Protein AF-A0A7S0JDY9-F1 (afdb_monomer_lite)

Radius of gyration: 29.51 Å; chains: 1; bounding box: 67×67×78 Å

InterPro domains:
  IPR002048 EF-hand domain [PF13499] (77-144)
  IPR002048 EF-hand domain [PS50222] (72-107)
  IPR004839 Aminotransferase, class I/classII, large domain [PF00155] (208-435)
  IPR011992 EF-hand domain pair [SSF47473] (62-147)
  IPR015421 Pyridoxal phosphate-dependent transferase, major domain [G3DSA:3.40.640.10] (225-453)
  IPR015424 Pyridoxal phosphate-dependent transferase [SSF53383] (208-462)
  IPR018247 EF-Hand 1, calcium-binding site [PS00018] (85-97)
  IPR050087 8-amino-7-oxononanoate synthase class-II [PTHR13693] (171-461)

Structure (mmCIF, N/CA/C/O backbone):
data_AF-A0A7S0JDY9-F1
#
_entry.id   AF-A0A7S0JDY9-F1
#
loop_
_atom_site.group_PDB
_atom_site.id
_atom_site.type_symbol
_atom_site.label_atom_id
_atom_site.label_alt_id
_atom_site.label_comp_id
_atom_site.label_asym_id
_atom_site.label_entity_id
_atom_site.label_seq_id
_atom_site.pdbx_PDB_ins_code
_atom_site.Cartn_x
_atom_site.Cartn_y
_atom_site.Cartn_z
_atom_site.occupancy
_atom_site.B_iso_or_equiv
_atom_site.auth_seq_id
_atom_site.auth_comp_id
_atom_site.auth_asym_id
_atom_site.auth_atom_id
_atom_site.pdbx_PDB_model_num
ATOM 1 N N . ARG A 1 1 ? -0.758 27.753 -33.762 1.00 33.12 1 ARG A N 1
ATOM 2 C CA . ARG A 1 1 ? -0.869 27.986 -32.296 1.00 33.12 1 ARG A CA 1
ATOM 3 C C . ARG A 1 1 ? 0.314 28.780 -31.706 1.00 33.12 1 ARG A C 1
ATOM 5 O O . ARG A 1 1 ? 0.059 29.629 -30.866 1.00 33.12 1 ARG A O 1
ATOM 12 N N . ASN A 1 2 ? 1.556 28.643 -32.199 1.00 32.09 2 ASN A N 1
ATOM 13 C CA . ASN A 1 2 ? 2.726 29.377 -31.664 1.00 32.09 2 ASN A CA 1
ATOM 14 C C . ASN A 1 2 ? 2.777 30.898 -31.941 1.00 32.09 2 ASN A C 1
ATOM 16 O O . ASN A 1 2 ? 3.383 31.626 -31.165 1.00 32.09 2 ASN A O 1
ATOM 20 N N . GL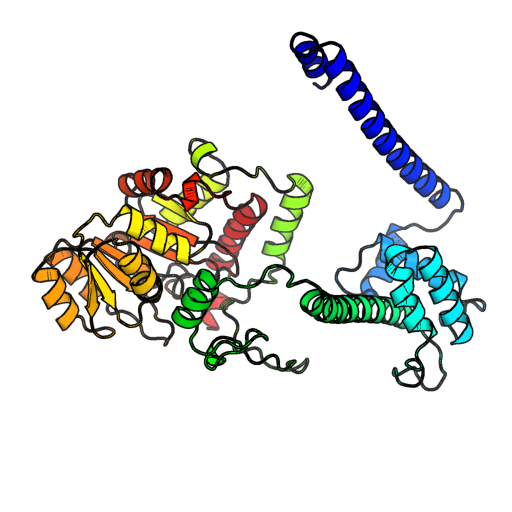N A 1 3 ? 2.115 31.421 -32.981 1.00 31.06 3 GLN A N 1
ATOM 21 C CA . GLN A 1 3 ? 2.106 32.874 -33.246 1.00 31.06 3 GLN A CA 1
ATOM 22 C C . GLN A 1 3 ? 1.196 33.673 -32.290 1.00 31.06 3 GLN A C 1
ATOM 24 O O . GLN A 1 3 ? 1.487 34.828 -31.989 1.00 31.06 3 GLN A O 1
ATOM 29 N N . PHE A 1 4 ? 0.146 33.049 -31.742 1.00 33.09 4 PHE A N 1
ATOM 30 C CA . PHE A 1 4 ? -0.801 33.710 -30.833 1.00 33.09 4 PHE A CA 1
ATOM 31 C C . PHE A 1 4 ? -0.225 33.937 -29.421 1.00 33.09 4 PHE A C 1
ATOM 33 O O . PHE A 1 4 ? -0.532 34.946 -28.790 1.00 33.09 4 PHE A O 1
ATOM 40 N N . HIS A 1 5 ? 0.665 33.059 -28.939 1.00 36.56 5 HIS A N 1
ATOM 41 C CA . HIS A 1 5 ? 1.339 33.246 -27.645 1.00 36.56 5 HIS A CA 1
ATOM 42 C C . HIS A 1 5 ? 2.424 34.332 -27.679 1.00 36.56 5 HIS A C 1
ATOM 44 O O . HIS A 1 5 ? 2.600 35.050 -26.695 1.00 36.56 5 HIS A O 1
ATOM 50 N N . VAL A 1 6 ? 3.093 34.522 -28.820 1.00 39.78 6 VAL A N 1
ATOM 51 C CA . VAL A 1 6 ? 4.126 35.560 -28.987 1.00 39.78 6 VAL A CA 1
ATOM 52 C C . VAL A 1 6 ? 3.521 36.971 -28.990 1.00 39.78 6 VAL A C 1
ATOM 54 O O . VAL A 1 6 ? 4.135 37.895 -28.460 1.00 39.78 6 VAL A O 1
ATOM 57 N N . MET A 1 7 ? 2.301 37.154 -29.514 1.00 37.88 7 MET A N 1
ATOM 58 C CA . MET A 1 7 ? 1.628 38.463 -29.494 1.00 37.88 7 MET A CA 1
ATOM 59 C C . MET A 1 7 ? 1.143 38.874 -28.097 1.00 37.88 7 MET A C 1
ATOM 61 O O . MET A 1 7 ? 1.215 40.054 -27.768 1.00 37.88 7 MET A O 1
ATOM 65 N N . ARG A 1 8 ? 0.710 37.928 -27.251 1.00 38.72 8 ARG A N 1
ATOM 66 C CA . ARG A 1 8 ? 0.177 38.236 -25.907 1.00 38.72 8 ARG A CA 1
ATOM 67 C C . ARG A 1 8 ? 1.265 38.540 -24.865 1.00 38.72 8 ARG A C 1
ATOM 69 O O . ARG A 1 8 ? 0.991 39.216 -23.883 1.00 38.72 8 ARG A O 1
ATOM 76 N N . LEU A 1 9 ? 2.502 38.087 -25.092 1.00 37.78 9 LEU A N 1
ATOM 77 C CA . LEU A 1 9 ? 3.659 38.371 -24.224 1.00 37.78 9 LEU A CA 1
ATOM 78 C C . LEU A 1 9 ? 4.310 39.741 -24.493 1.00 37.78 9 LEU A C 1
ATOM 80 O O . LEU A 1 9 ? 4.981 40.280 -23.614 1.00 37.78 9 LEU A O 1
ATOM 84 N N . ARG A 1 10 ? 4.088 40.340 -25.673 1.00 41.34 10 ARG A N 1
ATOM 85 C CA . ARG A 1 10 ? 4.636 41.663 -26.038 1.00 41.34 10 ARG A CA 1
ATOM 86 C C . ARG A 1 10 ? 4.045 42.828 -25.237 1.00 41.34 10 ARG A C 1
ATOM 88 O O . ARG A 1 10 ? 4.663 43.885 -25.198 1.00 41.34 10 ARG A O 1
ATOM 95 N N . SER A 1 11 ? 2.884 42.655 -24.603 1.00 41.12 11 SER A N 1
ATOM 96 C CA . SER A 1 11 ? 2.210 43.718 -23.844 1.00 41.12 11 SER A CA 1
ATOM 97 C C . SER A 1 11 ? 2.501 43.708 -22.338 1.00 41.12 11 SER A C 1
ATOM 99 O O . SER A 1 11 ? 1.987 44.569 -21.635 1.00 41.12 11 SER A O 1
ATOM 101 N N . LEU A 1 12 ? 3.270 42.735 -21.825 1.00 40.72 12 LEU A N 1
ATOM 102 C CA . LEU A 1 12 ? 3.425 42.497 -20.376 1.00 40.72 12 LEU A CA 1
ATOM 103 C C . LEU A 1 12 ? 4.878 42.514 -19.870 1.00 40.72 12 LEU A C 1
ATOM 105 O O . LEU A 1 12 ? 5.100 42.414 -18.668 1.00 40.72 12 LEU A O 1
ATOM 109 N N . LEU A 1 13 ? 5.867 42.633 -20.757 1.00 43.16 13 LEU A N 1
ATOM 110 C CA . LEU A 1 13 ? 7.293 42.577 -20.413 1.00 43.16 13 LEU A CA 1
ATOM 111 C C . LEU A 1 13 ? 7.992 43.877 -20.811 1.00 43.16 13 LEU A C 1
ATOM 113 O O . LEU A 1 13 ? 7.727 44.400 -21.894 1.00 43.16 13 LEU A O 1
ATOM 117 N N . SER A 1 14 ? 8.908 44.369 -19.973 1.00 59.06 14 SER A N 1
ATOM 118 C CA . SER A 1 14 ? 9.727 45.543 -20.303 1.00 59.06 14 SER A CA 1
ATOM 119 C C . SER A 1 14 ? 10.659 45.250 -21.489 1.00 59.06 14 SER A C 1
ATOM 121 O O . SER A 1 14 ? 11.031 44.099 -21.729 1.00 59.06 14 SER A O 1
ATOM 123 N N . GLU A 1 15 ? 11.064 46.273 -22.252 1.00 50.06 15 GLU A N 1
ATOM 124 C CA . GLU A 1 15 ? 11.901 46.091 -23.455 1.00 50.06 15 GLU A CA 1
ATOM 125 C C . GLU A 1 15 ? 13.203 45.312 -23.186 1.00 50.06 15 GLU A C 1
ATOM 127 O O . GLU A 1 15 ? 13.670 44.554 -24.044 1.00 50.06 15 GLU A O 1
ATOM 132 N N . SER A 1 16 ? 13.775 45.437 -21.982 1.00 45.88 16 SER A N 1
ATOM 133 C CA . SER A 1 16 ? 14.972 44.687 -21.586 1.00 45.88 16 SER A CA 1
ATOM 134 C C . SER A 1 16 ? 14.687 43.190 -21.410 1.00 45.88 16 SER A C 1
ATOM 136 O O . SER A 1 16 ? 15.459 42.357 -21.891 1.00 45.88 16 SER A O 1
ATOM 138 N N . GLN A 1 17 ? 13.543 42.839 -20.817 1.00 43.06 17 GLN A N 1
ATOM 139 C CA . GLN A 1 17 ? 13.089 41.457 -20.652 1.00 43.06 17 GLN A CA 1
ATOM 140 C C . GLN A 1 17 ? 12.710 40.834 -22.000 1.00 43.06 17 GLN A C 1
ATOM 142 O O . GLN A 1 17 ? 13.057 39.683 -22.269 1.00 43.06 17 GLN A O 1
ATOM 147 N N . GLN A 1 18 ? 12.092 41.608 -22.899 1.00 43.62 18 GLN A N 1
ATOM 148 C CA . GLN A 1 18 ? 11.792 41.159 -24.261 1.00 43.62 18 GLN A CA 1
ATOM 149 C C . GLN A 1 18 ? 13.068 40.845 -25.054 1.00 43.62 18 GLN A C 1
ATOM 151 O O . GLN A 1 18 ? 13.133 39.816 -25.729 1.00 43.62 18 GLN A O 1
ATOM 156 N N . ARG A 1 19 ? 14.115 41.675 -24.932 1.00 46.75 19 ARG A N 1
ATOM 157 C CA . ARG A 1 19 ? 15.425 41.412 -25.554 1.00 46.75 19 ARG A CA 1
ATOM 158 C C . ARG A 1 19 ? 16.104 40.164 -24.993 1.00 46.75 19 ARG A C 1
ATOM 160 O O . ARG A 1 19 ? 16.616 39.366 -25.775 1.00 46.75 19 ARG A O 1
ATOM 167 N N . GLN A 1 20 ? 16.094 39.966 -23.674 1.00 45.75 20 GLN A N 1
ATOM 168 C CA . GLN A 1 20 ? 16.686 38.775 -23.050 1.00 45.75 20 GLN A CA 1
ATOM 169 C C . GLN A 1 20 ? 15.978 37.487 -23.478 1.00 45.75 20 GLN A C 1
ATOM 171 O O . GLN A 1 20 ? 16.634 36.489 -23.785 1.00 45.75 20 GLN A O 1
ATOM 176 N N . HIS A 1 21 ? 14.650 37.525 -23.576 1.00 43.28 21 HIS A N 1
ATOM 177 C CA . HIS A 1 21 ? 13.872 36.360 -23.969 1.00 43.28 21 HIS A CA 1
ATOM 178 C C . HIS A 1 21 ? 14.008 36.054 -25.469 1.00 43.28 21 HIS A C 1
ATOM 180 O O . HIS A 1 21 ? 14.196 34.900 -25.846 1.00 43.28 21 HIS A O 1
ATOM 186 N N . LEU A 1 22 ? 14.052 37.077 -26.332 1.00 42.28 22 LEU A N 1
ATOM 187 C CA . LEU A 1 22 ? 14.382 36.915 -27.755 1.00 42.28 22 LEU A CA 1
ATOM 188 C C . LEU A 1 22 ? 15.800 36.367 -27.974 1.00 42.28 22 LEU A C 1
ATOM 190 O O . LEU A 1 22 ? 16.011 35.586 -28.900 1.00 42.28 22 LEU A O 1
ATOM 194 N N . LEU A 1 23 ? 16.766 36.729 -27.123 1.00 44.22 23 LEU A N 1
ATOM 195 C CA . LEU A 1 23 ? 18.127 36.182 -27.156 1.00 44.22 23 LEU A CA 1
ATOM 196 C C . LEU A 1 23 ? 18.180 34.719 -26.695 1.00 44.22 23 LEU A C 1
ATOM 198 O O . LEU A 1 23 ? 18.893 33.925 -27.308 1.00 44.22 23 LEU A O 1
ATOM 202 N N . GLN A 1 24 ? 17.412 34.336 -25.670 1.00 39.41 24 GLN A N 1
ATOM 203 C CA . GLN A 1 24 ? 17.276 32.937 -25.242 1.00 39.41 24 GLN A CA 1
ATOM 204 C C . GLN A 1 24 ? 16.568 32.082 -26.292 1.00 39.41 24 GLN A C 1
ATOM 206 O O . GLN A 1 24 ? 17.037 30.989 -26.593 1.00 39.41 24 GLN A O 1
ATOM 211 N N . VAL A 1 25 ? 15.499 32.593 -26.904 1.00 38.94 25 VAL A N 1
ATOM 212 C CA . VAL A 1 25 ? 14.782 31.900 -27.981 1.00 38.94 25 VAL A CA 1
ATOM 213 C C . VAL A 1 25 ? 15.651 31.796 -29.234 1.00 38.94 25 VAL A C 1
ATOM 215 O O . VAL A 1 25 ? 15.681 30.737 -29.847 1.00 38.94 25 VAL A O 1
ATOM 218 N N . ARG A 1 26 ? 16.444 32.821 -29.584 1.00 38.56 26 ARG A N 1
ATOM 219 C CA . ARG A 1 26 ? 17.457 32.711 -30.652 1.00 38.56 26 ARG A CA 1
ATOM 220 C C . ARG A 1 26 ? 18.571 31.728 -30.304 1.00 38.56 26 ARG A C 1
ATOM 222 O O . ARG A 1 26 ? 18.997 30.999 -31.187 1.00 38.56 26 ARG A O 1
ATOM 229 N N . ARG A 1 27 ? 19.030 31.659 -29.049 1.00 37.44 27 ARG A N 1
ATOM 230 C CA . ARG A 1 27 ? 20.018 30.655 -28.609 1.00 37.44 27 ARG A CA 1
ATOM 231 C C . ARG A 1 27 ? 19.461 29.238 -28.680 1.00 37.44 27 ARG A C 1
ATOM 233 O O . ARG A 1 27 ? 20.139 28.373 -29.213 1.00 37.44 27 ARG A O 1
ATOM 240 N N . LEU A 1 28 ? 18.241 29.010 -28.198 1.00 34.88 28 LEU A N 1
ATOM 241 C CA . LEU A 1 28 ? 17.572 27.708 -28.253 1.00 34.88 28 LEU A CA 1
ATOM 242 C C . LEU A 1 28 ? 17.221 27.319 -29.689 1.00 34.88 28 LEU A C 1
ATOM 244 O O . LEU A 1 28 ? 17.447 26.182 -30.072 1.00 34.88 28 LEU A O 1
ATOM 248 N N . SER A 1 29 ? 16.768 28.265 -30.513 1.00 34.12 29 SER A N 1
ATOM 249 C CA . SER A 1 29 ? 16.522 28.044 -31.941 1.00 34.12 29 SER A CA 1
ATOM 250 C C . SER A 1 29 ? 17.813 27.784 -32.715 1.00 34.12 29 SER A C 1
ATOM 252 O O . SER A 1 29 ? 17.783 26.967 -33.622 1.00 34.12 29 SER A O 1
ATOM 254 N N . ASN A 1 30 ? 18.934 28.423 -32.356 1.00 36.97 30 ASN A N 1
ATOM 255 C CA . ASN A 1 30 ? 20.247 28.150 -32.948 1.00 36.97 30 ASN A CA 1
ATOM 256 C C . ASN A 1 30 ? 20.842 26.822 -32.458 1.00 36.97 30 ASN A C 1
ATOM 258 O O . ASN A 1 30 ? 21.540 26.154 -33.211 1.00 36.97 30 ASN A O 1
ATOM 262 N N . LEU A 1 31 ? 20.575 26.412 -31.214 1.00 35.12 31 LEU A N 1
ATOM 263 C CA . LEU A 1 31 ? 20.960 25.098 -30.680 1.00 35.12 31 LEU A CA 1
ATOM 264 C C . LEU A 1 31 ? 20.126 23.974 -31.308 1.00 35.12 31 LEU A C 1
ATOM 266 O O . LEU A 1 31 ? 20.672 22.941 -31.678 1.00 35.12 31 LEU A O 1
ATOM 270 N N . LEU A 1 32 ? 18.826 24.201 -31.502 1.00 32.81 32 LEU A N 1
ATOM 271 C CA . LEU A 1 32 ? 17.929 23.283 -32.202 1.00 32.81 32 LEU A CA 1
ATOM 272 C C . LEU A 1 32 ? 18.240 23.228 -33.703 1.00 32.81 32 LEU A C 1
ATOM 274 O O . LEU A 1 32 ? 18.268 22.135 -34.258 1.00 32.81 32 LEU A O 1
ATOM 278 N N . SER A 1 33 ? 18.565 24.355 -34.349 1.00 36.47 33 SER A N 1
ATOM 279 C CA . SER A 1 33 ? 18.961 24.371 -35.763 1.00 36.47 33 SER A CA 1
ATOM 280 C C . SER A 1 33 ? 20.346 23.769 -35.990 1.00 36.47 33 SER A C 1
ATOM 282 O O . SER A 1 33 ? 20.520 23.060 -36.970 1.00 36.47 33 SER A O 1
ATOM 284 N N . THR A 1 34 ? 21.309 23.947 -35.077 1.00 37.31 34 THR A N 1
ATOM 285 C CA . THR A 1 34 ? 22.615 23.258 -35.146 1.00 37.31 34 THR A CA 1
ATOM 286 C C . THR A 1 34 ? 22.545 21.790 -34.731 1.00 37.31 34 THR A C 1
ATOM 288 O O . THR A 1 34 ? 23.420 21.028 -35.133 1.00 37.31 34 THR A O 1
ATOM 291 N N . SER A 1 35 ? 21.534 21.372 -33.963 1.00 39.66 35 SER A N 1
ATOM 292 C CA . SER A 1 35 ? 21.224 19.960 -33.695 1.00 39.66 35 SER A CA 1
ATOM 293 C C . SER A 1 35 ? 20.550 19.304 -34.897 1.00 39.66 35 SER A C 1
ATOM 295 O O . SER A 1 35 ? 20.945 18.213 -35.282 1.00 39.66 35 SER A O 1
ATOM 297 N N . GLN A 1 36 ? 19.590 19.979 -35.534 1.00 39.25 36 GLN A N 1
ATOM 298 C CA . GLN A 1 36 ? 18.923 19.494 -36.743 1.00 39.25 36 GLN A CA 1
ATOM 299 C C . GLN A 1 36 ? 19.839 19.543 -37.967 1.00 39.25 36 GLN A C 1
ATOM 301 O O . GLN A 1 36 ? 19.823 18.602 -38.742 1.00 39.25 36 GLN A O 1
ATOM 306 N N . GLN A 1 37 ? 20.694 20.560 -38.127 1.00 41.03 37 GLN A N 1
ATOM 307 C CA . GLN A 1 37 ? 21.731 20.577 -39.167 1.00 41.03 37 GLN A CA 1
ATOM 308 C C . GLN A 1 37 ? 22.826 19.547 -38.901 1.00 41.03 37 GLN A C 1
ATOM 310 O O . GLN A 1 37 ? 23.301 18.965 -39.863 1.00 41.03 37 GLN A O 1
ATOM 315 N N . ARG A 1 38 ? 23.201 19.264 -37.641 1.00 38.62 38 ARG A N 1
ATOM 316 C CA . ARG A 1 38 ? 24.125 18.156 -37.336 1.00 38.62 38 ARG A CA 1
ATOM 317 C C . ARG A 1 38 ? 23.488 16.792 -37.536 1.00 38.62 38 ARG A C 1
ATOM 319 O O . ARG A 1 38 ? 24.159 15.927 -38.069 1.00 38.62 38 ARG A O 1
ATOM 326 N N . GLN A 1 39 ? 22.218 16.603 -37.180 1.00 37.38 39 GLN A N 1
ATOM 327 C CA . GLN A 1 39 ? 21.478 15.380 -37.499 1.00 37.38 39 GLN A CA 1
ATOM 328 C C . GLN A 1 39 ? 21.268 15.231 -39.005 1.00 37.38 39 GLN A C 1
ATOM 330 O O . GLN A 1 39 ? 21.408 14.131 -39.508 1.00 37.38 39 GLN A O 1
ATOM 335 N N . HIS A 1 40 ? 21.003 16.315 -39.736 1.00 38.66 40 HIS A N 1
ATOM 336 C CA . HIS A 1 40 ? 20.830 16.286 -41.187 1.00 38.66 40 HIS A CA 1
ATOM 337 C C . HIS A 1 40 ? 22.161 16.119 -41.927 1.00 38.66 40 HIS A C 1
ATOM 339 O O . HIS A 1 40 ? 22.198 15.386 -42.899 1.00 38.66 40 HIS A O 1
ATOM 345 N N . GLN A 1 41 ? 23.265 16.704 -41.450 1.00 35.78 41 GLN A N 1
ATOM 346 C CA . GLN A 1 41 ? 24.608 16.441 -41.979 1.00 35.78 41 GLN A CA 1
ATOM 347 C C . GLN A 1 41 ? 25.108 15.043 -41.608 1.00 35.78 41 GLN A C 1
ATOM 349 O O . GLN A 1 41 ? 25.740 14.425 -42.451 1.00 35.78 41 GLN A O 1
ATOM 354 N N . LEU A 1 42 ? 24.804 14.510 -40.413 1.00 34.72 42 LEU A N 1
ATOM 355 C CA . LEU A 1 42 ? 25.067 13.098 -40.096 1.00 34.72 42 LEU A CA 1
ATOM 356 C C . LEU A 1 42 ? 24.227 12.183 -40.992 1.00 34.72 42 LEU A C 1
ATOM 358 O O . LEU A 1 42 ? 24.775 11.256 -41.565 1.00 34.72 42 LEU A O 1
ATOM 362 N N . SER A 1 43 ? 22.933 12.470 -41.165 1.00 34.38 43 SER A N 1
ATOM 363 C CA . SER A 1 43 ? 22.038 11.696 -42.037 1.00 34.38 43 SER A CA 1
ATOM 364 C C . SER A 1 43 ? 22.485 11.771 -43.501 1.00 34.38 43 SER A C 1
ATOM 366 O O . SER A 1 43 ? 22.518 10.754 -44.170 1.00 34.38 43 SER A O 1
ATOM 368 N N . GLN A 1 44 ? 22.929 12.936 -43.990 1.00 33.34 44 GLN A N 1
ATOM 369 C CA . GLN A 1 44 ? 23.451 13.108 -45.353 1.00 33.34 44 GLN A CA 1
ATOM 370 C C . GLN A 1 44 ? 24.857 12.527 -45.557 1.00 33.34 44 GLN A C 1
ATOM 372 O O . GLN A 1 44 ? 25.185 12.143 -46.678 1.00 33.34 44 GLN A O 1
ATOM 377 N N . LEU A 1 45 ? 25.690 12.461 -44.512 1.00 32.03 45 LEU A N 1
ATOM 378 C CA . LEU A 1 45 ? 26.971 11.744 -44.538 1.00 32.03 45 LEU A CA 1
ATOM 379 C C . LEU A 1 45 ? 26.764 10.222 -44.497 1.00 32.03 45 LEU A C 1
ATOM 381 O O . LEU A 1 45 ? 27.566 9.498 -45.071 1.00 32.03 45 LEU A O 1
ATOM 385 N N . LEU A 1 46 ? 25.682 9.749 -43.870 1.00 33.91 46 LEU A N 1
ATOM 386 C CA . LEU A 1 46 ? 25.290 8.335 -43.825 1.00 33.91 46 LEU A CA 1
ATOM 387 C C . LEU A 1 46 ? 24.506 7.888 -45.078 1.00 33.91 46 LEU A C 1
ATOM 389 O O . LEU A 1 46 ? 24.535 6.712 -45.428 1.00 33.91 46 LEU A O 1
ATOM 393 N N . GLU A 1 47 ? 23.841 8.806 -45.786 1.00 33.53 47 GLU A N 1
ATOM 394 C CA . GLU A 1 47 ? 23.054 8.510 -46.997 1.00 33.53 47 GLU A CA 1
ATOM 395 C C . GLU A 1 47 ? 23.866 8.543 -48.309 1.00 33.53 47 GLU A C 1
ATOM 397 O O . GLU A 1 47 ? 23.462 7.902 -49.274 1.00 33.53 47 GLU A O 1
ATOM 402 N N . ASN A 1 48 ? 25.008 9.243 -48.382 1.00 27.97 48 ASN A N 1
ATOM 403 C CA . ASN A 1 48 ? 25.706 9.490 -49.661 1.00 27.97 48 ASN A CA 1
ATOM 404 C C . ASN A 1 48 ? 26.897 8.564 -49.993 1.00 27.97 48 ASN A C 1
ATOM 406 O O . ASN A 1 48 ? 27.573 8.791 -50.995 1.00 27.97 48 ASN A O 1
ATOM 410 N N . GLU A 1 49 ? 27.109 7.477 -49.250 1.00 28.47 49 GLU A N 1
ATOM 411 C CA . GLU A 1 49 ? 27.971 6.358 -49.670 1.00 28.47 49 GLU A CA 1
ATOM 412 C C . GLU A 1 49 ? 27.174 5.037 -49.615 1.00 28.47 49 GLU A C 1
ATOM 414 O O . GLU A 1 49 ? 27.232 4.283 -48.650 1.00 28.47 49 GLU A O 1
ATOM 419 N N . HIS A 1 50 ? 26.330 4.757 -50.612 1.00 31.98 50 HIS A N 1
ATOM 420 C CA . HIS A 1 50 ? 25.464 3.562 -50.604 1.00 31.98 50 HIS A CA 1
ATOM 421 C C . HIS A 1 50 ? 26.225 2.268 -50.975 1.00 31.98 50 HIS A C 1
ATOM 423 O O . HIS A 1 50 ? 27.071 2.334 -51.869 1.00 31.98 50 HIS A O 1
ATOM 429 N N . PRO A 1 51 ? 25.906 1.075 -50.393 1.00 31.97 51 PRO A N 1
ATOM 430 C CA . PRO A 1 51 ? 24.535 0.559 -50.254 1.00 31.97 51 PRO A CA 1
ATOM 431 C C . PRO A 1 51 ? 24.295 -0.398 -49.050 1.00 31.97 51 PRO A C 1
ATOM 433 O O . PRO A 1 51 ? 24.403 -1.604 -49.222 1.00 31.97 51 PRO A O 1
ATOM 436 N N . TYR A 1 52 ? 23.903 0.048 -47.850 1.00 35.31 52 TYR A N 1
ATOM 437 C CA . TYR A 1 52 ? 23.463 -0.886 -46.788 1.00 35.31 52 TYR A CA 1
ATOM 438 C C . TYR A 1 52 ? 22.410 -0.250 -45.867 1.00 35.31 52 TYR A C 1
ATOM 440 O O . TYR A 1 52 ? 22.612 0.810 -45.292 1.00 35.31 52 TYR A O 1
ATOM 448 N N . ASN A 1 53 ? 21.250 -0.893 -45.749 1.00 42.72 53 ASN A N 1
ATOM 449 C CA . ASN A 1 53 ? 20.102 -0.426 -44.970 1.00 42.72 53 ASN A CA 1
ATOM 450 C C . ASN A 1 53 ? 20.389 -0.544 -43.455 1.00 42.72 53 ASN A C 1
ATOM 452 O O . ASN A 1 53 ? 20.451 -1.665 -42.946 1.00 42.72 53 ASN A O 1
ATOM 456 N N . GLU A 1 54 ? 20.529 0.575 -42.729 1.00 42.03 54 GLU A N 1
ATOM 457 C CA . GLU A 1 54 ? 20.804 0.620 -41.273 1.00 42.03 54 GLU A CA 1
ATOM 458 C C . GLU A 1 54 ? 19.867 -0.279 -40.450 1.00 42.03 54 GLU A C 1
ATOM 460 O O . GLU A 1 54 ? 20.311 -0.947 -39.517 1.00 42.03 54 GLU A O 1
ATOM 465 N N . ARG A 1 55 ? 18.582 -0.386 -40.826 1.00 44.69 55 ARG A N 1
ATOM 466 C CA . ARG A 1 55 ? 17.621 -1.284 -40.153 1.00 44.69 55 ARG A CA 1
ATOM 467 C C . ARG A 1 55 ? 17.971 -2.761 -40.318 1.00 44.69 55 ARG A C 1
ATOM 469 O O . ARG A 1 55 ? 17.801 -3.535 -39.384 1.00 44.69 55 ARG A O 1
ATOM 476 N N . SER A 1 56 ? 18.478 -3.153 -41.487 1.00 45.78 56 SER A N 1
ATOM 477 C CA . SER A 1 56 ? 18.944 -4.523 -41.740 1.00 45.78 56 SER A CA 1
ATOM 478 C C . SER A 1 56 ? 20.255 -4.830 -41.016 1.00 45.78 56 SER A C 1
ATOM 480 O O . SER A 1 56 ? 20.589 -6.002 -40.850 1.00 45.78 56 SER A O 1
ATOM 482 N N . TYR A 1 57 ? 21.008 -3.800 -40.637 1.00 50.38 57 TYR A N 1
ATOM 483 C CA . TYR A 1 57 ? 22.307 -3.916 -39.992 1.00 50.38 57 TYR A CA 1
ATOM 484 C C . TYR A 1 57 ? 22.183 -3.970 -38.472 1.00 50.38 57 TYR A C 1
ATOM 486 O O . TYR A 1 57 ? 22.667 -4.906 -37.843 1.00 50.38 57 TYR A O 1
ATOM 494 N N . LEU A 1 58 ? 21.407 -3.051 -37.893 1.00 52.16 58 LEU A N 1
ATOM 495 C CA . LEU A 1 58 ? 21.007 -3.095 -36.488 1.00 52.16 58 LEU A CA 1
ATOM 496 C C . LEU A 1 58 ? 20.308 -4.415 -36.145 1.00 52.16 58 LEU A C 1
ATOM 498 O O . LEU A 1 58 ? 20.602 -4.998 -35.110 1.00 52.16 58 LEU A O 1
ATOM 502 N N . ALA A 1 59 ? 19.473 -4.953 -37.042 1.00 56.75 59 ALA A N 1
ATOM 503 C CA . ALA A 1 59 ? 18.848 -6.266 -36.859 1.00 56.75 59 ALA A CA 1
ATOM 504 C C . ALA A 1 59 ? 19.855 -7.432 -36.760 1.00 56.75 59 ALA A C 1
ATOM 506 O O . ALA A 1 59 ? 19.544 -8.441 -36.133 1.00 56.75 59 ALA A O 1
ATOM 507 N N . LYS A 1 60 ? 21.052 -7.303 -37.353 1.00 55.78 60 LYS A N 1
ATOM 508 C CA . LYS A 1 60 ? 22.131 -8.303 -37.267 1.00 55.78 60 LYS A CA 1
ATOM 509 C C . LYS A 1 60 ? 23.014 -8.117 -36.033 1.00 55.78 60 LYS A C 1
ATOM 511 O O . LYS A 1 60 ? 23.516 -9.104 -35.517 1.00 55.78 60 LYS A O 1
ATOM 516 N N . LEU A 1 61 ? 23.187 -6.879 -35.568 1.00 52.91 61 LEU A N 1
ATOM 517 C CA . LEU A 1 61 ? 24.088 -6.533 -34.460 1.00 52.91 61 LEU A CA 1
ATOM 518 C C . LEU A 1 61 ? 23.422 -6.534 -33.090 1.00 52.91 61 LEU A C 1
ATOM 520 O O . LEU A 1 61 ? 24.067 -6.817 -32.087 1.00 52.91 61 LEU A O 1
ATOM 524 N N . ARG A 1 62 ? 22.129 -6.211 -33.024 1.00 64.25 62 ARG A N 1
ATOM 525 C CA . ARG A 1 62 ? 21.372 -6.164 -31.770 1.00 64.25 62 ARG A CA 1
ATOM 526 C C . ARG A 1 62 ? 21.398 -7.481 -30.979 1.00 64.25 62 ARG A C 1
ATOM 528 O O . ARG A 1 62 ? 21.530 -7.388 -29.763 1.00 64.25 62 ARG A O 1
ATOM 535 N N . PRO A 1 63 ? 21.326 -8.674 -31.607 1.00 62.62 63 PRO A N 1
ATOM 536 C CA . PRO A 1 63 ? 21.439 -9.950 -30.893 1.00 62.62 63 PRO A CA 1
ATOM 537 C C . PRO A 1 63 ? 22.799 -10.172 -30.218 1.00 62.62 63 PRO A C 1
ATOM 539 O O . PRO A 1 63 ? 22.915 -11.038 -29.360 1.00 62.62 63 PRO A O 1
ATOM 542 N N . LEU A 1 64 ? 23.816 -9.412 -30.626 1.00 51.03 64 LEU A N 1
ATOM 543 C CA . LEU A 1 64 ? 25.211 -9.568 -30.223 1.00 51.03 64 LEU A CA 1
ATOM 544 C C . LEU A 1 64 ? 25.632 -8.520 -29.174 1.00 51.03 64 LEU A C 1
ATOM 546 O O . LEU A 1 64 ? 26.736 -8.563 -28.636 1.00 51.03 64 LEU A O 1
ATOM 550 N N . ALA A 1 65 ? 24.753 -7.556 -28.887 1.00 54.50 65 ALA A N 1
ATOM 551 C CA . ALA A 1 65 ? 25.017 -6.432 -28.003 1.00 54.50 65 ALA A CA 1
ATOM 552 C C . ALA A 1 65 ? 24.476 -6.682 -26.584 1.00 54.50 65 ALA A C 1
ATOM 554 O O . ALA A 1 65 ? 23.399 -7.262 -26.438 1.00 54.50 65 ALA A O 1
ATOM 555 N N . PRO A 1 66 ? 25.143 -6.167 -25.534 1.00 54.75 66 PRO A N 1
ATOM 556 C CA . PRO A 1 66 ? 24.601 -6.188 -24.179 1.00 54.75 66 PRO A CA 1
ATOM 557 C C . PRO A 1 66 ? 23.221 -5.523 -24.105 1.00 54.75 66 PRO A C 1
ATOM 559 O O . PRO A 1 66 ? 22.988 -4.464 -24.707 1.00 54.75 66 PRO A O 1
ATOM 562 N N . GLU A 1 67 ? 22.311 -6.117 -23.330 1.00 49.09 67 GLU A N 1
ATOM 563 C CA . GLU A 1 67 ? 20.984 -5.545 -23.109 1.00 49.09 67 GLU A CA 1
ATOM 564 C C . GLU A 1 67 ? 21.087 -4.116 -22.547 1.00 49.09 67 GLU A C 1
ATOM 566 O O . GLU A 1 67 ? 21.856 -3.829 -21.631 1.00 49.09 67 GLU A O 1
ATOM 571 N N . GLY A 1 68 ? 20.315 -3.190 -23.125 1.00 49.88 68 GLY A N 1
ATOM 572 C CA . GLY A 1 68 ? 20.286 -1.783 -22.709 1.00 49.88 68 GLY A CA 1
ATOM 573 C C . GLY A 1 68 ? 21.323 -0.863 -23.367 1.00 49.88 68 GLY A C 1
ATOM 574 O O . GLY A 1 68 ? 21.234 0.352 -23.181 1.00 49.88 68 GLY A O 1
ATOM 575 N N . LEU A 1 69 ? 22.252 -1.374 -24.187 1.00 51.72 69 LEU A N 1
ATOM 576 C CA . LEU A 1 69 ? 23.158 -0.513 -24.958 1.00 51.72 69 LEU A CA 1
ATOM 577 C C . LEU A 1 69 ? 22.356 0.297 -26.003 1.00 51.72 69 LEU A C 1
ATOM 579 O O . LEU A 1 69 ? 21.572 -0.305 -26.737 1.00 51.72 69 LEU A O 1
ATOM 583 N N . PRO A 1 70 ? 22.498 1.632 -26.115 1.00 56.28 70 PRO A N 1
ATOM 584 C CA . PRO A 1 70 ? 21.794 2.408 -27.140 1.00 56.28 70 PRO A CA 1
ATOM 585 C C . PRO A 1 70 ? 22.248 2.045 -28.562 1.00 56.28 70 PRO A C 1
ATOM 587 O O . PRO A 1 70 ? 23.443 1.875 -28.798 1.00 56.28 70 PRO A O 1
ATOM 590 N N . ASP A 1 71 ? 21.327 2.012 -29.531 1.00 55.69 71 ASP A N 1
ATOM 591 C CA . ASP A 1 71 ? 21.633 1.655 -30.932 1.00 55.69 71 ASP A CA 1
ATOM 592 C C . ASP A 1 71 ? 22.727 2.538 -31.551 1.00 55.69 71 ASP A C 1
ATOM 594 O O . ASP A 1 71 ? 23.597 2.051 -32.268 1.00 55.69 71 ASP A O 1
ATOM 598 N N . ALA A 1 72 ? 22.755 3.827 -31.203 1.00 51.78 72 ALA A N 1
ATOM 599 C CA . ALA A 1 72 ? 23.802 4.747 -31.645 1.00 51.78 72 ALA A CA 1
ATOM 600 C C . ALA A 1 72 ? 25.198 4.365 -31.115 1.00 51.78 72 ALA A C 1
ATOM 602 O O . ALA A 1 72 ? 26.194 4.537 -31.815 1.00 51.78 72 ALA A O 1
ATOM 603 N N . ALA A 1 73 ? 25.279 3.829 -29.893 1.00 55.69 73 ALA A N 1
ATOM 604 C CA . ALA A 1 73 ? 26.535 3.353 -29.319 1.00 55.69 73 ALA A CA 1
ATOM 605 C C . ALA A 1 73 ? 26.981 2.039 -29.978 1.00 55.69 73 ALA A C 1
ATOM 607 O O . ALA A 1 73 ? 28.166 1.858 -30.246 1.00 55.69 73 ALA A O 1
ATOM 608 N N . LEU A 1 74 ? 26.030 1.161 -30.305 1.00 59.34 74 LEU A N 1
ATOM 609 C CA . LEU A 1 74 ? 26.291 -0.094 -31.005 1.00 59.34 74 LEU A CA 1
ATOM 610 C C . LEU A 1 74 ? 26.843 0.137 -32.421 1.00 59.34 74 LEU A C 1
ATOM 612 O O . LEU A 1 74 ? 27.865 -0.437 -32.785 1.00 59.34 74 LEU A O 1
ATOM 616 N N . VAL A 1 75 ? 26.217 1.031 -33.193 1.00 61.38 75 VAL A N 1
ATOM 617 C CA . VAL A 1 75 ? 26.680 1.415 -34.541 1.00 61.38 75 VAL A CA 1
ATOM 618 C C . VAL A 1 75 ? 28.059 2.070 -34.484 1.00 61.38 75 VAL A C 1
ATOM 620 O O . VAL A 1 75 ? 28.916 1.789 -35.321 1.00 61.38 75 VAL A O 1
ATOM 623 N N . PHE A 1 76 ? 28.305 2.906 -33.473 1.00 63.78 76 PHE A N 1
ATOM 624 C CA . PHE A 1 76 ? 29.607 3.530 -33.265 1.00 63.78 76 PHE A CA 1
ATOM 625 C C . PHE A 1 76 ? 30.711 2.494 -33.002 1.00 63.78 76 PHE A C 1
ATOM 627 O O . PHE A 1 76 ? 31.721 2.495 -33.707 1.00 63.78 76 PHE A O 1
ATOM 634 N N . LEU A 1 77 ? 30.511 1.588 -32.038 1.00 63.47 77 LEU A N 1
ATOM 635 C CA . LEU A 1 77 ? 31.491 0.549 -31.694 1.00 63.47 77 LEU A CA 1
ATOM 636 C C . LEU A 1 77 ? 31.742 -0.409 -32.860 1.00 63.47 77 LEU A C 1
ATOM 638 O O . LEU A 1 77 ? 32.887 -0.764 -33.127 1.00 63.47 77 LEU A O 1
ATOM 642 N N . HIS A 1 78 ? 30.690 -0.760 -33.597 1.00 69.31 78 HIS A N 1
ATOM 643 C CA . HIS A 1 78 ? 30.798 -1.554 -34.812 1.00 69.31 78 HIS A CA 1
ATOM 644 C C . HIS A 1 78 ? 31.640 -0.856 -35.888 1.00 69.31 78 HIS A C 1
ATOM 646 O O . HIS A 1 78 ? 32.511 -1.464 -36.506 1.00 69.31 78 HIS A O 1
ATOM 652 N N . GLY A 1 79 ? 31.398 0.436 -36.120 1.00 65.12 79 GLY A N 1
ATOM 653 C CA . GLY A 1 79 ? 32.175 1.217 -37.078 1.00 65.12 79 GLY A CA 1
ATOM 654 C C . GLY A 1 79 ? 33.657 1.280 -36.703 1.00 65.12 79 GLY A C 1
ATOM 655 O O . GLY A 1 79 ? 34.510 1.162 -37.579 1.00 65.12 79 GLY A O 1
ATOM 656 N N . VAL A 1 80 ? 33.967 1.425 -35.410 1.00 70.38 80 VAL A N 1
ATOM 657 C CA . VAL A 1 80 ? 35.351 1.376 -34.911 1.00 70.38 80 VAL A CA 1
ATOM 658 C C . VAL A 1 80 ? 35.966 -0.007 -35.144 1.00 70.38 80 VAL A C 1
ATOM 660 O O . VAL A 1 80 ? 37.095 -0.086 -35.622 1.00 70.38 80 VAL A O 1
ATOM 663 N N . PHE A 1 81 ? 35.227 -1.087 -34.863 1.00 72.44 81 PHE A N 1
ATOM 664 C CA . PHE A 1 81 ? 35.683 -2.455 -35.121 1.00 72.44 81 PHE A CA 1
ATOM 665 C C . PHE A 1 81 ? 36.050 -2.645 -36.596 1.00 72.44 81 PHE A C 1
ATOM 667 O O . PHE A 1 81 ? 37.169 -3.031 -36.899 1.00 72.44 81 PHE A O 1
ATOM 674 N N . GLN A 1 82 ? 35.167 -2.273 -37.527 1.00 72.56 82 GLN A N 1
ATOM 675 C CA . GLN A 1 82 ? 35.421 -2.431 -38.966 1.00 72.56 82 GLN A CA 1
ATOM 676 C C . GLN A 1 82 ? 36.595 -1.608 -39.493 1.00 72.56 82 GLN A C 1
ATOM 678 O O . GLN A 1 82 ? 37.238 -2.007 -40.459 1.00 72.56 82 GLN A O 1
ATOM 683 N N . ARG A 1 83 ? 36.846 -0.430 -38.914 1.00 78.19 83 ARG A N 1
ATOM 684 C CA . ARG A 1 83 ? 38.011 0.390 -39.278 1.00 78.19 83 ARG A CA 1
ATOM 685 C C . ARG A 1 83 ? 39.310 -0.166 -38.705 1.00 78.19 83 ARG A C 1
ATOM 687 O O . ARG A 1 83 ? 40.372 0.116 -39.251 1.00 78.19 83 ARG A O 1
ATOM 694 N N . SER A 1 84 ? 39.207 -0.922 -37.616 1.00 75.25 84 SER A N 1
ATOM 695 C CA . SER A 1 84 ? 40.341 -1.522 -36.921 1.00 75.25 84 SER A CA 1
ATOM 696 C C . SER A 1 84 ? 40.659 -2.935 -37.419 1.00 75.25 84 SER A C 1
ATOM 698 O O . SER A 1 84 ? 41.805 -3.334 -37.297 1.00 75.25 84 SER A O 1
ATOM 700 N N . ASP A 1 85 ? 39.689 -3.653 -37.997 1.00 76.69 85 ASP A N 1
ATOM 701 C CA . ASP A 1 85 ? 39.837 -4.967 -38.647 1.00 76.69 85 ASP A CA 1
ATOM 702 C C . ASP A 1 85 ? 40.467 -4.770 -40.031 1.00 76.69 85 ASP A C 1
ATOM 704 O O . ASP A 1 85 ? 39.783 -4.619 -41.052 1.00 76.69 85 ASP A O 1
ATOM 708 N N . THR A 1 86 ? 41.795 -4.639 -40.052 1.00 73.69 86 THR A N 1
ATOM 709 C CA . THR A 1 86 ? 42.512 -4.197 -41.253 1.00 73.69 86 THR A CA 1
ATOM 710 C C . THR A 1 86 ? 42.588 -5.275 -42.328 1.00 73.69 86 THR A C 1
ATOM 712 O O . THR A 1 86 ? 42.635 -4.946 -43.519 1.00 73.69 86 THR A O 1
ATOM 715 N N . ASP A 1 87 ? 42.553 -6.548 -41.935 1.00 75.25 87 ASP A N 1
ATOM 716 C CA . ASP A 1 87 ? 42.585 -7.694 -42.843 1.00 75.25 87 ASP A CA 1
ATOM 717 C C . ASP A 1 87 ? 41.185 -8.220 -43.216 1.00 75.25 87 ASP A C 1
ATOM 719 O O . ASP A 1 87 ? 41.062 -9.054 -44.120 1.00 75.25 87 ASP A O 1
ATOM 723 N N . ARG A 1 88 ? 40.127 -7.656 -42.611 1.00 72.75 88 ARG A N 1
ATOM 724 C CA . ARG A 1 88 ? 38.709 -7.968 -42.853 1.00 72.75 88 ARG A CA 1
ATOM 725 C C . ARG A 1 88 ? 38.369 -9.428 -42.577 1.00 72.75 88 ARG A C 1
ATOM 727 O O . ARG A 1 88 ? 37.485 -9.991 -43.233 1.00 72.75 88 ARG A O 1
ATOM 734 N N . ASN A 1 89 ? 39.078 -10.050 -41.642 1.00 73.88 89 ASN A N 1
ATOM 735 C CA . ASN A 1 89 ? 38.863 -11.446 -41.278 1.00 73.88 89 ASN A CA 1
ATOM 736 C C . ASN A 1 89 ? 37.703 -11.619 -40.269 1.00 73.88 89 ASN A C 1
ATOM 738 O O . ASN A 1 89 ? 37.315 -12.752 -39.979 1.00 73.88 89 ASN A O 1
ATOM 742 N N . GLY A 1 90 ? 37.123 -10.517 -39.769 1.00 69.88 90 GLY A N 1
ATOM 743 C CA . GLY A 1 90 ? 36.033 -10.524 -38.792 1.00 69.88 90 GLY A CA 1
ATOM 744 C C . GLY A 1 90 ? 36.493 -10.635 -37.335 1.00 69.88 90 GLY A C 1
ATOM 745 O O . GLY A 1 90 ? 35.663 -10.874 -36.454 1.00 69.88 90 GLY A O 1
ATOM 746 N N . THR A 1 91 ? 37.788 -10.465 -37.067 1.00 76.06 91 THR A N 1
ATOM 747 C CA . THR A 1 91 ? 38.412 -10.505 -35.742 1.00 76.06 91 THR A CA 1
ATOM 748 C C . THR A 1 91 ? 39.507 -9.446 -35.622 1.00 76.06 91 THR A C 1
ATOM 750 O O . THR A 1 91 ? 40.158 -9.112 -36.600 1.00 76.06 91 THR A O 1
ATOM 753 N N . LEU A 1 92 ? 39.735 -8.926 -34.417 1.00 71.00 92 LEU A N 1
ATOM 754 C CA . LEU A 1 92 ? 40.817 -7.986 -34.133 1.00 71.00 92 LEU A CA 1
ATOM 755 C C . LEU A 1 92 ? 41.959 -8.676 -33.404 1.00 71.00 92 LEU A C 1
ATOM 757 O O . LEU A 1 92 ? 41.743 -9.343 -32.387 1.00 71.00 92 LEU A O 1
ATOM 761 N N . GLU A 1 93 ? 43.179 -8.435 -33.866 1.00 74.25 93 GLU A N 1
ATOM 762 C CA . GLU A 1 93 ? 44.388 -8.750 -33.111 1.00 74.25 93 GLU A CA 1
ATOM 763 C C . GLU A 1 93 ? 44.663 -7.689 -32.030 1.00 74.25 93 GLU A C 1
ATOM 765 O O . GLU A 1 93 ? 44.166 -6.561 -32.065 1.00 74.25 93 GLU A O 1
ATOM 770 N N . LEU A 1 94 ? 45.501 -8.022 -31.045 1.00 68.00 94 LEU A N 1
ATOM 771 C CA . LEU A 1 94 ? 45.807 -7.149 -29.901 1.00 68.00 94 LEU A CA 1
ATOM 772 C C . LEU A 1 94 ? 46.267 -5.731 -30.310 1.00 68.00 94 LEU A C 1
ATOM 774 O O . LEU A 1 94 ? 45.941 -4.737 -29.656 1.00 68.00 94 LEU A O 1
ATOM 778 N N . SER A 1 95 ? 47.053 -5.620 -31.381 1.00 69.62 95 SER A N 1
ATOM 779 C CA . SER A 1 95 ? 47.527 -4.342 -31.929 1.00 69.62 95 SER A CA 1
ATOM 780 C C . SER A 1 95 ? 46.379 -3.489 -32.484 1.00 69.62 95 SER A C 1
ATOM 782 O O . SER A 1 95 ? 46.350 -2.274 -32.265 1.00 69.62 95 SER A O 1
ATOM 784 N N . GLU A 1 96 ? 45.411 -4.123 -33.140 1.00 76.00 96 GLU A N 1
ATOM 785 C CA . GLU A 1 96 ? 44.233 -3.497 -33.735 1.00 76.00 96 GLU A CA 1
ATOM 786 C C . GLU A 1 96 ? 43.223 -3.073 -32.667 1.00 76.00 96 GLU A C 1
ATOM 788 O O . GLU A 1 96 ? 42.676 -1.972 -32.731 1.00 76.00 96 GLU A O 1
ATOM 793 N N . VAL A 1 97 ? 43.066 -3.864 -31.603 1.00 70.38 97 VAL A N 1
ATOM 794 C CA . VAL A 1 97 ? 42.243 -3.486 -30.444 1.00 70.38 97 VAL A CA 1
ATOM 795 C C . VAL A 1 97 ? 42.777 -2.222 -29.768 1.00 70.38 97 VAL A C 1
ATOM 797 O O . VAL A 1 97 ? 42.006 -1.334 -29.400 1.00 70.38 97 VAL A O 1
ATOM 800 N N . HIS A 1 98 ? 44.098 -2.083 -29.623 1.00 69.88 98 HIS A N 1
ATOM 801 C CA . HIS A 1 98 ? 44.682 -0.857 -29.072 1.00 69.88 98 HIS A CA 1
ATOM 802 C C . HIS A 1 98 ? 44.412 0.371 -29.952 1.00 69.88 98 HIS A C 1
ATOM 804 O O . HIS A 1 98 ? 44.246 1.478 -29.425 1.00 69.88 98 HIS A O 1
ATOM 810 N N . SER A 1 99 ? 44.362 0.188 -31.275 1.00 72.50 99 SER A N 1
ATOM 811 C CA . SER A 1 99 ? 43.969 1.236 -32.220 1.00 72.50 99 SER A CA 1
ATOM 812 C C . SER A 1 99 ? 42.493 1.605 -32.045 1.00 72.50 99 SER A C 1
ATOM 814 O O . SER A 1 99 ? 42.172 2.777 -31.843 1.00 72.50 99 SER A O 1
ATOM 816 N N . ALA A 1 100 ? 41.618 0.600 -31.977 1.00 70.94 100 ALA A N 1
ATOM 817 C CA . ALA A 1 100 ? 40.185 0.758 -31.747 1.00 70.94 100 ALA A CA 1
ATOM 818 C C . ALA A 1 100 ? 39.884 1.526 -30.446 1.00 70.94 100 ALA A C 1
ATOM 820 O O . ALA A 1 100 ? 39.116 2.489 -30.428 1.00 70.94 100 ALA A O 1
ATOM 821 N N . ILE A 1 101 ? 40.546 1.161 -29.342 1.00 66.81 101 ILE A N 1
ATOM 822 C CA . ILE A 1 101 ? 40.401 1.844 -28.046 1.00 66.81 101 ILE A CA 1
ATOM 823 C C . ILE A 1 101 ? 40.865 3.303 -28.138 1.00 66.81 101 ILE A C 1
ATOM 825 O O . ILE A 1 101 ? 40.252 4.186 -27.532 1.00 66.81 101 ILE A O 1
ATOM 829 N N . ARG A 1 102 ? 41.937 3.584 -28.889 1.00 69.50 102 ARG A N 1
ATOM 830 C CA . ARG A 1 102 ? 42.427 4.954 -29.097 1.00 69.50 102 ARG A CA 1
ATOM 831 C C . ARG A 1 102 ? 41.411 5.806 -29.850 1.00 69.50 102 ARG A C 1
ATOM 833 O O . ARG A 1 102 ? 41.166 6.937 -29.447 1.00 69.50 102 ARG A O 1
ATOM 840 N N . GLU A 1 103 ? 40.776 5.251 -30.870 1.00 70.62 103 GLU A N 1
ATOM 841 C CA . GLU A 1 103 ? 39.723 5.939 -31.612 1.00 70.62 103 GLU A CA 1
ATOM 842 C C . GLU A 1 103 ? 38.498 6.229 -30.723 1.00 70.62 103 GLU A C 1
ATOM 844 O O . GLU A 1 103 ? 37.984 7.350 -30.689 1.00 70.62 103 GLU A O 1
ATOM 849 N N . ILE A 1 104 ? 38.089 5.256 -29.899 1.00 65.62 104 ILE A N 1
ATOM 850 C CA . ILE A 1 104 ? 36.991 5.422 -28.932 1.00 65.62 104 ILE A CA 1
ATOM 851 C C . ILE A 1 104 ? 37.297 6.547 -27.929 1.00 65.62 104 ILE A C 1
ATOM 853 O O . ILE A 1 104 ? 36.411 7.339 -27.597 1.00 65.62 104 ILE A O 1
ATOM 857 N N . LYS A 1 105 ? 38.552 6.677 -27.475 1.00 62.28 105 LYS A N 1
ATOM 858 C CA . LYS A 1 105 ? 38.989 7.774 -26.584 1.00 62.28 105 LYS A CA 1
ATOM 859 C C . LYS A 1 105 ? 38.810 9.149 -27.186 1.00 62.28 105 LYS A C 1
ATOM 861 O O . LYS A 1 105 ? 38.441 10.082 -26.471 1.00 62.28 105 LYS A O 1
ATOM 866 N N . GLU A 1 106 ? 39.146 9.286 -28.459 1.00 62.88 106 GLU A N 1
ATOM 867 C CA . GLU A 1 106 ? 39.099 10.563 -29.160 1.00 62.88 106 GLU A CA 1
ATOM 868 C C . GLU A 1 106 ? 37.652 10.987 -29.420 1.00 62.88 106 GLU A C 1
ATOM 870 O O . GLU A 1 106 ? 37.318 12.162 -29.260 1.00 62.88 106 GLU A O 1
ATOM 875 N N . ALA A 1 107 ? 36.771 10.023 -29.699 1.00 55.00 107 ALA A N 1
ATOM 876 C CA . ALA A 1 107 ? 35.344 10.256 -29.895 1.00 55.00 107 ALA A CA 1
ATOM 877 C C . ALA A 1 107 ? 34.559 10.497 -28.586 1.00 55.00 107 ALA A C 1
ATOM 879 O O . ALA A 1 107 ? 33.558 11.216 -28.598 1.00 55.00 107 ALA A O 1
ATOM 880 N N . CYS A 1 108 ? 35.001 9.934 -27.451 1.00 55.97 108 CYS A N 1
ATOM 881 C CA . CYS A 1 108 ? 34.308 10.009 -26.154 1.00 55.97 108 CYS A CA 1
ATOM 882 C C . CYS A 1 108 ? 35.139 10.719 -25.057 1.00 55.97 108 CYS A C 1
ATOM 884 O O . CYS A 1 108 ? 35.550 10.095 -24.070 1.00 55.97 108 CYS A O 1
ATOM 886 N N . PRO A 1 109 ? 35.347 12.049 -25.144 1.00 49.09 109 PRO A N 1
ATOM 887 C CA . PRO A 1 109 ? 36.238 12.791 -24.243 1.00 49.09 109 PRO A CA 1
ATOM 888 C C . PRO A 1 109 ? 35.812 12.779 -22.763 1.00 49.09 109 PRO A C 1
ATOM 890 O O . PRO A 1 109 ? 36.662 12.919 -21.885 1.00 49.09 109 PRO A O 1
ATOM 893 N N . LEU A 1 110 ? 34.525 12.556 -22.465 1.00 42.03 110 LEU A N 1
ATOM 894 C CA . LEU A 1 110 ? 34.006 12.404 -21.095 1.00 42.03 110 LEU A CA 1
ATOM 895 C C . LEU A 1 110 ? 34.535 11.142 -20.379 1.00 42.03 110 LEU A C 1
ATOM 897 O O . LEU A 1 110 ? 34.603 11.131 -19.151 1.00 42.03 110 LEU A O 1
ATOM 901 N N . HIS A 1 111 ? 34.972 10.119 -21.126 1.00 50.75 111 HIS A N 1
ATOM 902 C CA . HIS A 1 111 ? 35.468 8.836 -20.599 1.00 50.75 111 HIS A CA 1
ATOM 903 C C . HIS A 1 111 ? 36.976 8.614 -20.826 1.00 50.75 111 HIS A C 1
ATOM 905 O O . HIS A 1 111 ? 37.507 7.556 -20.483 1.00 50.75 111 HIS A O 1
ATOM 911 N N . ARG A 1 112 ? 37.693 9.626 -21.339 1.00 52.72 112 ARG A N 1
ATOM 912 C CA . ARG A 1 112 ? 39.108 9.563 -21.757 1.00 52.72 112 ARG A CA 1
ATOM 913 C C . ARG A 1 112 ? 40.032 8.908 -20.724 1.00 52.72 112 ARG A C 1
ATOM 915 O O . ARG A 1 112 ? 40.786 8.004 -21.052 1.00 52.72 112 ARG A O 1
ATOM 922 N N . ALA A 1 113 ? 39.892 9.282 -19.455 1.00 50.22 113 ALA A N 1
ATOM 923 C CA . ALA A 1 113 ? 40.748 8.780 -18.386 1.00 50.22 113 ALA A CA 1
ATOM 924 C C . ALA A 1 113 ? 40.427 7.337 -17.928 1.00 50.22 113 ALA A C 1
ATOM 926 O O . ALA A 1 113 ? 41.268 6.744 -17.265 1.00 50.22 113 ALA A O 1
ATOM 927 N N . ALA A 1 114 ? 39.218 6.808 -18.172 1.00 47.91 114 ALA A N 1
ATOM 928 C CA . ALA A 1 114 ? 38.877 5.398 -17.899 1.00 47.91 114 ALA A CA 1
ATOM 929 C C . ALA A 1 114 ? 39.412 4.496 -19.022 1.00 47.91 114 ALA A C 1
ATOM 931 O O . ALA A 1 114 ? 39.930 3.409 -18.794 1.00 47.91 114 ALA A O 1
ATOM 932 N N . LEU A 1 115 ? 39.376 5.018 -20.244 1.00 52.75 115 LEU A N 1
ATOM 933 C CA . LEU A 1 115 ? 39.997 4.391 -21.397 1.00 52.75 115 LEU A CA 1
ATOM 934 C C . LEU A 1 115 ? 41.544 4.429 -21.309 1.00 52.75 115 LEU A C 1
ATOM 936 O O . LEU A 1 115 ? 42.211 3.559 -21.862 1.00 52.75 115 LEU A O 1
ATOM 940 N N . ASP A 1 116 ? 42.147 5.423 -20.641 1.00 54.91 116 ASP A N 1
ATOM 941 C CA . ASP A 1 116 ? 43.599 5.471 -20.371 1.00 54.91 116 ASP A CA 1
ATOM 942 C C . ASP A 1 116 ? 44.081 4.328 -19.469 1.00 54.91 116 ASP A C 1
ATOM 944 O O . ASP A 1 116 ? 45.147 3.768 -19.720 1.00 54.91 116 ASP A O 1
ATOM 948 N N . GLU A 1 117 ? 43.268 3.915 -18.495 1.00 49.41 117 GLU A N 1
ATOM 949 C CA . GLU A 1 117 ? 43.520 2.723 -17.676 1.00 49.41 117 GLU A CA 1
ATOM 950 C C . GLU A 1 117 ? 43.382 1.430 -18.495 1.00 49.41 117 GLU A C 1
ATOM 952 O O . GLU A 1 117 ? 44.243 0.563 -18.378 1.00 49.41 117 GLU A O 1
ATOM 957 N N . LEU A 1 118 ? 42.403 1.342 -19.408 1.00 47.41 118 LEU A N 1
ATOM 958 C CA . LEU A 1 118 ? 42.274 0.232 -20.372 1.00 47.41 118 LEU A CA 1
ATOM 959 C C . LEU A 1 118 ? 43.529 0.043 -21.239 1.00 47.41 118 LEU A C 1
ATOM 961 O O . LEU A 1 118 ? 43.915 -1.083 -21.523 1.00 47.41 118 LEU A O 1
ATOM 965 N N . THR A 1 119 ? 44.200 1.131 -21.625 1.00 50.03 119 THR A N 1
ATOM 966 C CA . THR A 1 119 ? 45.484 1.065 -22.351 1.00 50.03 119 THR A CA 1
ATOM 967 C C . THR A 1 119 ? 46.710 0.876 -21.456 1.00 50.03 119 THR A C 1
ATOM 969 O O . THR A 1 119 ? 47.783 0.577 -21.969 1.00 50.03 119 THR A O 1
ATOM 972 N N . ALA A 1 120 ? 46.590 1.098 -20.143 1.00 47.03 120 ALA A N 1
ATOM 973 C CA . ALA A 1 120 ? 47.700 1.008 -19.193 1.00 47.03 120 ALA A CA 1
ATOM 974 C C . ALA A 1 120 ? 47.751 -0.334 -18.438 1.00 47.03 120 ALA A C 1
ATOM 976 O O . ALA A 1 120 ? 48.773 -0.640 -17.823 1.00 47.03 120 ALA A O 1
ATOM 977 N N . PHE A 1 121 ? 46.682 -1.140 -18.468 1.00 42.19 121 PHE A N 1
ATOM 978 C CA . PHE A 1 121 ? 46.568 -2.360 -17.667 1.00 42.19 121 PHE A CA 1
ATOM 979 C C . PHE A 1 121 ? 46.715 -3.664 -18.463 1.00 42.19 121 PHE A C 1
ATOM 981 O O . PHE A 1 121 ? 46.037 -3.906 -19.458 1.00 42.19 121 PHE A O 1
ATOM 988 N N . ARG A 1 122 ? 47.542 -4.563 -17.910 1.00 43.88 122 ARG A N 1
ATOM 989 C CA . ARG A 1 122 ? 47.756 -5.973 -18.288 1.00 43.88 122 ARG A CA 1
ATOM 990 C C . ARG A 1 122 ? 46.529 -6.871 -18.016 1.00 43.88 122 ARG A C 1
ATOM 992 O O . ARG A 1 122 ? 46.648 -7.906 -17.367 1.00 43.88 122 ARG A O 1
ATOM 999 N N . HIS A 1 123 ? 45.334 -6.474 -18.451 1.00 41.47 123 HIS A N 1
ATOM 1000 C CA . HIS A 1 123 ? 44.123 -7.303 -18.329 1.00 41.47 123 HIS A CA 1
ATOM 1001 C C . HIS A 1 123 ? 43.803 -8.113 -19.588 1.00 41.47 123 HIS A C 1
ATOM 1003 O O . HIS A 1 123 ? 43.053 -9.078 -19.501 1.00 41.47 123 HIS A O 1
ATOM 1009 N N . PHE A 1 124 ? 44.443 -7.811 -20.720 1.00 41.78 124 PHE A N 1
ATOM 1010 C CA . PHE A 1 124 ? 44.416 -8.687 -21.896 1.00 41.78 124 PHE A CA 1
ATOM 1011 C C . PHE A 1 124 ? 45.158 -10.014 -21.685 1.00 41.78 124 PHE A C 1
ATOM 1013 O O . PHE A 1 124 ? 44.832 -10.998 -22.329 1.00 41.78 124 PHE A O 1
ATOM 1020 N N . GLU A 1 125 ? 46.111 -10.071 -20.748 1.00 42.84 125 GLU A N 1
ATOM 1021 C CA . GLU A 1 125 ? 46.814 -11.315 -20.391 1.00 42.84 125 GLU A CA 1
ATOM 1022 C C . GLU A 1 125 ? 45.973 -12.255 -19.503 1.00 42.84 125 GLU A C 1
ATOM 1024 O O . GLU A 1 125 ? 46.409 -13.366 -19.214 1.00 42.84 125 GLU A O 1
ATOM 1029 N N . ARG A 1 126 ? 44.803 -11.812 -19.012 1.00 40.00 126 ARG A N 1
ATOM 1030 C CA . ARG A 1 126 ? 43.972 -12.569 -18.051 1.00 40.00 126 ARG A CA 1
ATOM 1031 C C . ARG A 1 126 ? 42.477 -12.627 -18.365 1.00 40.00 126 ARG A C 1
ATOM 1033 O O . ARG A 1 126 ? 41.771 -13.344 -17.665 1.00 40.00 126 ARG A O 1
ATOM 1040 N N . ALA A 1 127 ? 41.983 -11.882 -19.350 1.00 40.09 127 ALA A N 1
ATOM 1041 C CA . ALA A 1 127 ? 40.680 -12.179 -19.930 1.00 40.09 127 ALA A CA 1
ATOM 1042 C C . ALA A 1 127 ? 40.839 -13.443 -20.784 1.00 40.09 127 ALA A C 1
ATOM 1044 O O . ALA A 1 127 ? 41.838 -13.551 -21.487 1.00 40.09 127 ALA A O 1
ATOM 1045 N N . ASP A 1 128 ? 39.898 -14.380 -20.693 1.00 43.81 128 ASP A N 1
ATOM 1046 C CA . ASP A 1 128 ? 39.773 -15.556 -21.562 1.00 43.81 128 ASP A CA 1
ATOM 1047 C C . ASP A 1 128 ? 39.637 -15.134 -23.036 1.00 43.81 128 ASP A C 1
ATOM 1049 O O . ASP A 1 128 ? 38.559 -15.153 -23.623 1.00 43.81 128 ASP A O 1
ATOM 1053 N N . VAL A 1 129 ? 40.736 -14.696 -23.643 1.00 43.19 129 VAL A N 1
ATOM 1054 C CA . VAL A 1 129 ? 40.875 -14.638 -25.091 1.00 43.19 129 VAL A CA 1
ATOM 1055 C C . VAL A 1 129 ? 41.159 -16.073 -25.513 1.00 43.19 129 VAL A C 1
ATOM 1057 O O . VAL A 1 129 ? 42.012 -16.730 -24.910 1.00 43.19 129 VAL A O 1
ATOM 1060 N N . ASN A 1 130 ? 40.447 -16.575 -26.523 1.00 48.59 130 ASN A N 1
ATOM 1061 C CA . ASN A 1 130 ? 40.778 -17.855 -27.149 1.00 48.59 130 ASN A CA 1
ATOM 1062 C C . ASN A 1 130 ? 42.296 -17.966 -27.392 1.00 48.59 130 ASN A C 1
ATOM 1064 O O . ASN A 1 130 ? 42.971 -16.950 -27.578 1.00 48.59 130 ASN A O 1
ATOM 1068 N N . LEU A 1 131 ? 42.807 -19.205 -27.427 1.00 45.97 131 LEU A N 1
ATOM 1069 C CA . LEU A 1 131 ? 44.227 -19.596 -27.567 1.00 45.97 131 LEU A CA 1
ATOM 1070 C C . LEU A 1 131 ? 45.051 -18.808 -28.620 1.00 45.97 131 LEU A C 1
ATOM 1072 O O . LEU A 1 131 ? 46.277 -18.819 -28.540 1.00 45.97 131 LEU A O 1
ATOM 1076 N N . ASP A 1 132 ? 44.396 -18.088 -29.536 1.00 51.12 132 ASP A N 1
ATOM 1077 C CA . ASP A 1 132 ? 44.972 -17.345 -30.660 1.00 51.12 132 ASP A CA 1
ATOM 1078 C C . ASP A 1 132 ? 45.017 -15.802 -30.504 1.00 51.12 132 ASP A C 1
ATOM 1080 O O . ASP A 1 132 ? 45.435 -15.120 -31.435 1.00 51.12 132 ASP A O 1
ATOM 1084 N N . GLN A 1 133 ? 44.621 -15.217 -29.361 1.00 60.78 133 GLN A N 1
ATOM 1085 C CA . GLN A 1 133 ? 44.682 -13.756 -29.093 1.00 60.78 133 GLN A CA 1
ATOM 1086 C C . GLN A 1 133 ? 43.878 -12.851 -30.061 1.00 60.78 133 GLN A C 1
ATOM 1088 O O . GLN A 1 133 ? 44.225 -11.681 -30.255 1.00 60.78 133 GLN A O 1
ATOM 1093 N N . LYS A 1 134 ? 42.792 -13.366 -30.650 1.00 65.94 134 LYS A N 1
ATOM 1094 C CA . LYS A 1 134 ? 41.897 -12.628 -31.560 1.00 65.94 134 LYS A CA 1
ATOM 1095 C C . LYS A 1 134 ? 40.523 -12.408 -30.929 1.00 65.94 134 LYS A C 1
ATOM 1097 O O . LYS A 1 134 ? 40.020 -13.303 -30.255 1.00 65.94 134 LYS A O 1
ATOM 1102 N N . LEU A 1 135 ? 39.922 -11.238 -31.155 1.00 66.75 135 LEU A N 1
ATOM 1103 C CA . LEU A 1 135 ? 38.578 -10.888 -30.676 1.00 66.75 135 LEU A CA 1
ATOM 1104 C C . LEU A 1 135 ? 37.604 -10.741 -31.835 1.00 66.75 135 LEU A C 1
ATOM 1106 O O . LEU A 1 135 ? 37.776 -9.865 -32.679 1.00 66.75 135 LEU A O 1
ATOM 1110 N N . SER A 1 136 ? 36.546 -11.541 -31.841 1.00 72.12 136 SER A N 1
ATOM 1111 C CA . SER A 1 136 ? 35.393 -11.296 -32.705 1.00 72.12 136 SER A CA 1
ATOM 1112 C C . SER A 1 136 ? 34.686 -9.991 -32.331 1.00 72.12 136 SER A C 1
ATOM 1114 O O . SER A 1 136 ? 34.906 -9.399 -31.269 1.00 72.12 136 SER A O 1
ATOM 1116 N N . ILE A 1 137 ? 33.806 -9.530 -33.213 1.00 67.50 137 ILE A N 1
ATOM 1117 C CA . ILE A 1 137 ? 33.066 -8.285 -33.008 1.00 67.50 137 ILE A CA 1
ATOM 1118 C C . ILE A 1 137 ? 32.175 -8.299 -31.764 1.00 67.50 137 ILE A C 1
ATOM 1120 O O . ILE A 1 137 ? 32.068 -7.287 -31.067 1.00 67.50 137 ILE A O 1
ATOM 1124 N N . ASP A 1 138 ? 31.618 -9.458 -31.434 1.00 62.69 138 ASP A N 1
ATOM 1125 C CA . ASP A 1 138 ? 30.725 -9.646 -30.292 1.00 62.69 138 ASP A CA 1
ATOM 1126 C C . ASP A 1 138 ? 31.516 -9.565 -28.986 1.00 62.69 138 ASP A C 1
ATOM 1128 O O . ASP A 1 138 ? 31.146 -8.854 -28.047 1.00 62.69 138 ASP A O 1
ATOM 1132 N N . GLU A 1 139 ? 32.676 -10.223 -28.963 1.00 66.81 139 GLU A N 1
ATOM 1133 C CA . GLU A 1 139 ? 33.604 -10.189 -27.837 1.00 66.81 139 GLU A CA 1
ATOM 1134 C C . GLU A 1 139 ? 34.188 -8.784 -27.651 1.00 66.81 139 GLU A C 1
ATOM 1136 O O . GLU A 1 139 ? 34.283 -8.310 -26.521 1.00 66.81 139 GLU A O 1
ATOM 1141 N N . PHE A 1 140 ? 34.506 -8.071 -28.737 1.00 69.88 140 PHE A N 1
ATOM 1142 C CA . PHE A 1 140 ? 34.985 -6.689 -28.683 1.00 69.88 140 PHE A CA 1
ATOM 1143 C C . PHE A 1 140 ? 33.933 -5.732 -28.105 1.00 69.88 140 PHE A C 1
ATOM 1145 O O . PHE A 1 140 ? 34.229 -4.957 -27.190 1.00 69.88 140 PHE A O 1
ATOM 1152 N N . ILE A 1 141 ? 32.692 -5.790 -28.600 1.00 65.94 141 ILE A N 1
ATOM 1153 C CA . ILE A 1 141 ? 31.602 -4.926 -28.125 1.00 65.94 141 ILE A CA 1
ATOM 1154 C C . ILE A 1 141 ? 31.285 -5.231 -26.659 1.00 65.94 141 ILE A C 1
ATOM 1156 O O . ILE A 1 141 ? 31.151 -4.303 -25.851 1.00 65.94 141 ILE A O 1
ATOM 1160 N N . SER A 1 142 ? 31.220 -6.511 -26.292 1.00 62.88 142 SER A N 1
ATOM 1161 C CA . SER A 1 142 ? 31.001 -6.940 -24.911 1.00 62.88 142 SER A CA 1
ATOM 1162 C C . SER A 1 142 ? 32.138 -6.486 -23.987 1.00 62.88 142 SER A C 1
ATOM 1164 O O . SER A 1 142 ? 31.883 -5.888 -22.936 1.00 62.88 142 SER A O 1
ATOM 1166 N N . TYR A 1 143 ? 33.395 -6.663 -24.407 1.00 67.38 143 TYR A N 1
ATOM 1167 C CA . TYR A 1 143 ? 34.588 -6.265 -23.659 1.00 67.38 143 TYR A CA 1
ATOM 1168 C C . TYR A 1 143 ? 34.621 -4.759 -23.383 1.00 67.38 143 TYR A C 1
ATOM 1170 O O . TYR A 1 143 ? 34.726 -4.345 -22.226 1.00 67.38 143 TYR A O 1
ATOM 1178 N N . ILE A 1 144 ? 34.470 -3.925 -24.417 1.00 65.00 144 ILE A N 1
ATOM 1179 C CA . ILE A 1 144 ? 34.501 -2.465 -24.263 1.00 65.00 144 ILE A CA 1
ATOM 1180 C C . ILE A 1 144 ? 33.361 -1.991 -23.364 1.00 65.00 144 ILE A C 1
ATOM 1182 O O . ILE A 1 144 ? 33.586 -1.198 -22.450 1.00 65.00 144 ILE A O 1
ATOM 1186 N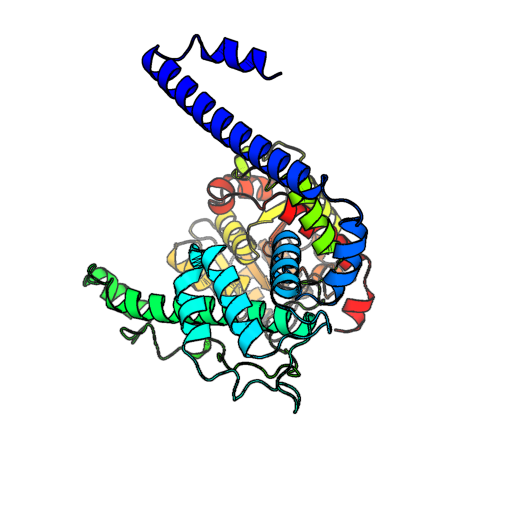 N . THR A 1 145 ? 32.148 -2.499 -23.576 1.00 61.31 145 THR A N 1
ATOM 1187 C CA . THR A 1 145 ? 30.971 -2.067 -22.813 1.00 61.31 145 THR A CA 1
ATOM 1188 C C . THR A 1 145 ? 31.108 -2.441 -21.337 1.00 61.31 145 THR A C 1
ATOM 1190 O O . THR A 1 145 ? 30.920 -1.592 -20.463 1.00 61.31 145 THR A O 1
ATOM 1193 N N . THR A 1 146 ? 31.524 -3.677 -21.052 1.00 60.69 146 THR A N 1
ATOM 1194 C CA . THR A 1 146 ? 31.677 -4.198 -19.687 1.00 60.69 146 THR A CA 1
ATOM 1195 C C . THR A 1 146 ? 32.797 -3.484 -18.939 1.00 60.69 146 THR A C 1
ATOM 1197 O O . THR A 1 146 ? 32.599 -3.041 -17.809 1.00 60.69 146 THR A O 1
ATOM 1200 N N . GLN A 1 147 ? 33.959 -3.299 -19.570 1.00 59.94 147 GLN A N 1
ATOM 1201 C CA . GLN A 1 147 ? 35.112 -2.675 -18.923 1.00 59.94 147 GLN A CA 1
ATOM 1202 C C . GLN A 1 147 ? 34.928 -1.165 -18.735 1.00 59.94 147 GLN A C 1
ATOM 1204 O O . GLN A 1 147 ? 35.258 -0.637 -17.674 1.00 59.94 147 GLN A O 1
ATOM 1209 N N . VAL A 1 148 ? 34.349 -0.454 -19.710 1.00 57.94 148 VAL A N 1
ATOM 1210 C CA . VAL A 1 148 ? 34.087 0.990 -19.583 1.00 57.94 148 VAL A CA 1
ATOM 1211 C C . VAL A 1 148 ? 33.032 1.269 -18.511 1.00 57.94 148 VAL A C 1
ATOM 1213 O O . VAL A 1 148 ? 33.205 2.213 -17.735 1.00 57.94 148 VAL A O 1
ATOM 1216 N N . LEU A 1 149 ? 31.974 0.455 -18.416 1.00 51.78 149 LEU A N 1
ATOM 1217 C CA . LEU A 1 149 ? 30.973 0.569 -17.349 1.00 51.78 149 LEU A CA 1
ATOM 1218 C C . LEU A 1 149 ? 31.568 0.217 -15.982 1.00 51.78 149 LEU A C 1
ATOM 1220 O O . LEU A 1 149 ? 31.432 1.006 -15.046 1.00 51.78 149 LEU A O 1
ATOM 1224 N N . HIS A 1 150 ? 32.287 -0.904 -15.876 1.00 51.78 150 HIS A N 1
ATOM 1225 C CA . HIS A 1 150 ? 32.912 -1.342 -14.628 1.00 51.78 150 HIS A CA 1
ATOM 1226 C C . HIS A 1 150 ? 33.917 -0.309 -14.098 1.00 51.78 150 HIS A C 1
ATOM 1228 O O . HIS A 1 150 ? 33.797 0.134 -12.956 1.00 51.78 150 HIS A O 1
ATO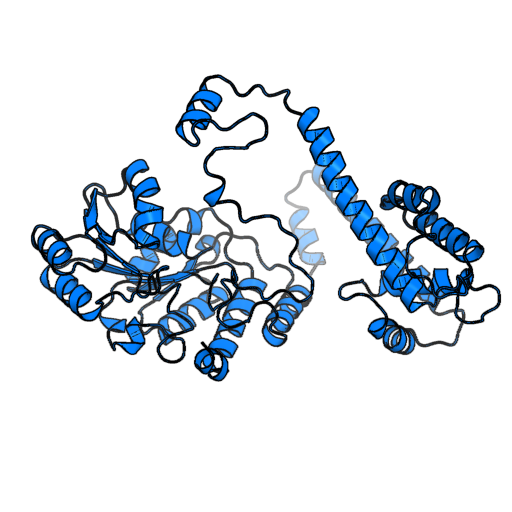M 1234 N N . LEU A 1 151 ? 34.836 0.177 -14.941 1.00 52.56 151 LEU A N 1
ATOM 1235 C CA . LEU A 1 151 ? 35.819 1.201 -14.564 1.00 52.56 151 LEU A CA 1
ATOM 1236 C C . LEU A 1 151 ? 35.169 2.552 -14.244 1.00 52.56 151 LEU A C 1
ATOM 1238 O O . LEU A 1 151 ? 35.641 3.270 -13.359 1.00 52.56 151 LEU A O 1
ATOM 1242 N N . SER A 1 152 ? 34.073 2.911 -14.922 1.00 51.09 152 SER A N 1
ATOM 1243 C CA . SER A 1 152 ? 33.311 4.125 -14.598 1.00 51.09 152 SER A CA 1
ATOM 1244 C C . SER A 1 152 ? 32.646 4.018 -13.220 1.00 51.09 152 SER A C 1
ATOM 1246 O O . SER A 1 152 ? 32.701 4.977 -12.446 1.00 51.09 152 SER A O 1
ATOM 1248 N N . CYS A 1 153 ? 32.087 2.855 -12.874 1.00 46.25 153 CYS A N 1
ATOM 1249 C CA . CYS A 1 153 ? 31.503 2.579 -11.560 1.00 46.25 153 CYS A CA 1
ATOM 1250 C C . CYS A 1 153 ? 32.559 2.508 -10.445 1.00 46.25 153 CYS A C 1
ATOM 1252 O O . CYS A 1 153 ? 32.402 3.173 -9.421 1.00 46.25 153 CYS A O 1
ATOM 1254 N N . GLU A 1 154 ? 33.661 1.782 -10.642 1.00 51.53 154 GLU A N 1
ATOM 1255 C CA . GLU A 1 154 ? 34.754 1.680 -9.662 1.00 51.53 154 GLU A CA 1
ATOM 1256 C C . GLU A 1 154 ? 35.414 3.040 -9.402 1.00 51.53 154 GLU A C 1
ATOM 1258 O O . GLU A 1 154 ? 35.694 3.406 -8.257 1.00 51.53 154 GLU A O 1
ATOM 1263 N N . ARG A 1 155 ? 35.567 3.879 -10.433 1.00 53.50 155 ARG A N 1
ATOM 1264 C CA . ARG A 1 155 ? 36.037 5.257 -10.240 1.00 53.50 155 ARG A CA 1
ATOM 1265 C C . ARG A 1 155 ? 35.038 6.148 -9.531 1.00 53.50 155 ARG A C 1
ATOM 1267 O O . ARG A 1 155 ? 35.481 7.025 -8.793 1.00 53.50 155 ARG A O 1
ATOM 1274 N N . LEU A 1 156 ? 33.734 5.980 -9.748 1.00 52.94 156 LEU A N 1
ATOM 1275 C CA . LEU A 1 156 ? 32.730 6.699 -8.962 1.00 52.94 156 LEU A CA 1
ATOM 1276 C C . LEU A 1 156 ? 32.852 6.315 -7.486 1.00 52.94 156 LEU A C 1
ATOM 1278 O O . LEU A 1 156 ? 32.970 7.219 -6.663 1.00 52.94 156 LEU A O 1
ATOM 1282 N N . LYS A 1 157 ? 32.989 5.021 -7.169 1.00 51.84 157 LYS A N 1
ATOM 1283 C CA . LYS A 1 157 ? 33.227 4.542 -5.798 1.00 51.84 157 LYS A CA 1
ATOM 1284 C C . LYS A 1 157 ? 34.506 5.133 -5.198 1.00 51.84 157 LYS A C 1
ATOM 1286 O O . LYS A 1 157 ? 34.454 5.734 -4.125 1.00 51.84 157 LYS A O 1
ATOM 1291 N N . HIS A 1 158 ? 35.639 5.060 -5.904 1.00 52.56 158 HIS A N 1
ATOM 1292 C CA . HIS A 1 158 ? 36.924 5.599 -5.438 1.00 52.56 158 HIS A CA 1
ATOM 1293 C C . HIS A 1 158 ? 36.932 7.131 -5.307 1.00 52.56 158 HIS A C 1
ATOM 1295 O O . HIS A 1 158 ? 37.469 7.670 -4.333 1.00 52.56 158 HIS A O 1
ATOM 1301 N N . LYS A 1 159 ? 36.318 7.858 -6.252 1.00 55.91 159 LYS A N 1
ATOM 1302 C CA . LYS A 1 159 ? 36.145 9.316 -6.159 1.00 55.91 159 LYS A CA 1
ATOM 1303 C C . LYS A 1 159 ? 35.214 9.690 -5.018 1.00 55.91 159 LYS A C 1
ATOM 1305 O O . LYS A 1 159 ? 35.480 10.689 -4.363 1.00 55.91 159 LYS A O 1
ATOM 1310 N N . GLU A 1 160 ? 34.174 8.912 -4.748 1.00 51.47 160 GLU A N 1
ATOM 1311 C CA . GLU A 1 160 ? 33.266 9.131 -3.625 1.00 51.47 160 GLU A CA 1
ATOM 1312 C C . GLU A 1 160 ? 33.974 8.902 -2.284 1.00 51.47 160 GLU A C 1
ATOM 1314 O O . GLU A 1 160 ? 33.852 9.730 -1.380 1.00 51.47 160 GLU A O 1
ATOM 1319 N N . THR A 1 161 ? 34.822 7.871 -2.175 1.00 53.00 161 THR A N 1
ATOM 1320 C CA . THR A 1 161 ? 35.625 7.626 -0.961 1.00 53.00 161 THR A CA 1
ATOM 1321 C C . THR A 1 161 ? 36.660 8.734 -0.734 1.00 53.00 161 THR A C 1
ATOM 1323 O O . THR A 1 161 ? 36.839 9.212 0.389 1.00 53.00 161 THR A O 1
ATOM 1326 N N . ALA A 1 162 ? 37.328 9.186 -1.801 1.00 51.81 162 ALA A N 1
ATOM 1327 C CA . ALA A 1 162 ? 38.307 10.271 -1.744 1.00 51.81 162 ALA A CA 1
ATOM 1328 C C . ALA A 1 162 ? 37.658 11.654 -1.528 1.00 51.81 162 ALA A C 1
ATOM 1330 O O . ALA A 1 162 ? 38.236 12.508 -0.854 1.00 51.81 162 ALA A O 1
ATOM 1331 N N . ALA A 1 163 ? 36.455 11.880 -2.065 1.00 52.47 163 ALA A N 1
ATOM 1332 C CA . ALA A 1 163 ? 35.690 13.111 -1.888 1.00 52.47 163 ALA A CA 1
ATOM 1333 C C . ALA A 1 163 ? 35.050 13.196 -0.497 1.00 52.47 163 ALA A C 1
ATOM 1335 O O . ALA A 1 163 ? 35.102 14.272 0.093 1.00 52.47 163 ALA A O 1
ATOM 1336 N N . ARG A 1 164 ? 34.530 12.090 0.066 1.00 53.38 164 ARG A N 1
ATOM 1337 C CA . ARG A 1 164 ? 34.055 12.027 1.464 1.00 53.38 164 ARG A CA 1
ATOM 1338 C C . ARG A 1 164 ? 35.159 12.428 2.444 1.00 53.38 164 ARG A C 1
ATOM 1340 O O . ARG A 1 164 ? 34.920 13.270 3.300 1.00 53.38 164 ARG A O 1
ATOM 1347 N N . ARG A 1 165 ? 36.393 11.945 2.238 1.00 53.31 165 ARG A N 1
ATOM 1348 C CA . ARG A 1 165 ? 37.576 12.337 3.035 1.00 53.31 165 ARG A CA 1
ATOM 1349 C C . ARG A 1 165 ? 37.979 13.811 2.893 1.00 53.31 165 ARG A C 1
ATOM 1351 O O . ARG A 1 165 ? 38.667 14.329 3.762 1.00 53.31 165 ARG A O 1
ATOM 1358 N N . ARG A 1 166 ? 37.592 14.490 1.806 1.00 53.22 166 ARG A N 1
ATOM 1359 C CA . ARG A 1 166 ? 37.950 15.896 1.528 1.00 53.22 166 ARG A CA 1
ATOM 1360 C C . ARG A 1 166 ? 36.828 16.905 1.823 1.00 53.22 166 ARG A C 1
ATOM 1362 O O . ARG A 1 166 ? 37.089 18.099 1.728 1.00 53.22 166 ARG A O 1
ATOM 1369 N N . ARG A 1 167 ? 35.596 16.472 2.140 1.00 49.22 167 ARG A N 1
ATOM 1370 C CA . ARG A 1 167 ? 34.399 17.346 2.193 1.00 49.22 167 ARG A CA 1
ATOM 1371 C C . ARG A 1 167 ? 33.743 17.567 3.561 1.00 49.22 167 ARG A C 1
ATOM 1373 O O . ARG A 1 167 ? 32.707 18.223 3.593 1.00 49.22 167 ARG A O 1
ATOM 1380 N N . SER A 1 168 ? 34.312 17.144 4.686 1.00 53.12 168 SER A N 1
ATOM 1381 C CA . SER A 1 168 ? 33.765 17.535 5.999 1.00 53.12 168 SER A CA 1
ATOM 1382 C C . SER A 1 168 ? 34.417 18.821 6.528 1.00 53.12 168 SER A C 1
ATOM 1384 O O . SER A 1 168 ? 35.120 18.812 7.533 1.00 53.12 168 SER A O 1
ATOM 1386 N N . SER A 1 169 ? 34.205 19.953 5.850 1.00 48.06 169 SER A N 1
ATOM 1387 C CA . SER A 1 169 ? 34.470 21.272 6.455 1.00 48.06 169 SER A CA 1
ATOM 1388 C C . SER A 1 169 ? 33.308 21.754 7.335 1.00 48.06 169 SER A C 1
ATOM 1390 O O . SER A 1 169 ? 33.435 22.759 8.026 1.00 48.06 169 SER A O 1
ATOM 1392 N N . LEU A 1 170 ? 32.167 21.058 7.298 1.00 56.00 170 LEU A N 1
ATOM 1393 C CA . LEU A 1 170 ? 31.077 21.220 8.253 1.00 56.00 170 LEU A CA 1
ATOM 1394 C C . LEU A 1 170 ? 31.353 20.257 9.406 1.00 56.00 170 LEU A C 1
ATOM 1396 O O . LEU A 1 170 ? 31.138 19.055 9.260 1.00 56.00 170 LEU A O 1
ATOM 1400 N N . SER A 1 171 ? 31.881 20.763 10.522 1.00 60.88 171 SER A N 1
ATOM 1401 C CA . SER A 1 171 ? 31.929 19.963 11.741 1.00 60.88 171 SER A CA 1
ATOM 1402 C C . SER A 1 171 ? 30.497 19.647 12.163 1.00 60.88 171 SER A C 1
ATOM 1404 O O . SER A 1 171 ? 29.630 20.527 12.178 1.00 60.88 171 SER A O 1
ATOM 1406 N N . VAL A 1 172 ? 30.233 18.382 12.488 1.00 62.72 172 VAL A N 1
ATOM 1407 C CA . VAL A 1 172 ? 29.016 18.012 13.207 1.00 62.72 172 VAL A CA 1
ATOM 1408 C C . VAL A 1 172 ? 29.098 18.754 14.538 1.00 62.72 172 VAL A C 1
ATOM 1410 O O . VAL A 1 172 ? 29.984 18.500 15.352 1.00 62.72 172 VAL A O 1
ATOM 1413 N N . ASN A 1 173 ? 28.277 19.789 14.708 1.00 77.44 173 ASN A N 1
ATOM 1414 C CA . ASN A 1 173 ? 28.283 20.547 15.952 1.00 77.44 173 ASN A CA 1
ATOM 1415 C C . ASN A 1 173 ? 27.741 19.668 17.090 1.00 77.44 173 ASN A C 1
ATOM 1417 O O . ASN A 1 173 ? 27.102 18.643 16.854 1.00 77.44 173 ASN A O 1
ATOM 1421 N N . SER A 1 174 ? 27.969 20.079 18.336 1.00 77.69 174 SER A N 1
ATOM 1422 C CA . SER A 1 174 ? 27.568 19.294 19.509 1.00 77.69 174 SER A CA 1
ATOM 1423 C C . SER A 1 174 ? 26.071 18.963 19.550 1.00 77.69 174 SER A C 1
ATOM 1425 O O . SER A 1 174 ? 25.703 17.920 20.076 1.00 77.69 174 SER A O 1
ATOM 1427 N N . LEU A 1 175 ? 25.214 19.810 18.965 1.00 82.50 175 LEU A N 1
ATOM 1428 C CA . LEU A 1 175 ? 23.775 19.560 18.854 1.00 82.50 175 LEU A CA 1
ATOM 1429 C C . LEU A 1 175 ? 23.473 18.378 17.923 1.00 82.50 175 LEU A C 1
ATOM 1431 O O . LEU A 1 175 ? 22.695 17.495 18.278 1.00 82.50 175 LEU A O 1
ATOM 1435 N N . LEU A 1 176 ? 24.075 18.369 16.732 1.00 80.56 176 LEU A N 1
ATOM 1436 C CA . LEU A 1 176 ? 23.901 17.287 15.769 1.00 80.56 176 LEU A CA 1
ATOM 1437 C C . LEU A 1 176 ? 24.535 15.995 16.278 1.00 80.56 176 LEU A C 1
ATOM 1439 O O . LEU A 1 176 ? 23.909 14.951 16.160 1.00 80.56 176 LEU A O 1
ATOM 1443 N N . GLU A 1 177 ? 25.716 16.065 16.893 1.00 81.69 177 GLU A N 1
ATOM 1444 C CA . GLU A 1 177 ? 26.401 14.879 17.416 1.00 81.69 177 GLU A CA 1
ATOM 1445 C C . GLU A 1 177 ? 25.597 14.242 18.551 1.00 81.69 177 GLU A C 1
ATOM 1447 O O . GLU A 1 177 ? 25.353 13.039 18.539 1.00 81.69 177 GLU A O 1
ATOM 1452 N N . ALA A 1 178 ? 25.083 15.054 19.481 1.00 82.00 178 ALA A N 1
ATOM 1453 C CA . ALA A 1 178 ? 24.210 14.564 20.542 1.00 82.00 178 ALA A CA 1
ATOM 1454 C C . ALA A 1 178 ? 22.955 13.881 19.975 1.00 82.00 178 ALA A C 1
ATOM 1456 O O . ALA A 1 178 ? 22.596 12.794 20.423 1.00 82.00 178 ALA A O 1
ATOM 1457 N N . ARG A 1 179 ? 22.316 14.474 18.954 1.00 83.00 179 ARG A N 1
ATOM 1458 C CA . ARG A 1 179 ? 21.130 13.877 18.324 1.00 83.00 179 ARG A CA 1
ATOM 1459 C C . ARG A 1 179 ? 21.458 12.606 17.539 1.00 83.00 179 ARG A C 1
ATOM 1461 O O . ARG A 1 179 ? 20.665 11.671 17.544 1.00 83.00 179 ARG A O 1
ATOM 1468 N N . VAL A 1 180 ? 22.603 12.562 16.862 1.00 81.00 180 VAL A N 1
ATOM 1469 C CA . VAL A 1 180 ? 23.072 11.385 16.121 1.00 81.00 180 VAL A CA 1
ATOM 1470 C C . VAL A 1 180 ? 23.348 10.230 17.079 1.00 81.00 180 VAL A C 1
ATOM 1472 O O . VAL A 1 180 ? 22.843 9.137 16.842 1.00 81.00 180 VAL A O 1
ATOM 1475 N N . GLN A 1 181 ? 24.055 10.475 18.183 1.00 80.25 181 GLN A N 1
ATOM 1476 C CA . GLN A 1 181 ? 24.323 9.450 19.195 1.00 80.25 181 GLN A CA 1
ATOM 1477 C C . GLN A 1 181 ? 23.057 9.013 19.947 1.00 80.25 181 GLN A C 1
ATOM 1479 O O . GLN A 1 181 ? 22.971 7.867 20.373 1.00 80.25 181 GLN A O 1
ATOM 1484 N N . GLU A 1 182 ? 22.051 9.882 20.088 1.00 81.00 182 GLU A N 1
ATOM 1485 C CA . GLU A 1 182 ? 20.736 9.494 20.618 1.00 81.00 182 GLU A CA 1
ATOM 1486 C C . GLU A 1 182 ? 19.980 8.566 19.652 1.00 81.00 182 GLU A C 1
ATOM 1488 O O . GLU A 1 182 ? 19.416 7.559 20.072 1.00 81.00 182 GLU A O 1
ATOM 1493 N N . LEU A 1 183 ? 19.964 8.898 18.356 1.00 77.12 183 LEU A N 1
ATOM 1494 C CA . LEU A 1 183 ? 19.253 8.126 17.332 1.00 77.12 183 LEU A CA 1
ATOM 1495 C C . LEU A 1 183 ? 19.944 6.798 17.011 1.00 77.12 183 LEU A C 1
ATOM 1497 O O . LEU A 1 183 ? 19.275 5.791 16.782 1.00 77.12 183 LEU A O 1
ATOM 1501 N N . VAL A 1 184 ? 21.275 6.805 16.956 1.00 77.38 184 VAL A N 1
ATOM 1502 C CA . VAL A 1 184 ? 22.105 5.649 16.620 1.00 77.38 184 VAL A CA 1
ATOM 1503 C C . VAL A 1 184 ? 23.307 5.603 17.570 1.00 77.38 184 VAL A C 1
ATOM 1505 O O . VAL A 1 184 ? 24.399 6.059 17.219 1.00 77.38 184 VAL A O 1
ATOM 1508 N N . PRO A 1 185 ? 23.130 5.046 18.780 1.00 76.56 185 PRO A N 1
ATOM 1509 C CA . PRO A 1 185 ? 24.202 4.975 19.764 1.00 76.56 185 PRO A CA 1
ATOM 1510 C C . PRO A 1 185 ? 25.430 4.225 19.236 1.00 76.56 185 PRO A C 1
ATOM 1512 O O . PRO A 1 185 ? 25.326 3.083 18.780 1.00 76.56 185 PRO A O 1
ATOM 1515 N N . GLY A 1 186 ? 26.605 4.855 19.324 1.00 72.50 186 GLY A N 1
ATOM 1516 C CA . GLY A 1 186 ? 27.879 4.238 18.950 1.00 72.50 186 GLY A CA 1
ATOM 1517 C C . GLY A 1 186 ? 28.146 4.185 17.445 1.00 72.50 186 GLY A C 1
ATOM 1518 O O . GLY A 1 186 ? 28.968 3.376 17.011 1.00 72.50 186 GLY A O 1
ATOM 1519 N N . ILE A 1 187 ? 27.461 5.012 16.647 1.00 75.62 187 ILE A N 1
ATOM 1520 C CA . ILE A 1 187 ? 27.816 5.223 15.241 1.00 75.62 187 ILE A CA 1
ATOM 1521 C C . ILE A 1 187 ? 29.203 5.869 15.137 1.00 75.62 187 ILE A C 1
ATOM 1523 O O . ILE A 1 187 ? 29.479 6.880 15.785 1.00 75.62 187 ILE A O 1
ATOM 1527 N N . ASP A 1 188 ? 30.089 5.252 14.354 1.00 68.69 188 ASP A N 1
ATOM 1528 C CA . ASP A 1 188 ? 31.448 5.739 14.123 1.00 68.69 188 ASP A CA 1
ATOM 1529 C C . ASP A 1 188 ? 31.524 6.707 12.925 1.00 68.69 188 ASP A C 1
ATOM 1531 O O . ASP A 1 188 ? 30.581 6.869 12.149 1.00 68.69 188 ASP A O 1
ATOM 1535 N N . GLU A 1 189 ? 32.684 7.340 12.728 1.00 62.56 189 GLU A N 1
ATOM 1536 C CA . GLU A 1 189 ? 32.933 8.293 11.629 1.00 62.56 189 GLU A CA 1
ATOM 1537 C C . GLU A 1 189 ? 32.797 7.679 10.220 1.00 62.56 189 GLU A C 1
ATOM 1539 O O . GLU A 1 189 ? 32.758 8.394 9.216 1.00 62.56 189 GLU A O 1
ATOM 1544 N N . ARG A 1 190 ? 32.731 6.346 10.119 1.00 59.16 190 ARG A N 1
ATOM 1545 C CA . ARG A 1 190 ? 32.498 5.613 8.867 1.00 59.16 190 ARG A CA 1
ATOM 1546 C C . ARG A 1 190 ? 31.010 5.324 8.650 1.00 59.16 190 ARG A C 1
ATOM 1548 O O . ARG A 1 190 ? 30.667 4.692 7.653 1.00 59.16 190 ARG A O 1
ATOM 1555 N N . GLY A 1 191 ? 30.141 5.790 9.550 1.00 60.28 191 GLY A N 1
ATOM 1556 C CA . GLY A 1 191 ? 28.716 5.479 9.569 1.00 60.28 191 GLY A CA 1
ATOM 1557 C C . GLY A 1 191 ? 28.429 4.039 9.993 1.00 60.28 191 GLY A C 1
ATOM 1558 O O . GLY A 1 191 ? 27.334 3.546 9.738 1.00 60.28 191 GLY A O 1
ATOM 1559 N N . MET A 1 192 ? 29.401 3.342 10.592 1.00 58.12 192 MET A N 1
ATOM 1560 C CA . MET A 1 192 ? 29.219 1.974 11.065 1.00 58.12 192 MET A CA 1
ATOM 1561 C C . MET A 1 192 ? 28.738 1.984 12.512 1.00 58.12 192 MET A C 1
ATOM 1563 O O . MET A 1 192 ? 29.286 2.680 13.359 1.00 58.12 192 MET A O 1
ATOM 1567 N N . HIS A 1 193 ? 27.721 1.182 12.800 1.00 65.94 193 HIS A N 1
ATOM 1568 C CA . HIS A 1 193 ? 27.134 1.040 14.129 1.00 65.94 193 HIS A CA 1
ATOM 1569 C C . HIS A 1 193 ? 26.809 -0.431 14.410 1.00 65.94 193 HIS A C 1
ATOM 1571 O O . HIS A 1 193 ? 26.686 -1.240 13.487 1.00 65.94 193 HIS A O 1
ATOM 1577 N N . ALA A 1 194 ? 26.609 -0.776 15.683 1.00 53.22 194 ALA A N 1
ATOM 1578 C CA . ALA A 1 194 ? 26.351 -2.150 16.123 1.00 53.22 194 ALA A CA 1
ATOM 1579 C C . ALA A 1 194 ? 25.109 -2.802 15.465 1.00 53.22 194 ALA A C 1
ATOM 1581 O O . ALA A 1 194 ? 25.078 -4.017 15.287 1.00 53.22 194 ALA A O 1
ATOM 1582 N N . ASN A 1 195 ? 24.126 -2.012 15.011 1.00 52.69 195 ASN A N 1
ATOM 1583 C CA . ASN A 1 195 ? 22.907 -2.494 14.340 1.00 52.69 195 ASN A CA 1
ATOM 1584 C C . ASN A 1 195 ? 23.097 -2.827 12.846 1.00 52.69 195 ASN A C 1
ATOM 1586 O O . ASN A 1 195 ? 22.302 -2.421 12.000 1.00 52.69 195 ASN A O 1
ATOM 1590 N N . ARG A 1 196 ? 24.143 -3.586 12.499 1.00 51.47 196 ARG A N 1
ATOM 1591 C CA . ARG A 1 196 ? 24.374 -4.062 11.120 1.00 51.47 196 ARG A CA 1
ATOM 1592 C C . ARG A 1 196 ? 23.255 -4.986 10.605 1.00 51.47 196 ARG A C 1
ATOM 1594 O O . ARG A 1 196 ? 23.179 -5.219 9.412 1.00 51.47 196 ARG A O 1
ATOM 1601 N N . LEU A 1 197 ? 22.359 -5.435 11.487 1.00 48.72 197 LEU A N 1
ATOM 1602 C CA . LEU A 1 197 ? 21.167 -6.242 11.195 1.00 48.72 197 LEU A CA 1
ATOM 1603 C C . LEU A 1 197 ? 20.222 -5.646 10.132 1.00 48.72 197 LEU A C 1
ATOM 1605 O O . LEU A 1 197 ? 19.508 -6.405 9.489 1.00 48.72 197 LEU A O 1
ATOM 1609 N N . LEU A 1 198 ? 20.206 -4.321 9.933 1.00 51.34 198 LEU A N 1
ATOM 1610 C CA . LEU A 1 198 ? 19.370 -3.668 8.906 1.00 51.34 198 LEU A CA 1
ATOM 1611 C C . LEU A 1 198 ? 20.051 -3.553 7.535 1.00 51.34 198 LEU A C 1
ATOM 1613 O O . LEU A 1 198 ? 19.391 -3.258 6.540 1.00 51.34 198 LEU A O 1
ATOM 1617 N N . LEU A 1 199 ? 21.367 -3.746 7.480 1.00 54.41 199 LEU A N 1
ATOM 1618 C CA . LEU A 1 199 ? 22.143 -3.691 6.252 1.00 54.41 199 LEU A CA 1
ATOM 1619 C C . LEU A 1 199 ? 22.349 -5.138 5.812 1.00 54.41 199 LEU A C 1
ATOM 1621 O O . LEU A 1 199 ? 23.120 -5.866 6.434 1.00 54.41 199 LEU A O 1
ATOM 1625 N N . GLY A 1 200 ? 21.622 -5.563 4.775 1.00 54.38 200 GLY A N 1
ATOM 1626 C CA . GLY A 1 200 ? 21.845 -6.867 4.152 1.00 54.38 200 GLY A CA 1
ATOM 1627 C C . GLY A 1 200 ? 23.334 -7.078 3.858 1.00 54.38 200 GLY A C 1
ATOM 1628 O O . GLY A 1 200 ? 24.075 -6.123 3.618 1.00 54.38 200 GLY A O 1
ATOM 1629 N N . HIS A 1 201 ? 23.799 -8.322 3.933 1.00 55.03 201 HIS A N 1
ATOM 1630 C CA . HIS A 1 201 ? 25.184 -8.626 3.599 1.00 55.03 201 HIS A CA 1
ATOM 1631 C C . HIS A 1 201 ? 25.417 -8.363 2.102 1.00 55.03 201 HIS A C 1
ATOM 1633 O O . HIS A 1 201 ? 24.801 -9.014 1.264 1.00 55.03 201 HIS A O 1
ATOM 1639 N N . ASP A 1 202 ? 26.325 -7.433 1.777 1.00 51.12 202 ASP A N 1
ATOM 1640 C CA . ASP A 1 202 ? 26.843 -7.162 0.421 1.00 51.12 202 ASP A CA 1
ATOM 1641 C C . ASP A 1 202 ? 27.738 -8.316 -0.084 1.00 51.12 202 ASP A C 1
ATOM 1643 O O . ASP A 1 202 ? 28.853 -8.117 -0.578 1.00 51.12 202 ASP A O 1
ATOM 1647 N N . GLU A 1 203 ? 27.296 -9.560 0.070 1.00 55.88 203 GLU A N 1
ATOM 1648 C CA . GLU A 1 203 ? 27.933 -10.668 -0.623 1.00 55.88 203 GLU A CA 1
ATOM 1649 C C . GLU A 1 203 ? 27.412 -10.673 -2.055 1.00 55.88 203 GLU A C 1
ATOM 1651 O O . GLU A 1 203 ? 26.207 -10.694 -2.308 1.00 55.88 203 GLU A O 1
ATOM 1656 N N . HIS A 1 204 ? 28.335 -10.580 -3.012 1.00 58.22 204 HIS A N 1
ATOM 1657 C CA . HIS A 1 204 ? 27.997 -10.707 -4.421 1.00 58.22 204 HIS A CA 1
ATOM 1658 C C . HIS A 1 204 ? 27.504 -12.136 -4.628 1.00 58.22 204 HIS A C 1
ATOM 1660 O O . HIS A 1 204 ? 28.306 -13.069 -4.686 1.00 58.22 204 HIS A O 1
ATOM 1666 N N . ALA A 1 205 ? 26.183 -12.298 -4.672 1.00 65.06 205 ALA A N 1
ATOM 1667 C CA . ALA A 1 205 ? 25.560 -13.572 -4.967 1.00 65.06 205 ALA A CA 1
ATOM 1668 C C . ALA A 1 205 ? 26.148 -14.123 -6.276 1.00 65.06 205 ALA A C 1
ATOM 1670 O O . ALA A 1 205 ? 26.347 -13.378 -7.242 1.00 65.06 205 ALA A O 1
ATOM 1671 N N . GLN A 1 206 ? 26.466 -15.418 -6.294 1.00 73.25 206 GLN A N 1
ATOM 1672 C CA . GLN A 1 206 ? 26.917 -16.090 -7.511 1.00 73.25 206 GLN A CA 1
ATOM 1673 C C . GLN A 1 206 ? 25.836 -15.967 -8.597 1.00 73.25 206 GLN A C 1
ATOM 1675 O O . GLN A 1 206 ? 24.653 -15.819 -8.289 1.00 73.25 206 GLN A O 1
ATOM 1680 N N . ALA A 1 207 ? 26.229 -15.999 -9.871 1.00 71.69 207 ALA A N 1
ATOM 1681 C CA . ALA A 1 207 ? 25.301 -15.778 -10.986 1.00 71.69 207 ALA A CA 1
ATOM 1682 C C . ALA A 1 207 ? 24.138 -16.796 -11.034 1.00 71.69 207 ALA A C 1
ATOM 1684 O O . ALA A 1 207 ? 23.085 -16.498 -11.591 1.00 71.69 207 ALA A O 1
ATOM 1685 N N . ASP A 1 208 ? 24.318 -17.973 -10.436 1.00 82.75 208 ASP A N 1
ATOM 1686 C CA . ASP A 1 208 ? 23.359 -19.074 -10.308 1.00 82.75 208 ASP A CA 1
ATOM 1687 C C . ASP A 1 208 ? 22.668 -19.145 -8.931 1.00 82.75 208 ASP A C 1
ATOM 1689 O O . ASP A 1 208 ? 21.900 -20.071 -8.662 1.00 82.75 208 ASP A O 1
ATOM 1693 N N . ALA A 1 209 ? 22.905 -18.170 -8.050 1.00 83.56 209 ALA A N 1
ATOM 1694 C CA . ALA A 1 209 ? 22.310 -18.150 -6.722 1.00 83.56 209 ALA A CA 1
ATOM 1695 C C . ALA A 1 209 ? 20.787 -17.934 -6.771 1.00 83.56 209 ALA A C 1
ATOM 1697 O O . ALA A 1 209 ? 20.258 -17.113 -7.525 1.00 83.56 209 ALA A O 1
ATOM 1698 N N . VAL A 1 210 ? 20.069 -18.635 -5.892 1.00 81.88 210 VAL A N 1
ATOM 1699 C CA . VAL A 1 210 ? 18.623 -18.457 -5.722 1.00 81.88 210 VAL A CA 1
ATOM 1700 C C . VAL A 1 210 ? 18.359 -17.247 -4.830 1.00 81.88 210 VAL A C 1
ATOM 1702 O O . VAL A 1 210 ? 18.740 -17.223 -3.660 1.00 81.88 210 VAL A O 1
ATOM 1705 N N . LYS A 1 211 ? 17.659 -16.247 -5.372 1.00 80.19 211 LYS A N 1
ATOM 1706 C CA . LYS A 1 211 ? 17.251 -15.052 -4.630 1.00 80.19 211 LYS A CA 1
ATOM 1707 C C . LYS A 1 211 ? 16.035 -15.349 -3.741 1.00 80.19 211 LYS A C 1
ATOM 1709 O O . LYS A 1 211 ? 14.936 -15.530 -4.259 1.00 80.19 211 LYS A O 1
ATOM 1714 N N . MET A 1 212 ? 16.227 -15.361 -2.419 1.00 82.06 212 MET A N 1
ATOM 1715 C CA . MET A 1 212 ? 15.177 -15.633 -1.414 1.00 82.06 212 MET A CA 1
ATOM 1716 C C . MET A 1 212 ? 14.776 -14.406 -0.572 1.00 82.06 212 MET A C 1
ATOM 1718 O O . MET A 1 212 ? 13.999 -14.527 0.366 1.00 82.06 212 MET A O 1
ATOM 1722 N N . ASP A 1 213 ? 15.286 -13.219 -0.897 1.00 80.31 213 ASP A N 1
ATOM 1723 C CA . ASP A 1 213 ? 15.053 -11.962 -0.165 1.00 80.31 213 ASP A CA 1
ATOM 1724 C C . ASP A 1 213 ? 14.161 -10.966 -0.936 1.00 80.31 213 ASP A C 1
ATOM 1726 O O . ASP A 1 213 ? 14.038 -9.791 -0.580 1.00 80.31 213 ASP A O 1
ATOM 1730 N N . SER A 1 214 ? 13.547 -11.416 -2.033 1.00 85.06 214 SER A N 1
ATOM 1731 C CA . SER A 1 214 ? 12.701 -10.571 -2.868 1.00 85.06 214 SER A CA 1
ATOM 1732 C C . SER A 1 214 ? 11.324 -10.363 -2.242 1.00 85.06 214 SER A C 1
ATOM 1734 O O . SER A 1 214 ? 10.660 -11.303 -1.822 1.00 85.06 214 SER A O 1
ATOM 1736 N N . ASN A 1 215 ? 10.855 -9.119 -2.277 1.00 88.00 215 ASN A N 1
ATOM 1737 C CA . ASN A 1 215 ? 9.476 -8.755 -1.958 1.00 88.00 215 ASN A CA 1
ATOM 1738 C C . ASN A 1 215 ? 8.533 -8.831 -3.179 1.00 88.00 215 ASN A C 1
ATOM 1740 O O . ASN A 1 215 ? 7.338 -8.593 -3.044 1.00 88.00 215 ASN A O 1
ATOM 1744 N N . ASP A 1 216 ? 9.048 -9.157 -4.367 1.00 91.69 216 ASP A N 1
ATOM 1745 C CA . ASP A 1 216 ? 8.254 -9.342 -5.588 1.00 91.69 216 ASP A CA 1
ATOM 1746 C C . ASP A 1 216 ? 7.627 -10.741 -5.624 1.00 91.69 216 ASP A C 1
ATOM 1748 O O . ASP A 1 216 ? 8.136 -11.640 -6.296 1.00 91.69 216 ASP A O 1
ATOM 1752 N N . TYR A 1 217 ? 6.546 -10.922 -4.861 1.00 92.38 217 TYR A N 1
ATOM 1753 C CA . TYR A 1 217 ? 5.889 -12.222 -4.681 1.00 92.38 217 TYR A CA 1
ATOM 1754 C C . TYR A 1 217 ? 5.439 -12.852 -6.003 1.00 92.38 217 TYR A C 1
ATOM 1756 O O . TYR A 1 217 ? 5.591 -14.051 -6.202 1.00 92.38 217 TYR A O 1
ATOM 1764 N N . LEU A 1 218 ? 4.940 -12.044 -6.942 1.00 92.94 218 LEU A N 1
ATOM 1765 C CA . LEU A 1 218 ? 4.364 -12.529 -8.201 1.00 92.94 218 LEU A CA 1
ATOM 1766 C C . LEU A 1 218 ? 5.343 -12.466 -9.387 1.00 92.94 218 LEU A C 1
ATOM 1768 O O . LEU A 1 218 ? 4.972 -12.793 -10.520 1.00 92.94 218 LEU A O 1
ATOM 1772 N N . ARG A 1 219 ? 6.600 -12.066 -9.148 1.00 90.81 219 ARG A N 1
ATOM 1773 C CA . ARG A 1 219 ? 7.645 -11.903 -10.171 1.00 90.81 219 ARG A CA 1
ATOM 1774 C C . ARG A 1 219 ? 7.197 -10.974 -11.311 1.00 90.81 219 ARG A C 1
ATOM 1776 O O . ARG A 1 219 ? 7.262 -11.343 -12.490 1.00 90.81 219 ARG A O 1
ATOM 1783 N N . LEU A 1 220 ? 6.707 -9.786 -10.957 1.00 91.00 220 LEU A N 1
ATOM 1784 C CA . LEU A 1 220 ? 6.162 -8.792 -11.889 1.00 91.00 220 LEU A CA 1
ATOM 1785 C C . LEU A 1 220 ? 7.140 -7.666 -12.254 1.00 91.00 220 LEU A C 1
ATOM 1787 O O . LEU A 1 220 ? 6.910 -6.994 -13.259 1.00 91.00 220 LEU A O 1
ATOM 1791 N N . ASN A 1 221 ? 8.256 -7.485 -11.534 1.00 84.19 221 ASN A N 1
ATOM 1792 C CA . ASN A 1 221 ? 9.210 -6.391 -11.800 1.00 84.19 221 ASN A CA 1
ATOM 1793 C C . ASN A 1 221 ? 9.712 -6.346 -13.257 1.00 84.19 221 ASN A C 1
ATOM 1795 O O . ASN A 1 221 ? 9.948 -5.270 -13.802 1.00 84.19 221 ASN A O 1
ATOM 1799 N N . GLY A 1 222 ? 9.894 -7.515 -13.878 1.00 81.62 222 GLY A N 1
ATOM 1800 C CA . GLY A 1 222 ? 10.379 -7.666 -15.255 1.00 81.62 222 GLY A CA 1
ATOM 1801 C C . GLY A 1 222 ? 9.295 -8.047 -16.263 1.00 81.62 222 GLY A C 1
ATOM 1802 O O . GLY A 1 222 ? 9.617 -8.553 -17.334 1.00 81.62 222 GLY A O 1
ATOM 1803 N N . HIS A 1 223 ? 8.013 -7.888 -15.924 1.00 87.81 223 HIS A N 1
ATOM 1804 C CA . HIS A 1 223 ? 6.931 -8.316 -16.803 1.00 87.81 223 HIS A CA 1
ATOM 1805 C C . HIS A 1 223 ? 6.901 -7.487 -18.095 1.00 87.81 223 HIS A C 1
ATOM 1807 O O . HIS A 1 223 ? 6.698 -6.271 -18.053 1.00 87.81 223 HIS A O 1
ATOM 1813 N N . VAL A 1 224 ? 7.058 -8.143 -19.250 1.00 84.88 224 VAL A N 1
ATOM 1814 C CA . VAL A 1 224 ? 7.225 -7.473 -20.555 1.00 84.88 224 VAL A CA 1
ATOM 1815 C C . VAL A 1 224 ? 6.078 -6.519 -20.888 1.00 84.88 224 VAL A C 1
ATOM 1817 O O . VAL A 1 224 ? 6.329 -5.409 -21.350 1.00 84.88 224 VAL A O 1
ATOM 1820 N N . HIS A 1 225 ? 4.834 -6.903 -20.586 1.00 85.25 225 HIS A N 1
ATOM 1821 C CA . HIS A 1 225 ? 3.667 -6.050 -20.819 1.00 85.25 225 HIS A CA 1
ATOM 1822 C C . HIS A 1 225 ? 3.715 -4.777 -19.960 1.00 85.25 225 HIS A C 1
ATOM 1824 O O . HIS A 1 225 ? 3.563 -3.677 -20.482 1.00 85.25 225 HIS A O 1
ATOM 1830 N N . ILE A 1 226 ? 4.019 -4.912 -18.663 1.00 88.00 226 ILE A N 1
ATOM 1831 C CA . ILE A 1 226 ? 4.048 -3.794 -17.706 1.00 88.00 226 ILE A CA 1
ATOM 1832 C C . ILE A 1 226 ? 5.182 -2.825 -18.066 1.00 88.00 226 ILE A C 1
ATOM 1834 O O . ILE A 1 226 ? 4.997 -1.610 -18.079 1.00 88.00 226 ILE A O 1
ATOM 1838 N N . VAL A 1 227 ? 6.364 -3.352 -18.397 1.00 86.56 227 VAL A N 1
ATOM 1839 C CA . VAL A 1 227 ? 7.502 -2.536 -18.844 1.00 86.56 227 VAL A CA 1
ATOM 1840 C C . VAL A 1 227 ? 7.182 -1.835 -20.167 1.00 86.56 227 VAL A C 1
ATOM 1842 O O . VAL A 1 227 ? 7.453 -0.640 -20.301 1.00 86.56 227 VAL A O 1
ATOM 1845 N N . GLY A 1 228 ? 6.566 -2.549 -21.112 1.00 80.50 228 GLY A N 1
ATOM 1846 C CA . GLY A 1 228 ? 6.188 -2.035 -22.427 1.00 80.50 228 GLY A CA 1
ATOM 1847 C C . GLY A 1 228 ? 5.255 -0.828 -22.348 1.00 80.50 228 GLY A C 1
ATOM 1848 O O . GLY A 1 228 ? 5.587 0.225 -22.890 1.00 80.50 228 GLY A O 1
ATOM 1849 N N . VAL A 1 229 ? 4.145 -0.932 -21.608 1.00 85.62 229 VAL A N 1
ATOM 1850 C CA . VAL A 1 229 ? 3.172 0.174 -21.492 1.00 85.62 229 VAL A CA 1
ATOM 1851 C C . VAL A 1 229 ? 3.756 1.399 -20.786 1.00 85.62 229 VAL A C 1
ATOM 1853 O O . VAL A 1 229 ? 3.458 2.537 -21.152 1.00 85.62 229 VAL A O 1
ATOM 1856 N N . LYS A 1 230 ? 4.644 1.197 -19.802 1.00 86.25 230 LYS A N 1
ATOM 1857 C CA . LYS A 1 230 ? 5.346 2.297 -19.123 1.00 86.25 230 LYS A CA 1
ATOM 1858 C C . LYS A 1 230 ? 6.297 3.011 -20.080 1.00 86.25 230 LYS A C 1
ATOM 1860 O O . LYS A 1 230 ? 6.312 4.240 -20.117 1.00 86.25 230 LYS A O 1
ATOM 1865 N N . ALA A 1 231 ? 7.073 2.251 -20.852 1.00 80.50 231 ALA A N 1
ATOM 1866 C CA . ALA A 1 231 ? 7.996 2.801 -21.837 1.00 80.50 231 ALA A CA 1
ATOM 1867 C C . ALA A 1 231 ? 7.248 3.569 -22.936 1.00 80.50 231 ALA A C 1
ATOM 1869 O O . ALA A 1 231 ? 7.636 4.687 -23.273 1.00 80.50 231 ALA A O 1
ATOM 1870 N N . GLU A 1 232 ? 6.146 3.018 -23.445 1.00 81.31 232 GLU A N 1
ATOM 1871 C CA . GLU A 1 232 ? 5.301 3.685 -24.436 1.00 81.31 232 GLU A CA 1
ATOM 1872 C C . GLU A 1 232 ? 4.742 5.009 -23.904 1.00 81.31 232 GLU A C 1
ATOM 1874 O O . GLU A 1 232 ? 4.877 6.042 -24.563 1.00 81.31 232 GLU A O 1
ATOM 1879 N N . ALA A 1 233 ? 4.202 5.011 -22.682 1.00 82.62 233 ALA A N 1
ATOM 1880 C CA . ALA A 1 233 ? 3.701 6.224 -22.044 1.00 82.62 233 ALA A CA 1
ATOM 1881 C C . ALA A 1 233 ? 4.784 7.306 -21.921 1.00 82.62 233 ALA A C 1
ATOM 1883 O O . ALA A 1 233 ? 4.536 8.473 -22.222 1.00 82.62 233 ALA A O 1
ATOM 1884 N N . MET A 1 234 ? 6.001 6.918 -21.528 1.00 84.19 234 MET A N 1
ATOM 1885 C CA . MET A 1 234 ? 7.135 7.841 -21.434 1.00 84.19 234 MET A CA 1
ATOM 1886 C C . MET A 1 234 ? 7.542 8.409 -22.799 1.00 84.19 234 MET A C 1
ATOM 1888 O O . MET A 1 234 ? 7.921 9.577 -22.883 1.00 84.19 234 MET A O 1
ATOM 1892 N N . LEU A 1 235 ? 7.462 7.612 -23.867 1.00 80.69 235 LEU A N 1
ATOM 1893 C CA . LEU A 1 235 ? 7.805 8.042 -25.224 1.00 80.69 235 LEU A CA 1
ATOM 1894 C C . LEU A 1 235 ? 6.741 8.963 -25.838 1.00 80.69 235 LEU A C 1
ATOM 1896 O O . LEU A 1 235 ? 7.095 9.903 -26.549 1.00 80.69 235 LEU A O 1
ATOM 1900 N N . GLN A 1 236 ? 5.457 8.710 -25.575 1.00 79.50 236 GLN A N 1
ATOM 1901 C CA . GLN A 1 236 ? 4.347 9.464 -26.168 1.00 79.50 236 GLN A CA 1
ATOM 1902 C C . GLN A 1 236 ? 3.984 10.724 -25.377 1.00 79.50 236 GLN A C 1
ATOM 1904 O O . GLN A 1 236 ? 3.757 11.784 -25.961 1.00 79.50 236 GLN A O 1
ATOM 1909 N N . GLU A 1 237 ? 3.922 10.615 -24.050 1.00 77.69 237 GLU A N 1
ATOM 1910 C CA . GLU A 1 237 ? 3.374 11.647 -23.159 1.00 77.69 237 GLU A CA 1
ATOM 1911 C C . GLU A 1 237 ? 4.454 12.272 -22.253 1.00 77.69 237 GLU A C 1
ATOM 1913 O O . GLU A 1 237 ? 4.185 13.194 -21.474 1.00 77.69 237 GLU A O 1
ATOM 1918 N N . GLY A 1 238 ? 5.703 11.808 -22.369 1.00 79.25 238 GLY A N 1
ATOM 1919 C CA . GLY A 1 238 ? 6.804 12.232 -21.513 1.00 79.25 238 GLY A CA 1
ATOM 1920 C C . GLY A 1 238 ? 6.615 11.772 -20.066 1.00 79.25 238 GLY A C 1
ATOM 1921 O O . GLY A 1 238 ? 5.981 10.762 -19.772 1.00 79.25 238 GLY A O 1
ATOM 1922 N N . MET A 1 239 ? 7.159 12.541 -19.123 1.00 73.75 239 MET A N 1
ATOM 1923 C CA . MET A 1 239 ? 7.079 12.210 -17.692 1.00 73.75 239 MET A CA 1
ATOM 1924 C C . MET A 1 239 ? 5.729 12.588 -17.049 1.00 73.75 239 MET A C 1
ATOM 1926 O O . MET A 1 239 ? 5.508 12.297 -15.874 1.00 73.75 239 MET A O 1
ATOM 1930 N N . GLY A 1 240 ? 4.822 13.228 -17.796 1.00 75.06 240 GLY A N 1
ATOM 1931 C CA . GLY A 1 240 ? 3.596 13.826 -17.263 1.00 75.06 240 GLY A CA 1
ATOM 1932 C C . GLY A 1 240 ? 3.835 15.132 -16.488 1.00 75.06 240 GLY A C 1
ATOM 1933 O O . GLY A 1 240 ? 4.915 15.724 -16.530 1.00 75.06 240 GLY A O 1
ATOM 1934 N N . GLU A 1 241 ? 2.802 15.614 -15.792 1.00 76.25 241 GLU A N 1
ATOM 1935 C CA . GLU A 1 241 ? 2.885 16.843 -14.995 1.00 76.25 241 GLU A CA 1
ATOM 1936 C C . GLU A 1 241 ? 3.400 16.584 -13.570 1.00 76.25 241 GLU A C 1
ATOM 1938 O O . GLU A 1 241 ? 2.751 15.899 -12.778 1.00 76.25 241 GLU A O 1
ATOM 1943 N N . SER A 1 242 ? 4.507 17.231 -13.198 1.00 82.69 242 SER A N 1
ATOM 1944 C CA . SER A 1 242 ? 5.033 17.230 -11.826 1.00 82.69 242 SER A CA 1
ATOM 1945 C C . SER A 1 242 ? 4.291 18.240 -10.946 1.00 82.69 242 SER A C 1
ATOM 1947 O O . SER A 1 242 ? 4.776 19.344 -10.693 1.00 82.69 242 SER A O 1
ATOM 1949 N N . LYS A 1 243 ? 3.079 17.885 -10.513 1.00 83.00 243 LYS A N 1
ATOM 1950 C CA . LYS A 1 243 ? 2.246 18.696 -9.612 1.00 83.00 243 LYS A CA 1
ATOM 1951 C C . LYS A 1 243 ? 1.783 17.877 -8.412 1.00 83.00 243 LYS A C 1
ATOM 1953 O O . LYS A 1 243 ? 1.726 16.649 -8.462 1.00 83.00 243 LYS A O 1
ATOM 1958 N N . SER A 1 244 ? 1.420 18.564 -7.333 1.00 83.88 244 SER A N 1
ATOM 1959 C CA . SER A 1 244 ? 0.763 17.915 -6.196 1.00 83.88 244 SER A CA 1
ATOM 1960 C C . SER A 1 244 ? -0.640 17.432 -6.573 1.00 83.88 244 SER A C 1
ATOM 1962 O O . SER A 1 244 ? -1.295 18.026 -7.440 1.00 83.88 244 SER A O 1
ATOM 1964 N N . ARG A 1 245 ? -1.115 16.356 -5.929 1.00 82.69 245 ARG A N 1
ATOM 1965 C CA . ARG A 1 245 ? -2.429 15.769 -6.242 1.00 82.69 245 ARG A CA 1
ATOM 1966 C C . ARG A 1 245 ? -3.550 16.779 -6.026 1.00 82.69 245 ARG A C 1
ATOM 1968 O O . ARG A 1 245 ? -4.425 16.872 -6.883 1.00 82.69 245 ARG A O 1
ATOM 1975 N N . VAL A 1 246 ? -3.475 17.601 -4.977 1.00 81.25 246 VAL A N 1
ATOM 1976 C CA . VAL A 1 246 ? -4.487 18.624 -4.654 1.00 81.25 246 VAL A CA 1
ATOM 1977 C C . VAL A 1 246 ? -4.713 19.608 -5.805 1.00 81.25 246 VAL A C 1
ATOM 1979 O O . VAL A 1 246 ? -5.844 20.008 -6.061 1.00 81.25 246 VAL A O 1
ATOM 1982 N N . HIS A 1 247 ? -3.686 19.932 -6.591 1.00 77.50 247 HIS A N 1
ATOM 1983 C CA . HIS A 1 247 ? -3.830 20.829 -7.746 1.00 77.50 247 HIS A CA 1
ATOM 1984 C C . HIS A 1 247 ? -4.602 20.206 -8.918 1.00 77.50 247 HIS A C 1
ATOM 1986 O O . HIS A 1 247 ? -5.033 20.917 -9.821 1.00 77.50 247 HIS A O 1
ATOM 1992 N N . THR A 1 248 ? -4.759 18.881 -8.919 1.00 76.94 248 THR A N 1
ATOM 1993 C CA . THR A 1 248 ? -5.422 18.115 -9.985 1.00 76.94 248 THR A CA 1
ATOM 1994 C C . THR A 1 248 ? -6.603 17.282 -9.480 1.00 76.94 248 THR A C 1
ATOM 1996 O O . THR A 1 248 ? -7.143 16.493 -10.245 1.00 76.94 248 THR A O 1
ATOM 1999 N N . HIS A 1 249 ? -7.035 17.459 -8.223 1.00 71.06 249 HIS A N 1
ATOM 2000 C CA . HIS A 1 249 ? -8.022 16.581 -7.573 1.00 71.06 249 HIS A CA 1
ATOM 2001 C C . HIS A 1 249 ? -9.399 16.558 -8.261 1.00 71.06 249 HIS A C 1
ATOM 2003 O O . HIS A 1 249 ? -10.083 15.545 -8.200 1.00 71.06 249 HIS A O 1
ATOM 2009 N N . GLN A 1 250 ? -9.789 17.643 -8.943 1.00 66.31 250 GLN A N 1
ATOM 2010 C CA . GLN A 1 250 ? -11.073 17.748 -9.661 1.00 66.31 250 GLN A CA 1
ATOM 2011 C C . GLN A 1 250 ? -11.029 17.171 -11.080 1.00 66.31 250 GLN A C 1
ATOM 2013 O O . GLN A 1 250 ? -12.059 17.097 -11.748 1.00 66.31 250 GLN A O 1
ATOM 2018 N N . LEU A 1 251 ? -9.845 16.806 -11.581 1.00 74.56 251 LEU A N 1
ATOM 2019 C CA . LEU A 1 251 ? -9.714 16.228 -12.910 1.00 74.56 251 LEU A CA 1
ATOM 2020 C C . LEU A 1 251 ? -10.074 14.744 -12.843 1.00 74.56 251 LEU A C 1
ATOM 2022 O O . LEU A 1 251 ? -9.469 13.985 -12.086 1.00 74.56 251 LEU A O 1
ATOM 2026 N N . LEU A 1 252 ? -11.009 14.314 -13.691 1.00 77.25 252 LEU A N 1
ATOM 2027 C CA . LEU A 1 252 ? -11.206 12.896 -13.981 1.00 77.25 252 LEU A CA 1
ATOM 2028 C C . LEU A 1 252 ? -10.084 12.420 -14.919 1.00 77.25 252 LEU A C 1
ATOM 2030 O O . LEU A 1 252 ? -10.283 12.219 -16.114 1.00 77.25 252 LEU A O 1
ATOM 2034 N N . ASP A 1 253 ? -8.869 12.346 -14.375 1.00 87.06 253 ASP A N 1
ATOM 2035 C CA . ASP A 1 253 ? -7.659 11.900 -15.063 1.00 87.06 253 ASP A CA 1
ATOM 2036 C C . ASP A 1 253 ? -7.395 10.401 -14.839 1.00 87.06 253 ASP A C 1
ATOM 2038 O O . ASP A 1 253 ? -8.087 9.741 -14.062 1.00 87.06 253 ASP A O 1
ATOM 2042 N N . ARG A 1 254 ? -6.364 9.845 -15.497 1.00 89.69 254 ARG A N 1
ATOM 2043 C CA . ARG A 1 254 ? -5.983 8.426 -15.327 1.00 89.69 254 ARG A CA 1
ATOM 2044 C C . ARG A 1 254 ? -5.712 8.052 -13.865 1.00 89.69 254 ARG A C 1
ATOM 2046 O O . ARG A 1 254 ? -5.963 6.925 -13.464 1.00 89.69 254 ARG A O 1
ATOM 2053 N N . HIS A 1 255 ? -5.250 9.000 -13.050 1.00 91.75 255 HIS A N 1
ATOM 2054 C CA . HIS A 1 255 ? -5.032 8.767 -11.625 1.00 91.75 255 HIS A CA 1
ATOM 2055 C C . HIS A 1 255 ? -6.359 8.643 -10.867 1.00 91.75 255 HIS A C 1
ATOM 2057 O O . HIS A 1 255 ? -6.482 7.766 -10.016 1.00 91.75 255 HIS A O 1
ATOM 2063 N N . ARG A 1 256 ? -7.362 9.490 -11.148 1.00 92.19 256 ARG A N 1
ATOM 2064 C CA . ARG A 1 256 ? -8.696 9.326 -10.548 1.00 92.19 256 ARG A CA 1
ATOM 2065 C C . ARG A 1 256 ? -9.401 8.067 -11.059 1.00 92.19 256 ARG A C 1
ATOM 2067 O O . ARG A 1 256 ? -10.075 7.406 -10.280 1.00 92.19 256 ARG A O 1
ATOM 2074 N N . ALA A 1 257 ? -9.221 7.716 -12.332 1.00 94.06 257 ALA A N 1
ATOM 2075 C CA . ALA A 1 257 ? -9.766 6.485 -12.900 1.00 94.06 257 ALA A CA 1
ATOM 2076 C C . ALA A 1 257 ? -9.224 5.235 -12.187 1.00 94.06 257 ALA A C 1
ATOM 2078 O O . ALA A 1 257 ? -10.010 4.372 -11.808 1.00 94.06 257 ALA A O 1
ATOM 2079 N N . LEU A 1 258 ? -7.912 5.177 -11.926 1.00 95.38 258 LEU A N 1
ATOM 2080 C CA . LEU A 1 258 ? -7.298 4.077 -11.177 1.00 95.38 258 LEU A CA 1
ATOM 2081 C C . LEU A 1 258 ? -7.799 4.003 -9.724 1.00 95.38 258 LEU A C 1
ATOM 2083 O O . LEU A 1 258 ? -8.073 2.916 -9.228 1.00 95.38 258 LEU A O 1
ATOM 2087 N N . GLU A 1 259 ? -7.960 5.146 -9.048 1.00 96.12 259 GLU A N 1
ATOM 2088 C CA . GLU A 1 259 ? -8.568 5.193 -7.709 1.00 96.12 259 GLU A CA 1
ATOM 2089 C C . GLU A 1 259 ? -9.980 4.587 -7.709 1.00 96.12 259 GLU A C 1
ATOM 2091 O O . GLU A 1 259 ? -10.260 3.691 -6.919 1.00 96.12 259 GLU A O 1
ATOM 2096 N N . LEU A 1 260 ? -10.849 5.018 -8.629 1.00 95.94 260 LEU A N 1
ATOM 2097 C CA . LEU A 1 260 ? -12.221 4.505 -8.739 1.00 95.94 260 LEU A CA 1
ATOM 2098 C C . LEU A 1 260 ? -12.263 3.020 -9.123 1.00 95.94 260 LEU A C 1
ATOM 2100 O O . LEU A 1 260 ? -13.113 2.266 -8.645 1.00 95.94 260 LEU A O 1
ATOM 2104 N N . ARG A 1 261 ? -11.335 2.584 -9.981 1.00 96.88 261 ARG A N 1
ATOM 2105 C CA . ARG A 1 261 ? -11.180 1.174 -10.343 1.00 96.88 261 ARG A CA 1
ATOM 2106 C C . ARG A 1 261 ? -10.849 0.337 -9.107 1.00 96.88 261 ARG A C 1
ATOM 2108 O O . ARG A 1 261 ? -11.491 -0.683 -8.875 1.00 96.88 261 ARG A O 1
ATOM 2115 N N . LEU A 1 262 ? -9.881 0.776 -8.305 1.00 96.56 262 LEU A N 1
ATOM 2116 C CA . LEU A 1 262 ? -9.471 0.072 -7.092 1.00 96.56 262 LEU A CA 1
ATOM 2117 C C . LEU A 1 262 ? -10.541 0.117 -5.997 1.00 96.56 262 LEU A C 1
ATOM 2119 O O . LEU A 1 262 ? -10.756 -0.905 -5.355 1.00 96.56 262 LEU A O 1
ATOM 2123 N N . SER A 1 263 ? -11.254 1.234 -5.809 1.00 97.06 263 SER A N 1
ATOM 2124 C CA . SER A 1 263 ? -12.362 1.289 -4.842 1.00 97.06 263 SER A CA 1
ATOM 2125 C C . SER A 1 263 ? -13.475 0.306 -5.214 1.00 97.06 263 SER A C 1
ATOM 2127 O O . SER A 1 263 ? -13.966 -0.417 -4.354 1.00 97.06 263 SER A O 1
ATOM 2129 N N . THR A 1 264 ? -13.797 0.205 -6.508 1.00 96.44 264 THR A N 1
ATOM 2130 C CA . THR A 1 264 ? -14.784 -0.756 -7.023 1.00 96.44 264 THR A CA 1
ATOM 2131 C C . THR A 1 264 ? -14.334 -2.199 -6.795 1.00 96.44 264 THR A C 1
ATOM 2133 O O . THR A 1 264 ? -15.106 -3.004 -6.284 1.00 96.44 264 THR A O 1
ATOM 2136 N N . LEU A 1 265 ? -13.081 -2.530 -7.134 1.00 95.56 265 LEU A N 1
ATOM 2137 C CA . LEU A 1 265 ? -12.529 -3.880 -6.947 1.00 95.56 265 LEU A CA 1
ATOM 2138 C C . LEU A 1 265 ? -12.452 -4.301 -5.477 1.00 95.56 265 LEU A C 1
ATOM 2140 O O . LEU A 1 265 ? -12.548 -5.484 -5.175 1.00 95.56 265 LEU A O 1
ATOM 2144 N N . LEU A 1 266 ? -12.247 -3.343 -4.574 1.00 96.25 266 LEU A N 1
ATOM 2145 C CA . LEU A 1 266 ? -12.068 -3.585 -3.144 1.00 96.25 266 LEU A CA 1
ATOM 2146 C C . LEU A 1 266 ? -13.360 -3.404 -2.334 1.00 96.25 266 LEU A C 1
ATOM 2148 O O . LEU A 1 266 ? -13.285 -3.397 -1.105 1.00 96.25 266 LEU A O 1
ATOM 2152 N N . ALA A 1 267 ? -14.507 -3.257 -3.011 1.00 95.25 267 ALA A N 1
ATOM 2153 C CA . ALA A 1 267 ? -15.824 -3.035 -2.413 1.00 95.25 267 ALA A CA 1
ATOM 2154 C C . ALA A 1 267 ? -15.844 -1.870 -1.400 1.00 95.25 267 ALA A C 1
ATOM 2156 O O . ALA A 1 267 ? -16.367 -1.987 -0.295 1.00 95.25 267 ALA A O 1
ATOM 2157 N N . ALA A 1 268 ? -15.248 -0.736 -1.775 1.00 97.19 268 ALA A N 1
ATOM 2158 C CA . ALA A 1 268 ? -15.147 0.461 -0.944 1.00 97.19 268 ALA A CA 1
ATOM 2159 C C . ALA A 1 268 ? -15.744 1.696 -1.638 1.00 97.19 268 ALA A C 1
ATOM 2161 O O . ALA A 1 268 ? -15.755 1.795 -2.866 1.00 97.19 268 ALA A O 1
ATOM 2162 N N . GLU A 1 269 ? -16.201 2.675 -0.850 1.00 97.62 269 GLU A N 1
ATOM 2163 C CA . GLU A 1 269 ? -16.824 3.895 -1.386 1.00 97.62 269 GLU A CA 1
ATOM 2164 C C . GLU A 1 269 ? -15.864 4.756 -2.222 1.00 97.62 269 GLU A C 1
ATOM 2166 O O . GLU A 1 269 ? -16.261 5.310 -3.246 1.00 97.62 269 GLU A O 1
ATOM 2171 N N . ASP A 1 270 ? -14.614 4.909 -1.779 1.00 97.31 270 ASP A N 1
ATOM 2172 C CA . ASP A 1 270 ? -13.579 5.649 -2.503 1.00 97.31 270 ASP A CA 1
ATOM 2173 C C . ASP A 1 270 ? -12.185 5.060 -2.239 1.00 97.31 270 ASP A C 1
ATOM 2175 O O . ASP A 1 270 ? -11.988 4.220 -1.354 1.00 97.31 270 ASP A O 1
ATOM 2179 N N . ALA A 1 271 ? -11.205 5.525 -3.014 1.00 96.88 271 ALA A N 1
ATOM 2180 C CA . ALA A 1 271 ? -9.799 5.220 -2.829 1.00 96.88 271 ALA A CA 1
ATOM 2181 C C . ALA A 1 271 ? -8.887 6.430 -3.073 1.00 96.88 271 ALA A C 1
ATOM 2183 O O . ALA A 1 271 ? -9.134 7.253 -3.958 1.00 96.88 271 ALA A O 1
ATOM 2184 N N . VAL A 1 272 ? -7.783 6.517 -2.332 1.00 95.50 272 VAL A N 1
ATOM 2185 C CA . VAL A 1 272 ? -6.744 7.546 -2.482 1.00 95.50 272 VAL A CA 1
ATOM 2186 C C . VAL A 1 272 ? -5.398 6.883 -2.741 1.00 95.50 272 VAL A C 1
ATOM 2188 O O . VAL A 1 272 ? -4.884 6.179 -1.871 1.00 95.50 272 VAL A O 1
ATOM 2191 N N . LEU A 1 273 ? -4.796 7.138 -3.905 1.00 94.88 273 LEU A N 1
ATOM 2192 C CA . LEU A 1 273 ? -3.424 6.701 -4.175 1.00 94.88 273 LEU A CA 1
ATOM 2193 C C . LEU A 1 273 ? -2.424 7.538 -3.374 1.00 94.88 273 LEU A C 1
ATOM 2195 O O . LEU A 1 273 ? -2.531 8.762 -3.282 1.00 94.88 273 LEU A O 1
ATOM 2199 N N . THR A 1 274 ? -1.408 6.871 -2.845 1.00 93.31 274 THR A N 1
ATOM 2200 C CA . THR A 1 274 ? -0.348 7.457 -2.028 1.00 93.31 274 THR A CA 1
ATOM 2201 C C . THR A 1 274 ? 1.030 7.076 -2.567 1.00 93.31 274 THR A C 1
ATOM 2203 O O . THR A 1 274 ? 1.196 6.220 -3.438 1.00 93.31 274 THR A O 1
ATOM 2206 N N . MET A 1 275 ? 2.070 7.736 -2.057 1.00 90.69 275 MET A N 1
ATOM 2207 C CA . MET A 1 275 ? 3.442 7.557 -2.556 1.00 90.69 275 MET A CA 1
ATOM 2208 C C . MET A 1 275 ? 4.108 6.253 -2.097 1.00 90.69 275 MET A C 1
ATOM 2210 O O . MET A 1 275 ? 5.157 5.883 -2.629 1.00 90.69 275 MET A O 1
ATOM 2214 N N . SER A 1 276 ? 3.539 5.583 -1.097 1.00 92.00 276 SER A N 1
ATOM 2215 C CA . SER A 1 276 ? 3.991 4.298 -0.555 1.00 92.00 276 SER A CA 1
ATOM 2216 C C . SER A 1 276 ? 2.914 3.718 0.368 1.00 92.00 276 SER A C 1
ATOM 2218 O O . SER A 1 276 ? 2.106 4.477 0.902 1.00 92.00 276 SER A O 1
ATOM 2220 N N . GLY A 1 277 ? 2.959 2.415 0.657 1.00 90.06 277 GLY A N 1
ATOM 2221 C CA . GLY A 1 277 ? 2.140 1.825 1.729 1.00 90.06 277 GLY A CA 1
ATOM 2222 C C . GLY A 1 277 ? 2.370 2.495 3.092 1.00 90.06 277 GLY A C 1
ATOM 2223 O O . GLY A 1 277 ? 1.431 2.718 3.846 1.00 90.06 277 GLY A O 1
ATOM 2224 N N . HIS A 1 278 ? 3.599 2.950 3.367 1.00 87.62 278 HIS A N 1
ATOM 2225 C CA . HIS A 1 278 ? 3.909 3.656 4.616 1.00 87.62 278 HIS A CA 1
ATOM 2226 C C . HIS A 1 278 ? 3.164 4.989 4.707 1.00 87.62 278 HIS A C 1
ATOM 2228 O O . HIS A 1 278 ? 2.596 5.320 5.744 1.00 87.62 278 HIS A O 1
ATOM 2234 N N . HIS A 1 279 ? 3.121 5.739 3.603 1.00 89.50 279 HIS A N 1
ATOM 2235 C CA . HIS A 1 279 ? 2.299 6.940 3.499 1.00 89.50 279 HIS A CA 1
ATOM 2236 C C . HIS A 1 279 ? 0.813 6.584 3.650 1.00 89.50 279 HIS A C 1
ATOM 2238 O O . HIS A 1 279 ? 0.145 7.241 4.438 1.00 89.50 279 HIS A O 1
ATOM 2244 N N . ALA A 1 280 ? 0.304 5.536 2.992 1.00 91.81 280 ALA A N 1
ATOM 2245 C CA . ALA A 1 280 ? -1.093 5.109 3.147 1.00 91.81 280 ALA A CA 1
ATOM 2246 C C . ALA A 1 280 ? -1.501 4.974 4.629 1.00 91.81 280 ALA A C 1
ATOM 2248 O O . ALA A 1 280 ? -2.441 5.637 5.063 1.00 91.81 280 ALA A O 1
ATOM 2249 N N . CYS A 1 281 ? -0.728 4.224 5.421 1.00 88.88 281 CYS A N 1
ATOM 2250 C CA . CYS A 1 281 ? -0.937 4.092 6.866 1.00 88.88 281 CYS A CA 1
ATOM 2251 C C . CYS A 1 281 ? -0.762 5.418 7.624 1.00 88.88 281 CYS A C 1
ATOM 2253 O O . CYS A 1 281 ? -1.655 5.849 8.357 1.00 88.88 281 CYS A O 1
ATOM 2255 N N . LEU A 1 282 ? 0.385 6.087 7.452 1.00 85.62 282 LEU A N 1
ATOM 2256 C CA . LEU A 1 282 ? 0.742 7.282 8.223 1.00 85.62 282 LEU A CA 1
ATOM 2257 C C . LEU A 1 282 ? -0.217 8.445 7.970 1.00 85.62 282 LEU A C 1
ATOM 2259 O O . LEU A 1 282 ? -0.656 9.104 8.911 1.00 85.62 282 LEU A O 1
ATOM 2263 N N . GLY A 1 283 ? -0.503 8.726 6.701 1.00 87.88 283 GLY A N 1
ATOM 2264 C CA . GLY A 1 283 ? -1.403 9.799 6.295 1.00 87.88 283 GLY A CA 1
ATOM 2265 C C . GLY A 1 283 ? -2.818 9.546 6.804 1.00 87.88 283 GLY A C 1
ATOM 2266 O O . GLY A 1 283 ? -3.489 10.480 7.249 1.00 87.88 283 GLY A O 1
ATOM 2267 N N . LEU A 1 284 ? -3.254 8.277 6.808 1.00 90.88 284 LEU A N 1
ATOM 2268 C CA . LEU A 1 284 ? -4.601 7.915 7.229 1.00 90.88 284 LEU A CA 1
ATOM 2269 C C . LEU A 1 284 ? -4.723 8.108 8.729 1.00 90.88 284 LEU A C 1
ATOM 2271 O O . LEU A 1 284 ? -5.589 8.850 9.180 1.00 90.88 284 LEU A O 1
ATOM 2275 N N . LEU A 1 285 ? -3.809 7.523 9.501 1.00 87.50 285 LEU A N 1
ATOM 2276 C CA . LEU A 1 285 ? -3.836 7.657 10.950 1.00 87.50 285 LEU A CA 1
ATOM 2277 C C . LEU A 1 285 ? -3.629 9.107 11.392 1.00 87.50 285 LEU A C 1
ATOM 2279 O O . LEU A 1 285 ? -4.295 9.543 12.317 1.00 87.50 285 LEU A O 1
ATOM 2283 N N . ARG A 1 286 ? -2.820 9.916 10.697 1.00 84.62 286 ARG A N 1
ATOM 2284 C CA . ARG A 1 286 ? -2.755 11.369 10.955 1.00 84.62 286 ARG A CA 1
ATOM 2285 C C . ARG A 1 286 ? -4.062 12.103 10.671 1.00 84.62 286 ARG A C 1
ATOM 2287 O O . ARG A 1 286 ? -4.340 13.102 11.324 1.00 84.62 286 ARG A O 1
ATOM 2294 N N . THR A 1 287 ? -4.834 11.644 9.691 1.00 88.38 287 THR A N 1
ATOM 2295 C CA . THR A 1 287 ? -6.142 12.224 9.365 1.00 88.38 287 THR A CA 1
ATOM 2296 C C . THR A 1 287 ? -7.203 11.815 10.386 1.00 88.38 287 THR A C 1
ATOM 2298 O O . THR A 1 287 ? -8.054 12.629 10.733 1.00 88.38 287 THR A O 1
ATOM 2301 N N . LEU A 1 288 ? -7.146 10.579 10.887 1.00 88.88 288 LEU A N 1
ATOM 2302 C CA . LEU A 1 288 ? -8.110 10.044 11.850 1.00 88.88 288 LEU A CA 1
ATOM 2303 C C . LEU A 1 288 ? -7.810 10.455 13.301 1.00 88.88 288 LEU A C 1
ATOM 2305 O O . LEU A 1 288 ? -8.731 10.678 14.083 1.00 88.88 288 LEU A O 1
ATOM 2309 N N . CYS A 1 289 ? -6.535 10.539 13.682 1.00 86.56 289 CYS A N 1
ATOM 2310 C CA . CYS A 1 289 ? -6.124 10.774 15.062 1.00 86.56 289 CYS A CA 1
ATOM 2311 C C . CYS A 1 289 ? -6.121 12.265 15.414 1.00 86.56 289 CYS A C 1
ATOM 2313 O O . CYS A 1 289 ? -5.250 13.023 14.989 1.00 86.56 289 CYS A O 1
ATOM 2315 N N . ALA A 1 290 ? -7.025 12.659 16.307 1.00 79.75 290 ALA A N 1
ATOM 2316 C CA . ALA A 1 290 ? -6.916 13.895 17.077 1.00 79.75 290 ALA A CA 1
ATOM 2317 C C . ALA A 1 290 ? -6.178 13.659 18.411 1.00 79.75 290 ALA A C 1
ATOM 2319 O O . ALA A 1 290 ? -5.971 12.516 18.835 1.00 79.75 290 ALA A O 1
ATOM 2320 N N . ALA A 1 291 ? -5.821 14.737 19.116 1.00 76.44 291 ALA A N 1
ATOM 2321 C CA . ALA A 1 291 ? -5.287 14.646 20.477 1.00 76.44 291 ALA A CA 1
ATOM 2322 C C . ALA A 1 291 ? -6.235 13.834 21.386 1.00 76.44 291 ALA A C 1
ATOM 2324 O O . ALA A 1 291 ? -7.437 14.091 21.415 1.00 76.44 291 ALA A O 1
ATOM 2325 N N . GLY A 1 292 ? -5.697 12.839 22.098 1.00 81.12 292 GLY A N 1
ATOM 2326 C CA . GLY A 1 292 ? -6.472 11.933 22.961 1.00 81.12 292 GLY A CA 1
ATOM 2327 C C . GLY A 1 292 ? -7.159 10.758 22.247 1.00 81.12 292 GLY A C 1
ATOM 2328 O O . GLY A 1 292 ? -7.758 9.917 22.912 1.00 81.12 292 GLY A O 1
ATOM 2329 N N . THR A 1 293 ? -7.064 10.651 20.915 1.00 89.75 293 THR A N 1
ATOM 2330 C CA . THR A 1 293 ? -7.598 9.489 20.176 1.00 89.75 293 THR A CA 1
ATOM 2331 C C . THR A 1 293 ? -6.774 8.252 20.501 1.00 89.75 293 THR A C 1
ATOM 2333 O O . THR A 1 293 ? -5.564 8.258 20.285 1.00 89.75 293 THR A O 1
ATOM 2336 N N . ARG A 1 294 ? -7.400 7.186 21.004 1.00 92.38 294 ARG A N 1
ATOM 2337 C CA . ARG A 1 294 ? -6.691 5.936 21.306 1.00 92.38 294 ARG A CA 1
ATOM 2338 C C . ARG A 1 294 ? -6.418 5.146 20.037 1.00 92.38 294 ARG A C 1
ATOM 2340 O O . ARG A 1 294 ? -7.312 5.002 19.209 1.00 92.38 294 ARG A O 1
ATOM 2347 N N . VAL A 1 295 ? -5.204 4.621 19.915 1.00 92.31 295 VAL A N 1
ATOM 2348 C CA . VAL A 1 295 ? -4.796 3.759 18.800 1.00 92.31 295 VAL A CA 1
ATOM 2349 C C . VAL A 1 295 ? -4.319 2.426 19.358 1.00 92.31 295 VAL A C 1
ATOM 2351 O O . VAL A 1 295 ? -3.337 2.379 20.098 1.00 92.31 295 VAL A O 1
ATOM 2354 N N . TYR A 1 296 ? -5.022 1.356 19.012 1.00 93.81 296 TYR A N 1
ATOM 2355 C CA . TYR A 1 296 ? -4.728 -0.020 19.381 1.00 93.81 296 TYR A CA 1
ATOM 2356 C C . TYR A 1 296 ? -3.991 -0.700 18.234 1.00 93.81 296 TYR A C 1
ATOM 2358 O O . TYR A 1 296 ? -4.528 -0.792 17.134 1.00 93.81 296 TYR A O 1
ATOM 2366 N N . THR A 1 297 ? -2.774 -1.177 18.483 1.00 93.31 297 THR A N 1
ATOM 2367 C CA . THR A 1 297 ? -1.974 -1.883 17.473 1.00 93.31 297 THR A CA 1
ATOM 2368 C C . THR A 1 297 ? -1.483 -3.217 17.988 1.00 93.31 297 THR A C 1
ATOM 2370 O O . THR A 1 297 ? -1.067 -3.339 19.140 1.00 93.31 297 THR A O 1
ATOM 2373 N N . ASP A 1 298 ? -1.459 -4.199 17.100 1.00 93.81 298 ASP A N 1
ATOM 2374 C CA . ASP A 1 298 ? -0.732 -5.437 17.336 1.00 93.81 298 ASP A CA 1
ATOM 2375 C C . ASP A 1 298 ? 0.769 -5.130 17.487 1.00 93.81 298 ASP A C 1
ATOM 2377 O O . ASP A 1 298 ? 1.298 -4.242 16.807 1.00 93.81 298 ASP A O 1
ATOM 2381 N N . THR A 1 299 ? 1.469 -5.839 18.374 1.00 90.88 299 THR A N 1
ATOM 2382 C CA . THR A 1 299 ? 2.928 -5.713 18.547 1.00 90.88 299 THR A CA 1
ATOM 2383 C C . THR A 1 299 ? 3.7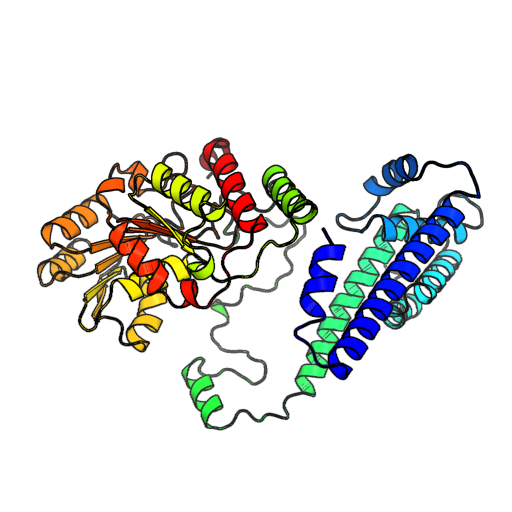40 -5.957 17.270 1.00 90.88 299 THR A C 1
ATOM 2385 O O . THR A 1 299 ? 4.835 -5.412 17.148 1.00 90.88 299 THR A O 1
ATOM 2388 N N . PHE A 1 300 ? 3.222 -6.756 16.334 1.00 89.31 300 PHE A N 1
ATOM 2389 C CA . PHE A 1 300 ? 3.871 -7.132 15.076 1.00 89.31 300 PHE A CA 1
ATOM 2390 C C . PHE A 1 300 ? 3.302 -6.378 13.871 1.00 89.31 300 PHE A C 1
ATOM 2392 O O . PHE A 1 300 ? 3.862 -6.488 12.782 1.00 89.31 300 PHE A O 1
ATOM 2399 N N . SER A 1 301 ? 2.223 -5.600 14.036 1.00 84.44 301 SER A N 1
ATOM 2400 C CA . SER A 1 301 ? 1.666 -4.821 12.924 1.00 84.44 301 SER A CA 1
ATOM 2401 C C . SER A 1 301 ? 2.728 -3.872 12.400 1.00 84.44 301 SER A C 1
ATOM 2403 O O . SER A 1 301 ? 3.258 -3.045 13.143 1.00 84.44 301 SER A O 1
ATOM 2405 N N . TRP A 1 302 ? 3.041 -3.961 11.114 1.00 78.25 302 TRP A N 1
ATOM 2406 C CA . TRP A 1 302 ? 3.949 -3.033 10.467 1.00 78.25 302 TRP A CA 1
ATOM 2407 C C . TRP A 1 302 ? 3.323 -1.640 10.376 1.00 78.25 302 TRP A C 1
ATOM 2409 O O . TRP A 1 302 ? 3.991 -0.635 10.657 1.00 78.25 302 TRP A O 1
ATOM 2419 N N . CYS A 1 303 ? 2.027 -1.576 10.048 1.00 70.88 303 CYS A N 1
ATOM 2420 C CA . CYS A 1 303 ? 1.285 -0.322 9.976 1.00 70.88 303 CYS A CA 1
ATOM 2421 C C . CYS A 1 303 ? 1.334 0.404 11.328 1.00 70.88 303 CYS A C 1
ATOM 2423 O O . CYS A 1 303 ? 1.673 1.583 11.383 1.00 70.88 303 CYS A O 1
ATOM 2425 N N . GLY A 1 304 ? 1.105 -0.300 12.439 1.00 61.09 304 GLY A N 1
ATOM 2426 C CA . GLY A 1 304 ? 1.135 0.312 13.763 1.00 61.09 304 GLY A CA 1
ATOM 2427 C C . GLY A 1 304 ? 2.521 0.443 14.405 1.00 61.09 304 GLY A C 1
ATOM 2428 O O . GLY A 1 304 ? 2.768 1.444 15.070 1.00 61.09 304 GLY A O 1
ATOM 2429 N N . SER A 1 305 ? 3.469 -0.473 14.181 1.00 62.38 305 SER A N 1
ATOM 2430 C CA . SER A 1 305 ? 4.831 -0.394 14.755 1.00 62.38 305 SER A CA 1
ATOM 2431 C C . SER A 1 305 ? 5.708 0.663 14.081 1.00 62.38 305 SER A C 1
ATOM 2433 O O . SER A 1 305 ? 6.414 1.399 14.777 1.00 62.38 305 SER A O 1
ATOM 2435 N N . SER A 1 306 ? 5.608 0.828 12.753 1.00 60.91 306 SER A N 1
ATOM 2436 C CA . SER A 1 306 ? 6.290 1.922 12.040 1.00 60.91 306 SER A CA 1
ATOM 2437 C C . SER A 1 306 ? 5.811 3.301 12.509 1.00 60.91 306 SER A C 1
ATOM 2439 O O . SER A 1 306 ? 6.535 4.290 12.387 1.00 60.91 306 SER A O 1
ATOM 2441 N N . LEU A 1 307 ? 4.613 3.348 13.101 1.00 62.44 307 LEU A N 1
ATOM 2442 C CA . LEU A 1 307 ? 3.940 4.558 13.546 1.00 62.44 307 LEU A CA 1
ATOM 2443 C C . LEU A 1 307 ? 3.916 4.754 15.053 1.00 62.44 307 LEU A C 1
ATOM 2445 O O . LEU A 1 307 ? 3.798 5.893 15.488 1.00 62.44 307 LEU A O 1
ATOM 2449 N N . PHE A 1 308 ? 4.110 3.713 15.856 1.00 61.25 308 PHE A N 1
ATOM 2450 C CA . PHE A 1 308 ? 4.231 3.843 17.303 1.00 61.25 308 PHE A CA 1
ATOM 2451 C C . PHE A 1 308 ? 5.380 4.799 17.654 1.00 61.25 308 PHE A C 1
ATOM 2453 O O . PHE A 1 308 ? 5.195 5.742 18.420 1.00 61.25 308 PHE A O 1
ATOM 2460 N N . GLY A 1 309 ? 6.536 4.647 16.997 1.00 58.69 309 GLY A N 1
ATOM 2461 C CA . GLY A 1 309 ? 7.683 5.543 17.179 1.00 58.69 309 GLY A CA 1
ATOM 2462 C C . GLY A 1 309 ? 7.448 6.961 16.644 1.00 58.69 309 GLY A C 1
ATOM 2463 O O . GLY A 1 309 ? 7.705 7.940 17.342 1.00 58.69 309 GLY A O 1
ATOM 2464 N N . THR A 1 310 ? 6.934 7.107 15.418 1.00 57.84 310 THR A N 1
ATOM 2465 C CA . THR A 1 310 ? 6.790 8.427 14.772 1.00 57.84 310 THR A CA 1
ATOM 2466 C C . THR A 1 310 ? 5.540 9.195 15.205 1.00 57.84 310 THR A C 1
ATOM 2468 O O . THR A 1 310 ? 5.562 10.418 15.291 1.00 57.84 310 THR A O 1
ATOM 2471 N N . GLY A 1 311 ? 4.439 8.489 15.450 1.00 55.91 311 GLY A N 1
ATOM 2472 C CA . GLY A 1 311 ? 3.143 9.012 15.876 1.00 55.91 311 GLY A CA 1
ATOM 2473 C C . GLY A 1 311 ? 3.145 9.409 17.347 1.00 55.91 311 GLY A C 1
ATOM 2474 O O . GLY A 1 311 ? 2.728 10.524 17.659 1.00 55.91 311 GLY A O 1
ATOM 2475 N N . SER A 1 312 ? 3.722 8.578 18.228 1.00 56.88 312 SER A N 1
ATOM 2476 C CA . SER A 1 312 ? 3.929 8.954 19.634 1.00 56.88 312 SER A CA 1
ATOM 2477 C C . SER A 1 312 ? 4.862 10.161 19.759 1.00 56.88 312 SER A C 1
ATOM 2479 O O . SER A 1 312 ? 4.577 11.067 20.537 1.00 56.88 312 SER A O 1
ATOM 2481 N N . ALA A 1 313 ? 5.947 10.220 18.976 1.00 53.31 313 ALA A N 1
ATOM 2482 C CA . ALA A 1 313 ? 6.861 11.367 18.979 1.00 53.31 313 ALA A CA 1
ATOM 2483 C C . ALA A 1 313 ? 6.226 12.649 18.406 1.00 53.31 313 ALA A C 1
ATOM 2485 O O . ALA A 1 313 ? 6.599 13.751 18.798 1.00 53.31 313 ALA A O 1
ATOM 2486 N N . ALA A 1 314 ? 5.253 12.514 17.501 1.00 54.38 314 ALA A N 1
ATOM 2487 C CA . ALA A 1 314 ? 4.499 13.632 16.938 1.00 54.38 314 ALA A CA 1
ATOM 2488 C C . ALA A 1 314 ? 3.295 14.064 17.802 1.00 54.38 314 ALA A C 1
ATOM 2490 O O . ALA A 1 314 ? 2.569 14.972 17.400 1.00 54.38 314 ALA A O 1
ATOM 2491 N N . GLY A 1 315 ? 3.059 13.426 18.959 1.00 60.34 315 GLY A N 1
ATOM 2492 C CA . GLY A 1 315 ? 1.911 13.714 19.828 1.00 60.34 315 GLY A CA 1
ATOM 2493 C C . GLY A 1 315 ? 0.556 13.339 19.215 1.00 60.34 315 GLY A C 1
ATOM 2494 O O . GLY A 1 315 ? -0.478 13.881 19.605 1.00 60.34 315 GLY A O 1
ATOM 2495 N N . VAL A 1 316 ? 0.555 12.442 18.226 1.00 68.00 316 VAL A N 1
ATOM 2496 C CA . VAL A 1 316 ? -0.644 12.018 17.499 1.00 68.00 316 VAL A CA 1
ATOM 2497 C C . VAL A 1 316 ? -1.250 10.817 18.218 1.00 68.00 316 VAL A C 1
ATOM 2499 O O . VAL A 1 316 ? -0.749 9.709 18.069 1.00 68.00 316 VAL A O 1
ATOM 2502 N N . GLY A 1 317 ? -2.335 11.028 18.965 1.00 77.62 317 GLY A N 1
ATOM 2503 C CA . GLY A 1 317 ? -3.086 9.965 19.645 1.00 77.62 317 GLY A CA 1
ATOM 2504 C C . GLY A 1 317 ? -2.395 9.331 20.867 1.00 77.62 317 GLY A C 1
ATOM 2505 O O . GLY A 1 317 ? -1.227 9.571 21.162 1.00 77.62 317 GLY A O 1
ATOM 2506 N N . GLU A 1 318 ? -3.149 8.511 21.599 1.00 87.25 318 GLU A N 1
ATOM 2507 C CA . GLU A 1 318 ? -2.694 7.676 22.715 1.00 87.25 318 GLU A CA 1
ATOM 2508 C C . GLU A 1 318 ? -2.499 6.231 22.237 1.00 87.25 318 GLU A C 1
ATOM 2510 O O . GLU A 1 318 ? -3.458 5.465 22.117 1.00 87.25 318 GLU A O 1
ATOM 2515 N N . TRP A 1 319 ? -1.254 5.843 21.971 1.00 87.19 319 TRP A N 1
ATOM 2516 C CA . TRP A 1 319 ? -0.937 4.520 21.437 1.00 87.19 319 TRP A CA 1
ATOM 2517 C C . TRP A 1 319 ? -0.924 3.441 22.523 1.00 87.19 319 TRP A C 1
ATOM 2519 O O . TRP A 1 319 ? -0.354 3.617 23.602 1.00 87.19 319 TRP A O 1
ATOM 2529 N N . ARG A 1 320 ? -1.535 2.295 22.223 1.00 90.56 320 ARG A N 1
ATOM 2530 C CA . ARG A 1 320 ? -1.630 1.119 23.090 1.00 90.56 320 ARG A CA 1
ATOM 2531 C C . ARG A 1 320 ? -1.350 -0.125 22.252 1.00 90.56 320 ARG A C 1
ATOM 2533 O O . ARG A 1 320 ? -2.106 -0.435 21.337 1.00 90.56 320 ARG A O 1
ATOM 2540 N N . GLN A 1 321 ? -0.270 -0.834 22.559 1.00 91.44 321 GLN A N 1
ATOM 2541 C CA . GLN A 1 321 ? -0.009 -2.125 21.925 1.00 91.44 321 GLN A CA 1
ATOM 2542 C C . GLN A 1 321 ? -0.740 -3.240 22.681 1.00 91.44 321 GLN A C 1
ATOM 2544 O O . GLN A 1 321 ? -0.851 -3.172 23.908 1.00 91.44 321 GLN A O 1
ATOM 2549 N N . PHE A 1 322 ? -1.221 -4.250 21.962 1.00 94.44 322 PHE A N 1
ATOM 2550 C CA . PHE A 1 322 ? -1.708 -5.510 22.528 1.00 94.44 322 PHE A CA 1
ATOM 2551 C C . PHE A 1 322 ? -0.871 -6.672 21.991 1.00 94.44 322 PHE A C 1
ATOM 2553 O O . PHE A 1 322 ? -0.261 -6.556 20.924 1.00 94.44 322 PHE A O 1
ATOM 2560 N N . ALA A 1 323 ? -0.802 -7.768 22.750 1.00 95.69 323 ALA A N 1
ATOM 2561 C CA . ALA A 1 323 ? -0.007 -8.927 22.368 1.00 95.69 323 ALA A CA 1
ATOM 2562 C C . ALA A 1 323 ? -0.441 -9.482 21.005 1.00 95.69 323 ALA A C 1
ATOM 2564 O O . ALA A 1 323 ? -1.629 -9.489 20.683 1.00 95.69 323 ALA A O 1
ATOM 2565 N N . HIS A 1 324 ? 0.528 -9.970 20.233 1.00 96.12 324 HIS A N 1
ATOM 2566 C CA . HIS A 1 324 ? 0.307 -10.443 18.874 1.00 96.12 324 HIS A CA 1
ATOM 2567 C C . HIS A 1 324 ? -0.881 -11.418 18.759 1.00 96.12 324 HIS A C 1
ATOM 2569 O O . HIS A 1 324 ? -0.936 -12.423 19.471 1.00 96.12 324 HIS A O 1
ATOM 2575 N N . ASN A 1 325 ? -1.843 -11.091 17.891 1.00 97.00 325 ASN A N 1
ATOM 2576 C CA . ASN A 1 325 ? -3.100 -11.806 17.653 1.00 97.00 325 ASN A CA 1
ATOM 2577 C C . ASN A 1 325 ? -3.985 -12.043 18.899 1.00 97.00 325 ASN A C 1
ATOM 2579 O O . ASN A 1 325 ? -4.914 -12.851 18.865 1.00 97.00 325 ASN A O 1
ATOM 2583 N N . SER A 1 326 ? -3.763 -11.317 20.000 1.00 98.00 326 SER A N 1
ATOM 2584 C CA . SER A 1 326 ? -4.555 -11.448 21.228 1.00 98.00 326 SER A CA 1
ATOM 2585 C C . SER A 1 326 ? -5.867 -10.663 21.152 1.00 98.00 326 SER A C 1
ATOM 2587 O O . SER A 1 326 ? -5.968 -9.509 21.582 1.00 98.00 326 SER A O 1
ATOM 2589 N N . THR A 1 327 ? -6.922 -11.313 20.660 1.00 98.00 327 THR A N 1
ATOM 2590 C CA . THR A 1 327 ? -8.275 -10.731 20.604 1.00 98.00 327 THR A CA 1
ATOM 2591 C C . THR A 1 327 ? -8.867 -10.473 21.989 1.00 98.00 327 THR A C 1
ATOM 2593 O O . THR A 1 327 ? -9.651 -9.541 22.160 1.00 98.00 327 THR A O 1
ATOM 2596 N N . VAL A 1 328 ? -8.447 -11.227 23.010 1.00 98.31 328 VAL A N 1
ATOM 2597 C CA . VAL A 1 328 ? -8.862 -11.024 24.409 1.00 98.31 328 VAL A CA 1
ATOM 2598 C C . VAL A 1 328 ? -8.342 -9.693 24.956 1.00 98.31 328 VAL A C 1
ATOM 2600 O O . VAL A 1 328 ? -9.103 -8.927 25.554 1.00 98.31 328 VAL A O 1
ATOM 2603 N N . GLU A 1 329 ? -7.056 -9.397 24.750 1.00 98.00 329 GLU A N 1
ATOM 2604 C CA . GLU A 1 329 ? -6.471 -8.127 25.189 1.00 98.00 329 GLU A CA 1
ATOM 2605 C C . GLU A 1 329 ? -7.029 -6.953 24.395 1.00 98.00 329 GLU A C 1
ATOM 2607 O O . GLU A 1 329 ? -7.426 -5.948 24.992 1.00 98.00 329 GLU A O 1
ATOM 2612 N N . LEU A 1 330 ? -7.125 -7.102 23.070 1.00 98.19 330 LEU A N 1
ATOM 2613 C CA . LEU A 1 330 ? -7.719 -6.092 22.203 1.00 98.19 330 LEU A CA 1
ATOM 2614 C C . LEU A 1 330 ? -9.148 -5.756 22.640 1.00 98.19 330 LEU A C 1
ATOM 2616 O O . LEU A 1 330 ? -9.463 -4.584 22.834 1.00 98.19 330 LEU A O 1
ATOM 2620 N N . ARG A 1 331 ? -9.996 -6.768 22.868 1.00 98.31 331 ARG A N 1
ATOM 2621 C CA . ARG A 1 331 ? -11.379 -6.579 23.329 1.00 98.31 331 ARG A CA 1
ATOM 2622 C C . ARG A 1 331 ? -11.429 -5.823 24.648 1.00 98.31 331 ARG A C 1
ATOM 2624 O O . ARG A 1 331 ? -12.182 -4.863 24.777 1.00 98.31 331 ARG A O 1
ATOM 2631 N N . LYS A 1 332 ? -10.594 -6.200 25.621 1.00 97.94 332 LYS A N 1
ATOM 2632 C CA . LYS A 1 332 ? -10.518 -5.502 26.912 1.00 97.94 332 LYS A CA 1
ATOM 2633 C C . LYS A 1 332 ? -10.169 -4.020 26.742 1.00 97.94 332 LYS A C 1
ATOM 2635 O O . LYS A 1 332 ? -10.759 -3.185 27.422 1.00 97.94 332 LYS A O 1
ATOM 2640 N N . LEU A 1 333 ? -9.213 -3.697 25.871 1.00 97.19 333 LEU A N 1
ATOM 2641 C CA . LEU A 1 333 ? -8.782 -2.321 25.621 1.00 97.19 333 LEU A CA 1
ATOM 2642 C C . LEU A 1 333 ? -9.851 -1.516 24.869 1.00 97.19 333 LEU A C 1
ATOM 2644 O O . LEU A 1 333 ? -10.269 -0.461 25.346 1.00 97.19 333 LEU A O 1
ATOM 2648 N N . ALA A 1 334 ? -10.325 -2.033 23.735 1.00 97.00 334 ALA A N 1
ATOM 2649 C CA . ALA A 1 334 ? -11.270 -1.350 22.859 1.00 97.00 334 ALA A CA 1
ATOM 2650 C C . ALA A 1 334 ? -12.652 -1.171 23.510 1.00 97.00 334 ALA A C 1
ATOM 2652 O O . ALA A 1 334 ? -13.234 -0.095 23.421 1.00 97.00 334 ALA A O 1
ATOM 2653 N N . CYS A 1 335 ? -13.166 -2.167 24.240 1.00 96.25 335 CYS A N 1
ATOM 2654 C CA . CYS A 1 335 ? -14.442 -2.029 24.952 1.00 96.25 335 CYS A CA 1
ATOM 2655 C C . CYS A 1 335 ? -14.344 -1.116 26.185 1.00 96.25 335 CYS A C 1
ATOM 2657 O O . CYS A 1 335 ? -15.349 -0.539 26.594 1.00 96.25 335 CYS A O 1
ATOM 2659 N N . ALA A 1 336 ? -13.158 -0.966 26.790 1.00 96.69 336 ALA A N 1
ATOM 2660 C CA . ALA A 1 336 ? -12.961 0.008 27.865 1.00 96.69 336 ALA A CA 1
ATOM 2661 C C . ALA A 1 336 ? -12.991 1.447 27.334 1.00 96.69 336 ALA A C 1
ATOM 2663 O O . ALA A 1 336 ? -13.449 2.356 28.029 1.00 96.69 336 ALA A O 1
ATOM 2664 N N . ALA A 1 337 ? -12.501 1.657 26.111 1.00 95.56 337 ALA A N 1
ATOM 2665 C CA . ALA A 1 337 ? -12.630 2.922 25.421 1.00 95.56 337 ALA A CA 1
ATOM 2666 C C . ALA A 1 337 ? -12.532 2.768 23.895 1.00 95.56 337 ALA A C 1
ATOM 2668 O O . ALA A 1 337 ? -11.499 2.300 23.409 1.00 95.56 337 ALA A O 1
ATOM 2669 N N . PRO A 1 338 ? -13.518 3.262 23.133 1.00 95.38 338 PRO A N 1
ATOM 2670 C CA . PRO A 1 338 ? -13.458 3.245 21.679 1.00 95.38 338 PRO A CA 1
ATOM 2671 C C . PRO A 1 338 ? -12.229 3.996 21.154 1.00 95.38 338 PRO A C 1
ATOM 2673 O O . PRO A 1 338 ? -11.772 4.979 21.751 1.00 95.38 338 PRO A O 1
ATOM 2676 N N . GLY A 1 339 ? -11.694 3.539 20.028 1.00 95.25 339 GLY A N 1
ATOM 2677 C CA . GLY A 1 339 ? -10.524 4.141 19.397 1.00 95.25 339 GLY A CA 1
ATOM 2678 C C . GLY A 1 339 ? -10.349 3.684 17.956 1.00 95.25 339 GLY A C 1
ATOM 2679 O O . GLY A 1 339 ? -11.316 3.355 17.275 1.00 95.25 339 GLY A O 1
ATOM 2680 N N . ILE A 1 340 ? -9.105 3.669 17.491 1.00 95.25 340 ILE A N 1
ATOM 2681 C CA . ILE A 1 340 ? -8.718 3.134 16.188 1.00 95.25 340 ILE A CA 1
ATOM 2682 C C . ILE A 1 340 ? -7.963 1.832 16.422 1.00 95.25 340 ILE A C 1
ATOM 2684 O O . ILE A 1 340 ? -6.977 1.821 17.148 1.00 95.25 340 ILE A O 1
ATOM 2688 N N . ILE A 1 341 ? -8.409 0.747 15.806 1.00 95.94 341 ILE A N 1
ATOM 2689 C CA . ILE A 1 341 ? -7.727 -0.543 15.783 1.00 95.94 341 ILE A CA 1
ATOM 2690 C C . ILE A 1 341 ? -6.969 -0.624 14.458 1.00 95.94 341 ILE A C 1
ATOM 2692 O O . ILE A 1 341 ? -7.586 -0.517 13.401 1.00 95.94 341 ILE A O 1
ATOM 2696 N N . ALA A 1 342 ? -5.650 -0.785 14.512 1.00 94.69 342 ALA A N 1
ATOM 2697 C CA . ALA A 1 342 ? -4.783 -0.926 13.346 1.00 94.69 342 ALA A CA 1
ATOM 2698 C C . ALA A 1 342 ? -4.051 -2.273 13.403 1.00 94.69 342 ALA A C 1
ATOM 2700 O O . ALA A 1 342 ? -3.319 -2.548 14.356 1.00 94.69 342 ALA A O 1
ATOM 2701 N N . VAL A 1 343 ? -4.271 -3.113 12.394 1.00 95.75 343 VAL A N 1
ATOM 2702 C CA . VAL A 1 343 ? -3.687 -4.459 12.285 1.00 95.75 343 VAL A CA 1
ATOM 2703 C C . VAL A 1 343 ? -3.268 -4.742 10.848 1.00 95.75 343 VAL A C 1
ATOM 2705 O O . VAL A 1 343 ? -3.783 -4.122 9.919 1.00 95.75 343 VAL A O 1
ATOM 2708 N N . ASP A 1 344 ? -2.368 -5.700 10.658 1.00 96.00 344 ASP A N 1
ATOM 2709 C CA . ASP A 1 344 ? -2.033 -6.211 9.329 1.00 96.00 344 ASP A CA 1
ATOM 2710 C C . ASP A 1 344 ? -2.856 -7.486 9.093 1.00 96.00 344 ASP A C 1
ATOM 2712 O O . ASP A 1 344 ? -3.039 -8.284 10.010 1.00 96.00 344 ASP A O 1
ATOM 2716 N N . ALA A 1 345 ? -3.375 -7.698 7.884 1.00 96.88 345 ALA A N 1
ATOM 2717 C CA . ALA A 1 345 ? -4.132 -8.907 7.556 1.00 96.88 345 ALA A CA 1
ATOM 2718 C C . ALA A 1 345 ? -3.240 -10.161 7.548 1.00 96.88 345 ALA A C 1
ATOM 2720 O O . ALA A 1 345 ? -3.622 -11.207 8.075 1.00 96.88 345 ALA A O 1
ATOM 2721 N N . LEU A 1 346 ? -2.047 -10.027 6.963 1.00 95.31 346 LEU A N 1
ATOM 2722 C CA . LEU A 1 346 ? -0.975 -11.020 6.940 1.00 95.31 346 LEU A CA 1
ATOM 2723 C C . LEU A 1 346 ? 0.302 -10.342 7.442 1.00 95.31 346 LEU A C 1
ATOM 2725 O O . LEU A 1 346 ? 0.793 -9.402 6.814 1.00 95.31 346 LEU A O 1
ATOM 2729 N N . TYR A 1 347 ? 0.827 -10.807 8.569 1.00 93.38 347 TYR A N 1
ATOM 2730 C CA . TYR A 1 347 ? 2.016 -10.235 9.190 1.00 93.38 347 TYR A CA 1
ATOM 2731 C C . TYR A 1 347 ? 3.295 -10.730 8.509 1.00 93.38 347 TYR A C 1
ATOM 2733 O O . TYR A 1 347 ? 3.323 -11.756 7.828 1.00 93.38 347 TYR A O 1
ATOM 2741 N N . THR A 1 348 ? 4.400 -10.011 8.712 1.00 87.81 348 THR A N 1
ATOM 2742 C CA . THR A 1 348 ? 5.699 -10.350 8.105 1.00 87.81 348 THR A CA 1
ATOM 2743 C C . THR A 1 348 ? 6.277 -11.686 8.571 1.00 87.81 348 THR A C 1
ATOM 2745 O O . THR A 1 348 ? 7.152 -12.224 7.900 1.00 87.81 348 THR A O 1
ATOM 2748 N N . ASP A 1 349 ? 5.819 -12.211 9.709 1.00 89.81 349 ASP A N 1
ATOM 2749 C CA . ASP A 1 349 ? 6.178 -13.545 10.203 1.00 89.81 349 ASP A CA 1
ATOM 2750 C C . ASP A 1 349 ? 5.323 -14.671 9.586 1.00 89.81 349 ASP A C 1
ATOM 2752 O O . ASP A 1 349 ? 5.546 -15.844 9.876 1.00 89.81 349 ASP A O 1
ATOM 2756 N N . GLY A 1 350 ? 4.374 -14.319 8.710 1.00 90.81 350 GLY A N 1
ATOM 2757 C CA . GLY A 1 350 ? 3.486 -15.240 8.005 1.00 90.81 350 GLY A CA 1
ATOM 2758 C C . GLY A 1 350 ? 2.193 -15.574 8.749 1.00 90.81 350 GLY A C 1
ATOM 2759 O O . GLY A 1 350 ? 1.377 -16.330 8.224 1.00 90.81 350 GLY A O 1
ATOM 2760 N N . SER A 1 351 ? 1.977 -15.034 9.950 1.00 95.75 351 SER A N 1
ATOM 2761 C CA . SER A 1 351 ? 0.727 -15.236 10.684 1.00 95.75 351 SER A CA 1
ATOM 2762 C C . SER A 1 351 ? -0.425 -14.416 10.084 1.00 95.75 351 SER A C 1
ATOM 2764 O O . SER A 1 351 ? -0.229 -13.321 9.555 1.00 95.75 351 SER A O 1
ATOM 2766 N N . LEU A 1 352 ? -1.650 -14.939 10.172 1.00 97.06 352 LEU A N 1
ATOM 2767 C CA . LEU A 1 352 ? -2.868 -14.228 9.775 1.00 97.06 352 LEU A CA 1
ATOM 2768 C C . LEU A 1 352 ? -3.533 -13.599 10.997 1.00 97.06 352 LEU A C 1
ATOM 2770 O O . LEU A 1 352 ? -3.641 -14.242 12.043 1.00 97.06 352 LEU A O 1
ATOM 2774 N N . ALA A 1 353 ? -4.035 -12.374 10.848 1.00 97.31 353 ALA A N 1
ATOM 2775 C CA . ALA A 1 353 ? -4.862 -11.767 11.880 1.00 97.31 353 ALA A CA 1
ATOM 2776 C C . ALA A 1 353 ? -6.217 -12.493 12.003 1.00 97.31 353 ALA A C 1
ATOM 2778 O O . ALA A 1 353 ? -6.825 -12.835 10.983 1.00 97.31 353 ALA A O 1
ATOM 2779 N N . PRO A 1 354 ? -6.762 -12.669 13.223 1.00 98.06 354 PRO A N 1
ATOM 2780 C CA . PRO A 1 354 ? -8.117 -13.178 13.441 1.00 98.06 354 PRO A CA 1
ATOM 2781 C C . PRO A 1 354 ? -9.168 -12.108 13.080 1.00 98.06 354 PRO A C 1
ATOM 2783 O O . PRO A 1 354 ? -9.914 -11.611 13.924 1.00 98.06 354 PRO A O 1
ATOM 2786 N N . LEU A 1 355 ? -9.221 -11.710 11.803 1.00 98.38 355 LEU A N 1
ATOM 2787 C CA . LEU A 1 355 ? -9.945 -10.516 11.353 1.00 98.38 355 LEU A CA 1
ATOM 2788 C C . LEU A 1 355 ? -11.454 -10.580 11.606 1.00 98.38 355 LEU A C 1
ATOM 2790 O O . LEU A 1 355 ? -12.050 -9.547 11.886 1.00 98.38 355 LEU A O 1
ATOM 2794 N N . ARG A 1 356 ? -12.080 -11.765 11.559 1.00 98.44 356 ARG A N 1
ATOM 2795 C CA . ARG A 1 356 ? -13.515 -11.908 11.877 1.00 98.44 356 ARG A CA 1
ATOM 2796 C C . ARG A 1 356 ? -13.820 -11.460 13.308 1.00 98.44 356 ARG A C 1
ATOM 2798 O O . ARG A 1 356 ? -14.719 -10.655 13.518 1.00 98.44 356 ARG A O 1
ATOM 2805 N N . GLU A 1 357 ? -13.014 -11.916 14.261 1.00 98.50 357 GLU A N 1
ATOM 2806 C CA . GLU A 1 357 ? -13.142 -11.562 15.677 1.00 98.50 357 GLU A CA 1
ATOM 2807 C C . GLU A 1 357 ? -12.769 -10.095 15.923 1.00 98.50 357 GLU A C 1
ATOM 2809 O O . GLU A 1 357 ? -13.400 -9.416 16.729 1.00 98.50 357 GLU A O 1
ATOM 2814 N N . ILE A 1 358 ? -11.758 -9.578 15.216 1.00 98.56 358 ILE A N 1
ATOM 2815 C CA . ILE A 1 358 ? -11.347 -8.170 15.316 1.00 98.56 358 ILE A CA 1
ATOM 2816 C C . ILE A 1 358 ? -12.447 -7.234 14.799 1.00 98.56 358 ILE A C 1
ATOM 2818 O O . ILE A 1 358 ? -12.702 -6.205 15.423 1.00 98.56 358 ILE A O 1
ATOM 2822 N N . VAL A 1 359 ? -13.116 -7.586 13.697 1.00 98.62 359 VAL A N 1
ATOM 2823 C CA . VAL A 1 359 ? -14.269 -6.838 13.174 1.00 98.62 359 VAL A CA 1
ATOM 2824 C C . VAL A 1 359 ? -15.403 -6.816 14.198 1.00 98.62 359 VAL A C 1
ATOM 2826 O O . VAL A 1 359 ? -15.922 -5.743 14.490 1.00 98.62 359 VAL A O 1
ATOM 2829 N N . GLU A 1 360 ? -15.738 -7.959 14.802 1.00 98.56 360 GLU A N 1
ATOM 2830 C CA . GLU A 1 360 ? -16.750 -8.023 15.869 1.00 98.56 360 GLU A CA 1
ATOM 2831 C C . GLU A 1 360 ? -16.379 -7.120 17.054 1.00 98.56 360 GLU A C 1
ATOM 2833 O O . GLU A 1 360 ? -17.209 -6.355 17.537 1.00 98.56 360 GLU A O 1
ATOM 2838 N N . ILE A 1 361 ? -15.114 -7.128 17.486 1.00 98.62 361 ILE A N 1
ATOM 2839 C CA . ILE A 1 361 ? -14.632 -6.239 18.554 1.00 98.62 361 ILE A CA 1
ATOM 2840 C C . ILE A 1 361 ? -14.756 -4.763 18.153 1.00 98.62 361 ILE A C 1
ATOM 2842 O O . ILE A 1 361 ? -15.138 -3.929 18.979 1.00 98.62 361 ILE A O 1
ATOM 2846 N N . ALA A 1 362 ? -14.418 -4.417 16.910 1.00 98.56 362 ALA A N 1
ATOM 2847 C CA . ALA A 1 362 ? -14.521 -3.049 16.415 1.00 98.56 362 ALA A CA 1
ATOM 2848 C C . ALA A 1 362 ? -15.979 -2.566 16.428 1.00 98.56 362 ALA A C 1
ATOM 2850 O O . ALA A 1 362 ? -16.258 -1.491 16.957 1.00 98.56 362 ALA A O 1
ATOM 2851 N N . GLU A 1 363 ? -16.905 -3.391 15.938 1.00 98.38 363 GLU A N 1
ATOM 2852 C CA . GLU A 1 363 ? -18.344 -3.115 15.935 1.00 98.38 363 GLU A CA 1
ATOM 2853 C C . GLU A 1 363 ? -18.909 -2.995 17.361 1.00 98.38 363 GLU A C 1
ATOM 2855 O O . GLU A 1 363 ? -19.584 -2.015 17.673 1.00 98.38 363 GLU A O 1
ATOM 2860 N N . GLU A 1 364 ? -18.589 -3.937 18.254 1.00 98.12 364 GLU A N 1
ATOM 2861 C CA . GLU A 1 364 ? -19.057 -3.932 19.648 1.00 98.12 364 GLU A CA 1
ATOM 2862 C C . GLU A 1 364 ? -18.551 -2.726 20.447 1.00 98.12 364 GLU A C 1
ATOM 2864 O O . GLU A 1 364 ? -19.272 -2.165 21.272 1.00 98.12 364 GLU A O 1
ATOM 2869 N N . SER A 1 365 ? -17.293 -2.338 20.230 1.00 98.00 365 SER A N 1
ATOM 2870 C CA . SER A 1 365 ? -16.685 -1.200 20.922 1.00 98.00 365 SER A CA 1
ATOM 2871 C C . SER A 1 365 ? -17.002 0.146 20.272 1.00 98.00 365 SER A C 1
ATOM 2873 O O . SER A 1 365 ? -16.727 1.176 20.879 1.00 98.00 365 SER A O 1
ATOM 2875 N N . GLY A 1 366 ? -17.541 0.175 19.049 1.00 97.62 366 GLY A N 1
ATOM 2876 C CA . GLY A 1 366 ? -17.655 1.400 18.253 1.00 97.62 366 GLY A CA 1
ATOM 2877 C C . GLY A 1 366 ? -16.299 1.970 17.815 1.00 97.62 366 GLY A C 1
ATOM 2878 O O . GLY A 1 366 ? -16.177 3.177 17.600 1.00 97.62 366 GLY A O 1
ATOM 2879 N N . SER A 1 367 ? -15.269 1.125 17.730 1.00 97.81 367 SER A N 1
ATOM 2880 C CA . SER A 1 367 ? -13.937 1.511 17.263 1.00 97.81 367 SER A CA 1
ATOM 2881 C C . SER A 1 367 ? -13.854 1.502 15.736 1.00 97.81 367 SER A C 1
ATOM 2883 O O . SER A 1 367 ? -14.489 0.697 15.057 1.00 97.81 367 SER A O 1
ATOM 2885 N N . VAL A 1 368 ? -13.006 2.368 15.185 1.00 97.44 368 VAL A N 1
ATOM 2886 C CA . VAL A 1 368 ? -12.664 2.367 13.757 1.00 97.44 368 VAL A CA 1
ATOM 2887 C C . VAL A 1 368 ? -11.629 1.277 13.497 1.00 97.44 368 VAL A C 1
ATOM 2889 O O . VAL A 1 368 ? -10.661 1.164 14.243 1.00 97.44 368 VAL A O 1
ATOM 2892 N N . LEU A 1 369 ? -11.799 0.506 12.425 1.00 97.69 369 LEU A N 1
ATOM 2893 C CA . LEU A 1 369 ? -10.886 -0.575 12.046 1.00 97.69 369 LEU A CA 1
ATOM 2894 C C . LEU A 1 369 ? -10.103 -0.221 10.777 1.00 97.69 369 LEU A C 1
ATOM 2896 O O . LEU A 1 369 ? -10.698 0.054 9.735 1.00 97.69 369 LEU A O 1
ATOM 2900 N N . VAL A 1 370 ? -8.778 -0.276 10.874 1.00 97.00 370 VAL A N 1
ATOM 2901 C CA . VAL A 1 370 ? -7.827 -0.124 9.772 1.00 97.00 370 VAL A CA 1
ATOM 2902 C C . VAL A 1 370 ? -7.079 -1.444 9.595 1.00 97.00 370 VAL A C 1
ATOM 2904 O O . VAL A 1 370 ? -6.447 -1.924 10.536 1.00 97.00 370 VAL A O 1
ATOM 2907 N N . VAL A 1 371 ? -7.145 -2.021 8.395 1.00 97.31 371 VAL A N 1
ATOM 2908 C CA . VAL A 1 371 ? -6.445 -3.268 8.055 1.00 97.31 371 VAL A CA 1
ATOM 2909 C C . VAL A 1 371 ? -5.423 -3.008 6.953 1.00 97.31 371 VAL A C 1
ATOM 2911 O O . VAL A 1 371 ? -5.786 -2.572 5.861 1.00 97.31 371 VAL A O 1
ATOM 2914 N N . ASP A 1 372 ? -4.152 -3.299 7.215 1.00 96.50 372 ASP A N 1
ATOM 2915 C CA . ASP A 1 372 ? -3.121 -3.284 6.180 1.00 96.50 372 ASP A CA 1
ATOM 2916 C C . ASP A 1 372 ? -3.086 -4.617 5.424 1.00 96.50 372 ASP A C 1
ATOM 2918 O O . ASP A 1 372 ? -2.887 -5.683 6.001 1.00 96.50 372 ASP A O 1
ATOM 2922 N N . GLU A 1 373 ? -3.286 -4.555 4.114 1.00 96.69 373 GLU A N 1
ATOM 2923 C CA . GLU A 1 373 ? -3.322 -5.698 3.203 1.00 96.69 373 GLU A CA 1
ATOM 2924 C C . GLU A 1 373 ? -2.111 -5.718 2.259 1.00 96.69 373 GLU A C 1
ATOM 2926 O O . GLU A 1 373 ? -2.135 -6.365 1.217 1.00 96.69 373 GLU A O 1
ATOM 2931 N N . THR A 1 374 ? -1.016 -5.030 2.595 1.00 95.69 374 THR A N 1
ATOM 2932 C CA . THR A 1 374 ? 0.194 -4.971 1.752 1.00 95.69 374 THR A CA 1
ATOM 2933 C C . THR A 1 374 ? 0.771 -6.355 1.442 1.00 95.69 374 THR A C 1
ATOM 2935 O O . THR A 1 374 ? 1.316 -6.575 0.361 1.00 95.69 374 THR A O 1
ATOM 2938 N N . HIS A 1 375 ? 0.684 -7.281 2.396 1.00 95.00 375 HIS A N 1
ATOM 2939 C CA . HIS A 1 375 ? 1.237 -8.630 2.277 1.00 95.00 375 HIS A CA 1
ATOM 2940 C C . HIS A 1 375 ? 0.252 -9.660 1.710 1.00 95.00 375 HIS A C 1
ATOM 2942 O O . HIS A 1 375 ? 0.679 -10.683 1.180 1.00 95.00 375 HIS A O 1
ATOM 2948 N N . SER A 1 376 ? -1.046 -9.392 1.796 1.00 95.38 376 SER A N 1
ATOM 2949 C CA . SER A 1 376 ? -2.123 -10.289 1.370 1.00 95.38 376 SER A CA 1
ATOM 2950 C C . SER A 1 376 ? -2.709 -9.918 0.006 1.00 95.38 376 SER A C 1
ATOM 2952 O O . SER A 1 376 ? -3.127 -10.805 -0.744 1.00 95.38 376 SER A O 1
ATOM 2954 N N . PHE A 1 377 ? -2.736 -8.629 -0.346 1.00 96.44 377 PHE A N 1
ATOM 2955 C CA . PHE A 1 377 ? -3.196 -8.158 -1.649 1.00 96.44 377 PHE A CA 1
ATOM 2956 C C . PHE A 1 377 ? -2.295 -8.707 -2.758 1.00 96.44 377 PHE A C 1
ATOM 2958 O O . PHE A 1 377 ? -1.069 -8.673 -2.670 1.00 96.44 377 PHE A O 1
ATOM 2965 N N . GLY A 1 378 ? -2.913 -9.246 -3.804 1.00 94.00 378 GLY A N 1
ATOM 2966 C CA . GLY A 1 378 ? -2.245 -9.995 -4.864 1.00 94.00 378 GLY A CA 1
ATOM 2967 C C . GLY A 1 378 ? -1.989 -11.472 -4.565 1.00 94.00 378 GLY A C 1
ATOM 2968 O O . GLY A 1 378 ? -1.732 -12.207 -5.515 1.00 94.00 378 GLY A O 1
ATOM 2969 N N . CYS A 1 379 ? -2.132 -11.928 -3.316 1.00 92.75 379 CYS A N 1
ATOM 2970 C CA . CYS A 1 379 ? -1.871 -13.315 -2.908 1.00 92.75 379 CYS A CA 1
ATOM 2971 C C . CYS A 1 379 ? -3.157 -14.076 -2.534 1.00 92.75 379 CYS A C 1
ATOM 2973 O O . CYS A 1 379 ? -3.347 -15.204 -2.976 1.00 92.75 379 CYS A O 1
ATOM 2975 N N . ALA A 1 380 ? -4.061 -13.448 -1.776 1.00 91.12 380 ALA A N 1
ATOM 2976 C CA . ALA A 1 380 ? -5.300 -14.051 -1.264 1.00 91.12 380 ALA A CA 1
ATOM 2977 C C . ALA A 1 380 ? -6.540 -13.703 -2.114 1.00 91.12 380 ALA A C 1
ATOM 2979 O O . ALA A 1 380 ? -6.538 -12.691 -2.819 1.00 91.12 380 ALA A O 1
ATOM 2980 N N . ALA A 1 381 ? -7.584 -14.546 -2.058 1.00 90.00 381 ALA A N 1
ATOM 2981 C CA . ALA A 1 381 ? -8.880 -14.395 -2.751 1.00 90.00 381 ALA A CA 1
ATOM 2982 C C . ALA A 1 381 ? -8.806 -13.827 -4.180 1.00 90.00 381 ALA A C 1
ATOM 2984 O O . ALA A 1 381 ? -9.234 -12.706 -4.455 1.00 90.00 381 ALA A O 1
ATOM 2985 N N . GLY A 1 382 ? -8.202 -14.573 -5.110 1.00 86.56 382 GLY A N 1
ATOM 2986 C CA . GLY A 1 382 ? -8.086 -14.120 -6.503 1.00 86.56 382 GLY A CA 1
ATOM 2987 C C . GLY A 1 382 ? -7.218 -12.866 -6.688 1.00 86.56 382 GLY A C 1
ATOM 2988 O O . GLY A 1 382 ? -7.218 -12.278 -7.763 1.00 86.56 382 GLY A O 1
ATOM 2989 N N . GLY A 1 383 ? -6.453 -12.480 -5.664 1.00 92.19 383 GLY A N 1
ATOM 2990 C CA . GLY A 1 383 ? -5.596 -11.299 -5.650 1.00 92.19 383 GLY A CA 1
ATOM 2991 C C . GLY A 1 383 ? -6.185 -10.093 -4.915 1.00 92.19 383 GLY A C 1
ATOM 2992 O O . GLY A 1 383 ? -5.518 -9.065 -4.852 1.00 92.19 383 GLY A O 1
ATOM 2993 N N . LEU A 1 384 ? -7.384 -10.193 -4.335 1.00 95.50 384 LEU A N 1
ATOM 2994 C CA . LEU A 1 384 ? -8.056 -9.072 -3.667 1.00 95.50 384 LEU A CA 1
ATOM 2995 C C . LEU A 1 384 ? -7.759 -8.954 -2.164 1.00 95.50 384 LEU A C 1
ATOM 2997 O O . LEU A 1 384 ? -8.127 -7.944 -1.562 1.00 95.50 384 LEU A O 1
ATOM 3001 N N . GLY A 1 385 ? -7.052 -9.920 -1.573 1.00 96.06 385 GLY A N 1
ATOM 3002 C CA . GLY A 1 385 ? -6.635 -9.889 -0.168 1.00 96.06 385 GLY A CA 1
ATOM 3003 C C . GLY A 1 385 ? -7.500 -10.742 0.764 1.00 96.06 385 GLY A C 1
ATOM 3004 O O . GLY A 1 385 ? -8.495 -11.342 0.364 1.00 96.06 385 GLY A O 1
ATOM 3005 N N . VAL A 1 386 ? -7.101 -10.810 2.031 1.00 97.69 386 VAL A N 1
ATOM 3006 C CA . VAL A 1 386 ? -7.714 -11.673 3.053 1.00 97.69 386 VAL A CA 1
ATOM 3007 C C . VAL A 1 386 ? -9.067 -11.123 3.508 1.00 97.69 386 VAL A C 1
ATOM 3009 O O . VAL A 1 386 ? -9.954 -11.909 3.838 1.00 97.69 386 VAL A O 1
ATOM 3012 N N . CYS A 1 387 ? -9.288 -9.801 3.494 1.00 97.75 387 CYS A N 1
ATOM 3013 C CA . CYS A 1 387 ? -10.614 -9.255 3.816 1.00 97.75 387 CYS A CA 1
ATOM 3014 C C . CYS A 1 387 ? -11.687 -9.756 2.838 1.00 97.75 387 CYS A C 1
ATOM 3016 O O . CYS A 1 387 ? -12.806 -10.057 3.259 1.00 97.75 387 CYS A O 1
ATOM 3018 N N . GLU A 1 388 ? -11.324 -9.895 1.560 1.00 97.50 388 GLU A N 1
ATOM 3019 C CA . GLU A 1 388 ? -12.200 -10.470 0.541 1.00 97.50 388 GLU A CA 1
ATOM 3020 C C . GLU A 1 388 ? -12.391 -11.972 0.767 1.00 97.50 388 GLU A C 1
ATOM 3022 O O . GLU A 1 388 ? -13.521 -12.454 0.782 1.00 97.50 388 GLU A O 1
ATOM 3027 N N . GLU A 1 389 ? -11.308 -12.703 1.049 1.00 97.06 389 GLU A N 1
ATOM 3028 C CA . GLU A 1 389 ? -11.354 -14.145 1.340 1.00 97.06 389 GLU A CA 1
ATOM 3029 C C . GLU A 1 389 ? -12.309 -14.489 2.485 1.00 97.06 389 GLU A C 1
ATOM 3031 O O . GLU A 1 389 ? -13.043 -15.478 2.444 1.00 97.06 389 GLU A O 1
ATOM 3036 N N . LEU A 1 390 ? -12.314 -13.650 3.519 1.00 97.75 390 LEU A N 1
ATOM 3037 C CA . LEU A 1 390 ? -13.138 -13.843 4.702 1.00 97.75 390 LEU A CA 1
ATOM 3038 C C . LEU A 1 390 ? -14.566 -13.308 4.547 1.00 97.75 390 LEU A C 1
ATOM 3040 O O . LEU A 1 390 ? -15.375 -13.578 5.442 1.00 97.75 390 LEU A O 1
ATOM 3044 N N . GLY A 1 391 ? -14.875 -12.590 3.459 1.00 97.50 391 GLY A N 1
ATOM 3045 C CA . GLY A 1 391 ? -16.175 -11.960 3.212 1.00 97.50 391 GLY A CA 1
ATOM 3046 C C . GLY A 1 391 ? -16.472 -10.784 4.147 1.00 97.50 391 GLY A C 1
ATOM 3047 O O . GLY A 1 391 ? -17.618 -10.588 4.545 1.00 97.50 391 GLY A O 1
ATOM 3048 N N . ILE A 1 392 ? -15.439 -10.040 4.558 1.00 97.62 392 ILE A N 1
ATOM 3049 C CA . ILE A 1 392 ? -15.543 -8.935 5.529 1.00 97.62 392 ILE A CA 1
ATOM 3050 C C . ILE A 1 392 ? -15.172 -7.570 4.938 1.00 97.62 392 ILE A C 1
ATOM 3052 O O . ILE A 1 392 ? -15.130 -6.598 5.688 1.00 97.62 392 ILE A O 1
ATOM 3056 N N . SER A 1 393 ? -14.907 -7.476 3.628 1.00 96.31 393 SER A N 1
ATOM 3057 C CA . SER A 1 393 ? -14.484 -6.241 2.942 1.00 96.31 393 SER A CA 1
ATOM 3058 C C . SER A 1 393 ? -15.336 -5.020 3.322 1.00 96.31 393 SER A C 1
ATOM 3060 O O . SER A 1 393 ? -14.782 -3.996 3.710 1.00 96.31 393 SER A O 1
ATOM 3062 N N . GLU A 1 394 ? -16.666 -5.150 3.323 1.00 95.88 394 GLU A N 1
ATOM 3063 C CA . GLU A 1 394 ? -17.603 -4.059 3.652 1.00 95.88 394 GLU A CA 1
ATOM 3064 C C . GLU A 1 394 ? -17.696 -3.731 5.157 1.00 95.88 394 GLU A C 1
ATOM 3066 O O . GLU A 1 394 ? -18.250 -2.702 5.537 1.00 95.88 394 GLU A O 1
ATOM 3071 N N . ARG A 1 395 ? -17.160 -4.594 6.032 1.00 97.19 395 ARG A N 1
ATOM 3072 C CA . ARG A 1 395 ? -17.152 -4.411 7.498 1.00 97.19 395 ARG A CA 1
ATOM 3073 C C . ARG A 1 395 ? -15.848 -3.792 8.011 1.00 97.19 395 ARG A C 1
ATOM 3075 O O . ARG A 1 395 ? -15.724 -3.478 9.193 1.00 97.19 395 ARG A O 1
ATOM 3082 N N . VAL A 1 396 ? -14.860 -3.614 7.135 1.00 97.88 396 VAL A N 1
ATOM 3083 C CA . VAL A 1 396 ? -13.590 -2.961 7.456 1.00 97.88 396 VAL A CA 1
ATOM 3084 C C . VAL A 1 396 ? -13.661 -1.500 7.022 1.00 97.88 396 VAL A C 1
ATOM 3086 O O . VAL A 1 396 ? -13.806 -1.204 5.841 1.00 97.88 396 VAL A O 1
ATOM 3089 N N . HIS A 1 397 ? -13.521 -0.573 7.974 1.00 98.06 397 HIS A N 1
ATOM 3090 C CA . HIS A 1 397 ? -13.659 0.859 7.692 1.00 98.06 397 HIS A CA 1
ATOM 3091 C C . HIS A 1 397 ? -12.592 1.368 6.718 1.00 98.06 397 HIS A C 1
ATOM 3093 O O . HIS A 1 397 ? -12.904 2.141 5.817 1.00 98.06 397 HIS A O 1
ATOM 3099 N N . PHE A 1 398 ? -11.334 0.961 6.898 1.00 98.12 398 PHE A N 1
ATOM 3100 C CA . PHE A 1 398 ? -10.254 1.341 5.994 1.00 98.12 398 PHE A CA 1
ATOM 3101 C C . PHE A 1 398 ? -9.337 0.168 5.700 1.00 98.12 398 PHE A C 1
ATOM 3103 O O . PHE A 1 398 ? -8.949 -0.567 6.610 1.00 98.12 398 PHE A O 1
ATOM 3110 N N . ARG A 1 399 ? -8.918 0.048 4.439 1.00 97.75 399 ARG A N 1
ATOM 3111 C CA . ARG A 1 399 ? -7.840 -0.864 4.047 1.00 97.75 399 ARG A CA 1
ATOM 3112 C C . ARG A 1 399 ? -6.688 -0.069 3.451 1.00 97.75 399 ARG A C 1
ATOM 3114 O O . ARG A 1 399 ? -6.908 0.815 2.618 1.00 97.75 399 ARG A O 1
ATOM 3121 N N . THR A 1 400 ? -5.468 -0.369 3.879 1.00 96.75 400 THR A N 1
ATOM 3122 C CA . THR A 1 400 ? -4.235 0.202 3.320 1.00 96.75 400 THR A CA 1
ATOM 3123 C C . THR A 1 400 ? -3.479 -0.873 2.561 1.00 96.75 400 THR A C 1
ATOM 3125 O O . THR A 1 400 ? -3.389 -2.008 3.011 1.00 96.75 400 THR A O 1
ATOM 3128 N N . ILE A 1 401 ? -2.963 -0.550 1.377 1.00 96.88 401 ILE A N 1
ATOM 3129 C CA . ILE A 1 401 ? -2.228 -1.512 0.547 1.00 96.88 401 ILE A CA 1
ATOM 3130 C C . ILE A 1 401 ? -0.989 -0.820 -0.011 1.00 96.88 401 ILE A C 1
ATOM 3132 O O . ILE A 1 401 ? -1.088 0.193 -0.704 1.00 96.88 401 ILE A O 1
ATOM 3136 N N . GLY A 1 402 ? 0.192 -1.363 0.267 1.00 95.69 402 GLY A N 1
ATOM 3137 C CA . GLY A 1 402 ? 1.447 -0.973 -0.366 1.00 95.69 402 GLY A CA 1
ATOM 3138 C C . GLY A 1 402 ? 1.683 -1.709 -1.684 1.00 95.69 402 GLY A C 1
ATOM 3139 O O . GLY A 1 402 ? 1.447 -2.906 -1.800 1.00 95.69 402 GLY A O 1
ATOM 3140 N N . PHE A 1 403 ? 2.215 -1.009 -2.686 1.00 96.00 403 PHE A N 1
ATOM 3141 C CA . PHE A 1 403 ? 2.476 -1.602 -4.007 1.00 96.00 403 PHE A CA 1
ATOM 3142 C C . PHE A 1 403 ? 3.853 -2.269 -4.127 1.00 96.00 403 PHE A C 1
ATOM 3144 O O . PHE A 1 403 ? 4.147 -2.902 -5.139 1.00 96.00 403 PHE A O 1
ATOM 3151 N N . SER A 1 404 ? 4.698 -2.166 -3.097 1.00 93.12 404 SER A N 1
ATOM 3152 C CA . SER A 1 404 ? 6.089 -2.647 -3.118 1.00 93.12 404 SER A CA 1
ATOM 3153 C C . SER 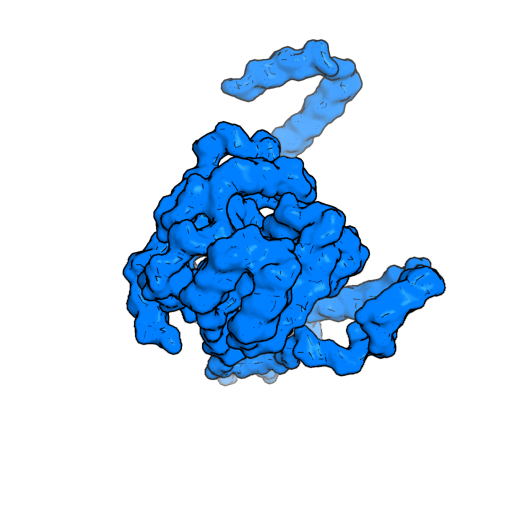A 1 404 ? 6.240 -4.160 -3.012 1.00 93.12 404 SER A C 1
ATOM 3155 O O . SER A 1 404 ? 7.371 -4.647 -3.048 1.00 93.12 404 SER A O 1
ATOM 3157 N N . LYS A 1 405 ? 5.126 -4.885 -2.853 1.00 94.06 405 LYS A N 1
ATOM 3158 C CA . LYS A 1 405 ? 5.082 -6.340 -2.718 1.00 94.06 405 LYS A CA 1
ATOM 3159 C C . LYS A 1 405 ? 4.557 -7.000 -3.992 1.00 94.06 405 LYS A C 1
ATOM 3161 O O . LYS A 1 405 ? 5.229 -6.963 -5.019 1.00 94.06 405 LYS A O 1
ATOM 3166 N N . ALA A 1 406 ? 3.331 -7.522 -3.968 1.00 93.94 406 ALA A N 1
ATOM 3167 C CA . ALA A 1 406 ? 2.731 -8.229 -5.098 1.00 93.94 406 ALA A CA 1
ATOM 3168 C C . ALA A 1 406 ? 2.598 -7.382 -6.379 1.00 93.94 406 ALA A C 1
ATOM 3170 O O . ALA A 1 406 ? 2.594 -7.942 -7.469 1.00 93.94 406 ALA A O 1
ATOM 3171 N N . LEU A 1 407 ? 2.531 -6.047 -6.269 1.00 94.25 407 LEU A N 1
ATOM 3172 C CA . LEU A 1 407 ? 2.456 -5.133 -7.420 1.00 94.25 407 LEU A CA 1
ATOM 3173 C C . LEU A 1 407 ? 3.829 -4.697 -7.946 1.00 94.25 407 LEU A C 1
ATOM 3175 O O . LEU A 1 407 ? 3.891 -3.977 -8.944 1.00 94.25 407 LEU A O 1
ATOM 3179 N N . ALA A 1 408 ? 4.918 -5.110 -7.292 1.00 91.88 408 ALA A N 1
ATOM 3180 C CA . ALA A 1 408 ? 6.286 -4.879 -7.743 1.00 91.88 408 ALA A CA 1
ATOM 3181 C C . ALA A 1 408 ? 6.573 -3.411 -8.133 1.00 91.88 408 ALA A C 1
ATOM 3183 O O . ALA A 1 408 ? 7.236 -3.120 -9.129 1.00 91.88 408 ALA A O 1
ATOM 3184 N N . SER A 1 409 ? 6.022 -2.453 -7.382 1.00 92.25 409 SER A N 1
ATOM 3185 C CA . SER A 1 409 ? 6.133 -1.034 -7.717 1.00 92.25 409 SER A CA 1
ATOM 3186 C C . SER A 1 409 ? 6.164 -0.144 -6.480 1.00 92.25 409 SER A C 1
ATOM 3188 O O . SER A 1 409 ? 5.881 -0.563 -5.364 1.00 92.25 409 SER A O 1
ATOM 3190 N N . ARG A 1 410 ? 6.519 1.128 -6.639 1.00 91.44 410 ARG A N 1
ATOM 3191 C CA . ARG A 1 410 ? 6.449 2.087 -5.532 1.00 91.44 410 ARG A CA 1
ATOM 3192 C C . ARG A 1 410 ? 5.083 2.758 -5.534 1.00 91.44 410 ARG A C 1
ATOM 3194 O O . ARG A 1 410 ? 4.679 3.310 -6.544 1.00 91.44 410 ARG A O 1
ATOM 3201 N N . GLY A 1 411 ? 4.414 2.774 -4.392 1.00 93.62 411 GLY A N 1
ATOM 3202 C CA . GLY A 1 411 ? 3.112 3.411 -4.239 1.00 93.62 411 GLY A CA 1
ATOM 3203 C C . GLY A 1 411 ? 2.331 2.774 -3.105 1.00 93.62 411 GLY A C 1
ATOM 3204 O O . GLY A 1 411 ? 2.815 1.852 -2.438 1.00 93.62 411 GLY A O 1
ATOM 3205 N N . GLY A 1 412 ? 1.138 3.284 -2.876 1.00 95.75 412 GLY A N 1
ATOM 3206 C CA . GLY A 1 412 ? 0.162 2.649 -2.015 1.00 95.75 412 GLY A CA 1
ATOM 3207 C C . GLY A 1 412 ? -1.227 3.190 -2.288 1.00 95.75 412 GLY A C 1
ATOM 3208 O O . GLY A 1 412 ? -1.409 4.088 -3.113 1.00 95.75 412 GLY A O 1
ATOM 3209 N N . ILE A 1 413 ? -2.204 2.645 -1.585 1.00 96.81 413 ILE A N 1
ATOM 3210 C CA . ILE A 1 413 ? -3.581 3.102 -1.650 1.00 96.81 413 ILE A CA 1
ATOM 3211 C C . ILE A 1 413 ? -4.252 2.969 -0.292 1.00 96.81 413 ILE A C 1
ATOM 3213 O O . ILE A 1 413 ? -3.940 2.066 0.484 1.00 96.81 413 ILE A O 1
ATOM 3217 N N . VAL A 1 414 ? -5.161 3.896 -0.020 1.00 97.31 414 VAL A N 1
ATOM 3218 C CA . VAL A 1 414 ? -6.119 3.814 1.079 1.00 97.31 414 VAL A CA 1
ATOM 3219 C C . VAL A 1 414 ? -7.504 3.691 0.466 1.00 97.31 414 VAL A C 1
ATOM 3221 O O . VAL A 1 414 ? -7.850 4.514 -0.378 1.00 97.31 414 VAL A O 1
ATOM 3224 N N . VAL A 1 415 ? -8.296 2.711 0.891 1.00 98.19 415 VAL A N 1
ATOM 3225 C CA . VAL A 1 415 ? -9.719 2.600 0.534 1.00 98.19 415 VAL A CA 1
ATOM 3226 C C . VAL A 1 415 ? -10.591 2.710 1.779 1.00 98.19 415 VAL A C 1
ATOM 3228 O O . VAL A 1 415 ? -10.155 2.325 2.863 1.00 98.19 415 VAL A O 1
ATOM 3231 N N . GLY A 1 416 ? -11.795 3.264 1.638 1.00 97.88 416 GLY A N 1
ATOM 3232 C CA . GLY A 1 416 ? -12.720 3.474 2.755 1.00 97.88 416 GLY A CA 1
ATOM 3233 C C . GLY A 1 416 ? -13.811 4.510 2.448 1.00 97.88 416 GLY A C 1
ATOM 3234 O O . GLY A 1 416 ? -14.030 4.832 1.277 1.00 97.88 416 GLY A O 1
ATOM 3235 N N . PRO A 1 417 ? -14.489 5.051 3.482 1.00 97.88 417 PRO A N 1
ATOM 3236 C CA . PRO A 1 417 ? -15.558 6.033 3.339 1.00 97.88 417 PRO A CA 1
ATOM 3237 C C . PRO A 1 417 ? -15.141 7.279 2.558 1.00 97.88 417 PRO A C 1
ATOM 3239 O O . PRO A 1 417 ? -14.201 7.990 2.933 1.00 97.88 417 PRO A O 1
ATOM 3242 N N . SER A 1 418 ? -15.914 7.595 1.523 1.00 96.38 418 SER A N 1
ATOM 3243 C CA . SER A 1 418 ? -15.677 8.699 0.585 1.00 96.38 418 SER A CA 1
ATOM 3244 C C . SER A 1 418 ? -15.479 10.041 1.289 1.00 96.38 418 SER A C 1
ATOM 3246 O O . SER A 1 418 ? -14.524 10.767 1.019 1.00 96.38 418 SER A O 1
ATOM 3248 N N . ARG A 1 419 ? -16.333 10.350 2.271 1.00 95.38 419 ARG A N 1
ATOM 3249 C CA . ARG A 1 419 ? -16.265 11.601 3.038 1.00 95.38 419 ARG A CA 1
ATOM 3250 C C . ARG A 1 419 ? -14.967 11.739 3.838 1.00 95.38 419 ARG A C 1
ATOM 3252 O O . ARG A 1 419 ? -14.463 12.850 3.988 1.00 95.38 419 ARG A O 1
ATOM 3259 N N . VAL A 1 420 ? -14.441 10.636 4.370 1.00 95.25 420 VAL A N 1
ATOM 3260 C CA . VAL A 1 420 ? -13.199 10.657 5.156 1.00 95.25 420 VAL A CA 1
ATOM 3261 C C . VAL A 1 420 ? -11.986 10.708 4.235 1.00 95.25 420 VAL A C 1
ATOM 3263 O O . VAL A 1 420 ? -11.043 11.448 4.507 1.00 95.25 420 VAL A O 1
ATOM 3266 N N . LEU A 1 421 ? -12.026 9.990 3.112 1.00 95.25 421 LEU A N 1
ATOM 3267 C CA . LEU A 1 421 ? -10.970 10.051 2.105 1.00 95.25 421 LEU A CA 1
ATOM 3268 C C . LEU A 1 421 ? -10.889 11.414 1.410 1.00 95.25 421 LEU A C 1
ATOM 3270 O O . LEU A 1 421 ? -9.790 11.869 1.097 1.00 95.25 421 LEU A O 1
ATOM 3274 N N . GLU A 1 422 ? -12.004 12.126 1.264 1.00 92.62 422 GLU A N 1
ATOM 3275 C CA . GLU A 1 422 ? -11.980 13.524 0.834 1.00 92.62 422 GLU A CA 1
ATOM 3276 C C . GLU A 1 422 ? -11.223 14.396 1.848 1.00 92.62 422 GLU A C 1
ATOM 3278 O O . GLU A 1 422 ? -10.334 15.155 1.469 1.00 92.62 422 GLU A O 1
ATOM 3283 N N . ALA A 1 423 ? -11.483 14.231 3.152 1.00 91.75 423 ALA A N 1
ATOM 3284 C CA . ALA A 1 423 ? -10.729 14.936 4.191 1.00 91.75 423 ALA A CA 1
ATOM 3285 C C . ALA A 1 423 ? -9.232 14.578 4.163 1.00 91.75 423 ALA A C 1
ATOM 3287 O O . ALA A 1 423 ? -8.391 15.470 4.275 1.00 91.75 423 ALA A O 1
ATOM 3288 N N . PHE A 1 424 ? -8.889 13.306 3.936 1.00 92.06 424 PHE A N 1
ATOM 3289 C CA . PHE A 1 424 ? -7.503 12.854 3.781 1.00 92.06 424 PHE A CA 1
ATOM 3290 C C . PHE A 1 424 ? -6.773 13.634 2.679 1.00 92.06 424 PHE A C 1
ATOM 3292 O O . PHE A 1 424 ? -5.674 14.134 2.917 1.00 92.06 424 PHE A O 1
ATOM 3299 N N . ARG A 1 425 ? -7.386 13.821 1.498 1.00 90.12 425 ARG A N 1
ATOM 3300 C CA . ARG A 1 425 ? -6.758 14.533 0.363 1.00 90.12 425 ARG A CA 1
ATOM 3301 C C . ARG A 1 425 ? -6.333 15.962 0.707 1.00 90.12 425 ARG A C 1
ATOM 3303 O O . ARG A 1 425 ? -5.356 16.449 0.139 1.00 90.12 425 ARG A O 1
ATOM 3310 N N . PHE A 1 426 ? -7.064 16.624 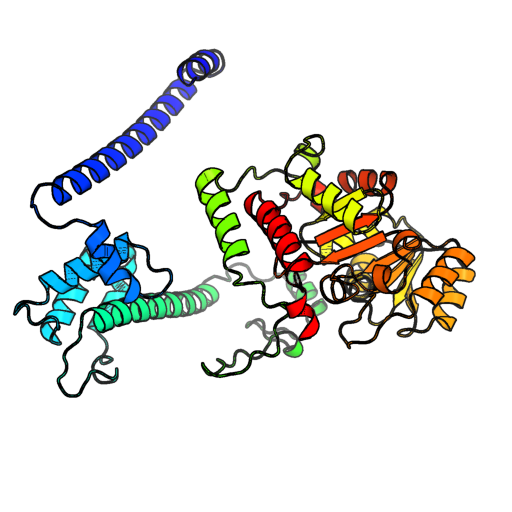1.604 1.00 87.94 426 PHE A N 1
ATOM 3311 C CA . PHE A 1 426 ? -6.829 18.018 1.994 1.00 87.94 426 PHE A CA 1
ATOM 3312 C C . PHE A 1 426 ? -6.132 18.193 3.342 1.00 87.94 426 PHE A C 1
ATOM 3314 O O . PHE A 1 426 ? -5.754 19.317 3.670 1.00 87.94 426 PHE A O 1
ATOM 3321 N N . ASN A 1 427 ? -5.961 17.120 4.113 1.00 85.81 427 ASN A N 1
ATOM 3322 C CA . ASN A 1 427 ? -5.326 17.172 5.426 1.00 85.81 427 ASN A CA 1
ATOM 3323 C C . ASN A 1 427 ? -3.940 16.521 5.440 1.00 85.81 427 ASN A C 1
ATOM 3325 O O . ASN A 1 427 ? -3.076 16.944 6.205 1.00 85.81 427 ASN A O 1
ATOM 3329 N N . ASP A 1 428 ? -3.697 15.521 4.591 1.00 86.44 428 ASP A N 1
ATOM 3330 C CA . ASP A 1 428 ? -2.407 14.848 4.545 1.00 86.44 428 ASP A CA 1
ATOM 3331 C C . ASP A 1 428 ? -1.327 15.724 3.860 1.00 86.44 428 ASP A C 1
ATOM 3333 O O . ASP A 1 428 ? -1.416 16.023 2.662 1.00 86.44 428 ASP A O 1
ATOM 3337 N N . PRO A 1 429 ? -0.250 16.112 4.576 1.00 83.75 429 PRO A N 1
ATOM 3338 C CA . PRO A 1 429 ? 0.798 16.957 4.013 1.00 83.75 429 PRO A CA 1
ATOM 3339 C C . PRO A 1 429 ? 1.520 16.318 2.828 1.00 83.75 429 PRO A C 1
ATOM 3341 O O . PRO A 1 429 ? 2.013 17.039 1.963 1.00 83.75 429 PRO A O 1
ATOM 3344 N N . GLN A 1 430 ? 1.611 14.986 2.766 1.00 82.50 430 GLN A N 1
ATOM 3345 C CA . GLN A 1 430 ? 2.272 14.328 1.641 1.00 82.50 430 GLN A CA 1
ATOM 3346 C C . GLN A 1 430 ? 1.421 14.405 0.366 1.00 82.50 430 GLN A C 1
ATOM 3348 O O . GLN A 1 430 ? 1.970 14.560 -0.719 1.00 82.50 430 GLN A O 1
ATOM 3353 N N . SER A 1 431 ? 0.100 14.399 0.475 1.00 82.00 431 SER A N 1
ATOM 3354 C CA . SER A 1 431 ? -0.835 14.591 -0.635 1.00 82.00 431 SER A CA 1
ATOM 3355 C C . SER A 1 431 ? -0.860 16.047 -1.116 1.00 82.00 431 SER A C 1
ATOM 3357 O O . SER A 1 431 ? -0.967 16.308 -2.319 1.00 82.00 431 SER A O 1
ATOM 3359 N N . ILE A 1 432 ? -0.703 17.004 -0.192 1.00 86.19 432 ILE A N 1
ATOM 3360 C CA . ILE A 1 432 ? -0.732 18.447 -0.480 1.00 86.19 432 ILE A CA 1
ATOM 3361 C C . ILE A 1 432 ? 0.613 18.954 -1.013 1.00 86.19 432 ILE A C 1
ATOM 3363 O O . ILE A 1 432 ? 0.638 19.672 -2.016 1.00 86.19 432 ILE A O 1
ATOM 3367 N N . PHE A 1 433 ? 1.722 18.597 -0.362 1.00 87.50 433 PHE A N 1
ATOM 3368 C CA . PHE A 1 433 ? 3.047 19.192 -0.579 1.00 87.50 433 PHE A CA 1
ATOM 3369 C C . PHE A 1 433 ? 4.043 18.267 -1.294 1.00 87.50 433 PHE A C 1
ATOM 3371 O O . PHE A 1 433 ? 5.187 18.667 -1.504 1.00 87.50 433 PHE A O 1
ATOM 3378 N N . SER A 1 434 ? 3.633 17.060 -1.701 1.00 87.00 434 SER A N 1
ATOM 3379 C CA . SER A 1 434 ? 4.442 16.181 -2.557 1.00 87.00 434 SER A CA 1
ATOM 3380 C C . SER A 1 434 ? 3.884 16.088 -3.972 1.00 87.00 434 SER A C 1
ATOM 3382 O O . SER A 1 434 ? 2.703 16.318 -4.218 1.00 87.00 434 SER A O 1
ATOM 3384 N N . THR A 1 435 ? 4.745 15.722 -4.919 1.00 88.00 435 THR A N 1
ATOM 3385 C CA . THR A 1 435 ? 4.324 15.425 -6.295 1.00 88.00 435 THR A CA 1
ATOM 3386 C C . THR A 1 435 ? 3.574 14.095 -6.320 1.00 88.00 435 THR A C 1
ATOM 3388 O O . THR A 1 435 ? 4.009 13.138 -5.680 1.00 88.00 435 THR A O 1
ATOM 3391 N N . LYS A 1 436 ? 2.453 14.034 -7.049 1.00 87.06 436 LYS A N 1
ATOM 3392 C CA . LYS A 1 436 ? 1.682 12.791 -7.226 1.00 87.06 436 LYS A CA 1
ATOM 3393 C C . LYS A 1 436 ? 2.484 11.738 -8.014 1.00 87.06 436 LYS A C 1
ATOM 3395 O O . LYS A 1 436 ? 3.436 12.120 -8.700 1.00 87.06 436 LYS A O 1
ATOM 3400 N N . PRO A 1 437 ? 2.099 10.446 -7.984 1.00 89.12 437 PRO A N 1
ATOM 3401 C CA . PRO A 1 437 ? 2.688 9.461 -8.884 1.00 89.12 437 PRO A CA 1
ATOM 3402 C C . PRO A 1 437 ? 2.603 9.927 -10.341 1.00 89.12 437 PRO A C 1
ATOM 3404 O O . PRO A 1 437 ? 1.585 10.478 -10.779 1.00 89.12 437 PRO A O 1
ATOM 3407 N N . LEU A 1 438 ? 3.699 9.746 -11.072 1.00 90.12 438 LEU A N 1
ATOM 3408 C CA . LEU A 1 438 ? 3.822 10.204 -12.450 1.00 90.12 438 LEU A CA 1
ATOM 3409 C C . LEU A 1 438 ? 2.928 9.379 -13.374 1.00 90.12 438 LEU A C 1
ATOM 3411 O O . LEU A 1 438 ? 2.511 8.268 -13.053 1.00 90.12 438 LEU A O 1
ATOM 3415 N N . LEU A 1 439 ? 2.640 9.920 -14.555 1.00 89.38 439 LEU A N 1
ATOM 3416 C CA . LEU A 1 439 ? 1.677 9.312 -15.470 1.00 89.38 439 LEU A CA 1
ATOM 3417 C C . LEU A 1 439 ? 2.047 7.870 -15.855 1.00 89.38 439 LEU A C 1
ATOM 3419 O O . LEU A 1 439 ? 1.189 6.992 -15.827 1.00 89.38 439 LEU A O 1
ATOM 3423 N N . TYR A 1 440 ? 3.321 7.615 -16.160 1.00 89.94 440 TYR A N 1
ATOM 3424 C CA . TYR A 1 440 ? 3.795 6.266 -16.474 1.00 89.94 440 TYR A CA 1
ATOM 3425 C C . TYR A 1 440 ? 3.728 5.326 -15.259 1.00 89.94 440 TYR A C 1
ATOM 3427 O O . TYR A 1 440 ? 3.584 4.122 -15.436 1.00 89.94 440 TYR A O 1
ATOM 3435 N N . GLU A 1 441 ? 3.816 5.841 -14.026 1.00 93.19 441 GLU A N 1
ATOM 3436 C CA . GLU A 1 441 ? 3.629 5.026 -12.819 1.00 93.19 441 GLU A CA 1
ATOM 3437 C C . GLU A 1 441 ? 2.162 4.608 -12.697 1.00 93.19 441 GLU A C 1
ATOM 3439 O O . GLU A 1 441 ? 1.896 3.429 -12.507 1.00 93.19 441 GLU A O 1
ATOM 3444 N N . ILE A 1 442 ? 1.222 5.539 -12.906 1.00 93.75 442 ILE A N 1
ATOM 3445 C CA . ILE A 1 442 ? -0.225 5.266 -12.885 1.00 93.75 442 ILE A CA 1
ATOM 3446 C C . ILE A 1 442 ? -0.619 4.218 -13.930 1.00 93.75 442 ILE A C 1
ATOM 3448 O O . ILE A 1 442 ? -1.314 3.264 -13.600 1.00 93.75 442 ILE A O 1
ATOM 3452 N N . ILE A 1 443 ? -0.146 4.365 -15.170 1.00 93.00 443 ILE A N 1
ATOM 3453 C CA . ILE A 1 443 ? -0.385 3.383 -16.243 1.00 93.00 443 ILE A CA 1
ATOM 3454 C C . ILE A 1 443 ? 0.242 2.036 -15.885 1.00 93.00 443 ILE A C 1
ATOM 3456 O O . ILE A 1 443 ? -0.367 0.992 -16.090 1.00 93.00 443 ILE A O 1
ATOM 3460 N N . GLY A 1 444 ? 1.450 2.063 -15.317 1.00 94.81 444 GLY A N 1
ATOM 3461 C CA . GLY A 1 444 ? 2.118 0.865 -14.831 1.00 94.81 444 GLY A CA 1
ATOM 3462 C C . GLY A 1 444 ? 1.304 0.142 -13.762 1.00 94.81 444 GLY A C 1
ATOM 3463 O O . GLY A 1 444 ? 1.140 -1.063 -13.869 1.00 94.81 444 GLY A O 1
ATOM 3464 N N . PHE A 1 445 ? 0.766 0.854 -12.767 1.00 96.56 445 PHE A N 1
ATOM 3465 C CA . PHE A 1 445 ? -0.072 0.255 -11.723 1.00 96.56 445 PHE A CA 1
ATOM 3466 C C . PHE A 1 445 ? -1.338 -0.382 -12.299 1.00 96.56 445 PHE A C 1
ATOM 3468 O O . PHE A 1 445 ? -1.693 -1.484 -11.894 1.00 96.56 445 PHE A O 1
ATOM 3475 N N . ASP A 1 446 ? -1.994 0.300 -13.239 1.00 95.94 446 ASP A N 1
ATOM 3476 C CA . ASP A 1 446 ? -3.216 -0.181 -13.888 1.00 95.94 446 ASP A CA 1
ATOM 3477 C C . ASP A 1 446 ? -2.953 -1.475 -14.679 1.00 95.94 446 ASP A C 1
ATOM 3479 O O . ASP A 1 446 ? -3.635 -2.477 -14.483 1.00 95.94 446 ASP A O 1
ATOM 3483 N N . ALA A 1 447 ? -1.870 -1.509 -15.462 1.00 95.75 447 ALA A N 1
ATOM 3484 C CA . ALA A 1 447 ? -1.457 -2.706 -16.194 1.00 95.75 447 ALA A CA 1
ATOM 3485 C C . ALA A 1 447 ? -0.954 -3.834 -15.280 1.00 95.75 447 ALA A C 1
ATOM 3487 O O . ALA A 1 447 ? -1.167 -5.011 -15.570 1.00 95.75 447 ALA A O 1
ATOM 3488 N N . THR A 1 448 ? -0.284 -3.506 -14.170 1.00 96.31 448 THR A N 1
ATOM 3489 C CA . THR A 1 448 ? 0.065 -4.497 -13.144 1.00 96.31 448 THR A CA 1
ATOM 3490 C C . THR A 1 448 ? -1.194 -5.128 -12.563 1.00 96.31 448 THR A C 1
ATOM 3492 O O . THR A 1 448 ? -1.212 -6.334 -12.339 1.00 96.31 448 THR A O 1
ATOM 3495 N N . LEU A 1 449 ? -2.238 -4.333 -12.320 1.00 95.81 449 LEU A N 1
ATOM 3496 C CA . LEU A 1 449 ? -3.505 -4.815 -11.783 1.00 95.81 449 LEU A CA 1
ATOM 3497 C C . LEU A 1 449 ? -4.222 -5.746 -12.767 1.00 95.81 449 LEU A C 1
ATOM 3499 O O . LEU A 1 449 ? -4.733 -6.774 -12.333 1.00 95.81 449 LEU A O 1
ATOM 3503 N N . ASP A 1 450 ? -4.200 -5.443 -14.070 1.00 95.75 450 ASP A N 1
ATOM 3504 C CA . ASP A 1 450 ? -4.697 -6.353 -15.117 1.00 95.75 450 ASP A CA 1
ATOM 3505 C C . ASP A 1 450 ? -3.977 -7.704 -15.059 1.00 95.75 450 ASP A C 1
ATOM 3507 O O . ASP A 1 450 ? -4.610 -8.739 -14.867 1.00 95.75 450 ASP A O 1
ATOM 3511 N N . VAL A 1 451 ? -2.639 -7.687 -15.121 1.00 95.38 451 VAL A N 1
ATOM 3512 C CA . VAL A 1 451 ? -1.814 -8.906 -15.078 1.00 95.38 451 VAL A CA 1
ATOM 3513 C C . VAL A 1 451 ? -2.051 -9.685 -13.788 1.00 95.38 451 VAL A C 1
ATOM 3515 O O . VAL A 1 451 ? -2.167 -10.905 -13.816 1.00 95.38 451 VAL A O 1
ATOM 3518 N N . LEU A 1 452 ? -2.145 -8.999 -12.649 1.00 94.38 452 LEU A N 1
ATOM 3519 C CA . LEU A 1 452 ? -2.425 -9.623 -11.362 1.00 94.38 452 LEU A CA 1
ATOM 3520 C C . LEU A 1 452 ? -3.782 -10.332 -11.386 1.00 94.38 452 LEU A C 1
ATOM 3522 O O . LEU A 1 452 ? -3.868 -11.471 -10.937 1.00 94.38 452 LEU A O 1
ATOM 3526 N N . LEU A 1 453 ? -4.838 -9.708 -11.904 1.00 92.75 453 LEU A N 1
ATOM 3527 C CA . LEU A 1 453 ? -6.171 -10.314 -11.929 1.00 92.75 453 LEU A CA 1
ATOM 3528 C C . LEU A 1 453 ? -6.268 -11.463 -12.948 1.00 92.75 453 LEU A C 1
ATOM 3530 O O . LEU A 1 453 ? -6.848 -12.501 -12.631 1.00 92.75 453 LEU A O 1
ATOM 3534 N N . GLU A 1 454 ? -5.662 -11.312 -14.126 1.00 94.50 454 GLU A N 1
ATOM 3535 C CA . GLU A 1 454 ? -5.723 -12.283 -15.227 1.00 94.50 454 GLU A CA 1
ATOM 3536 C C . GLU A 1 454 ? -4.794 -13.490 -15.022 1.00 94.50 454 GLU A C 1
ATOM 3538 O O . GLU A 1 454 ? -5.192 -14.637 -15.238 1.00 94.50 454 GLU A O 1
ATOM 3543 N N . GLU A 1 455 ? -3.555 -13.272 -14.572 1.00 94.44 455 GLU A N 1
ATOM 3544 C CA . GLU A 1 455 ? -2.532 -14.317 -14.440 1.00 94.44 455 GLU A CA 1
ATOM 3545 C C . GLU A 1 455 ? -2.604 -15.047 -13.089 1.00 94.44 455 GLU A C 1
ATOM 3547 O O . GLU A 1 455 ? -1.623 -15.150 -12.346 1.00 94.44 455 GLU A O 1
ATOM 3552 N N . GLY A 1 456 ? -3.776 -15.610 -12.779 1.00 92.81 456 GLY A N 1
ATOM 3553 C CA . GLY A 1 456 ? -4.022 -16.333 -11.525 1.00 92.81 456 GLY A CA 1
ATOM 3554 C C . GLY A 1 456 ? -3.062 -17.494 -11.246 1.00 92.81 456 GLY A C 1
ATOM 3555 O O . GLY A 1 456 ? -2.743 -17.753 -10.087 1.00 92.81 456 GLY A O 1
ATOM 3556 N N . TRP A 1 457 ? -2.499 -18.104 -12.293 1.00 94.19 457 TRP A N 1
ATOM 3557 C CA . TRP A 1 457 ? -1.501 -19.176 -12.191 1.00 94.19 457 TRP A CA 1
ATOM 3558 C C . TRP A 1 457 ? -0.252 -18.781 -11.384 1.00 94.19 457 TRP A C 1
ATOM 3560 O O . TRP A 1 457 ? 0.434 -19.651 -10.848 1.00 94.19 457 TRP A O 1
ATOM 3570 N N . ARG A 1 458 ? 0.078 -17.483 -11.291 1.00 93.00 458 ARG A N 1
ATOM 3571 C CA . ARG A 1 458 ? 1.209 -17.006 -10.476 1.00 93.00 458 ARG A CA 1
ATOM 3572 C C . ARG A 1 458 ? 0.951 -17.208 -8.991 1.00 93.00 458 ARG A C 1
ATOM 3574 O O . ARG A 1 458 ? 1.856 -17.631 -8.283 1.00 93.00 458 ARG A O 1
ATOM 3581 N N . ARG A 1 459 ? -0.279 -16.932 -8.545 1.00 92.44 459 ARG A N 1
ATOM 3582 C CA . ARG A 1 459 ? -0.705 -17.136 -7.153 1.00 92.44 459 ARG A CA 1
ATOM 3583 C C . ARG A 1 459 ? -0.760 -18.609 -6.786 1.00 92.44 459 ARG A C 1
ATOM 3585 O O . ARG A 1 459 ? -0.365 -18.959 -5.691 1.00 92.44 459 ARG A O 1
ATOM 3592 N N . GLU A 1 460 ? -1.197 -19.466 -7.706 1.00 89.44 460 GLU A N 1
ATOM 3593 C CA . GLU A 1 460 ? -1.240 -20.923 -7.494 1.00 89.44 460 GLU A CA 1
ATOM 3594 C C . GLU A 1 460 ? 0.148 -21.548 -7.256 1.00 89.44 460 GLU A C 1
ATOM 3596 O O . GLU A 1 460 ? 0.245 -22.706 -6.859 1.00 89.44 460 GLU A O 1
ATOM 3601 N N . ARG A 1 461 ? 1.224 -20.800 -7.534 1.00 88.94 461 ARG A N 1
ATOM 3602 C CA . ARG A 1 461 ? 2.620 -21.211 -7.337 1.00 88.94 461 ARG A CA 1
ATOM 3603 C C . ARG A 1 461 ? 3.290 -20.590 -6.105 1.00 88.94 461 ARG A C 1
ATOM 3605 O O . ARG A 1 461 ? 4.478 -20.851 -5.914 1.00 88.94 461 ARG A O 1
ATOM 3612 N N . LEU A 1 462 ? 2.575 -19.757 -5.343 1.00 85.12 462 LEU A N 1
ATOM 3613 C CA . LEU A 1 462 ? 2.989 -19.298 -4.012 1.00 85.12 462 LEU A CA 1
ATOM 3614 C C . LEU A 1 462 ? 2.765 -20.423 -3.001 1.00 85.12 462 LEU A C 1
ATOM 3616 O O . LEU A 1 462 ? 3.669 -20.620 -2.161 1.00 85.12 462 LEU A O 1
#

Foldseek 3Di:
DVVVVVVVVVVPDDPVVVVVVVVVVVVVVVVVVVVVVVVVVVVVVVPPPDDDDLVVVCVVQVVLAPPPDDSVVSVVLVVLVCVLPPVPPQKHAPVSLLVSLVVVLVVCVVQNVLSVVVNVDPCLVPPPDDPPRIGGSSRSNCVCVVSSVVSVVVVVVVVVVVVLVVPPPPPCPPVNVVVCCVVAPPQDPVRDGPPCVVPPDPDPADPPDDDPPALQLLPCLPPPQLVVLLVVCCVPVNFADFDFCVVCVPDPDLQLVLFVVLLVLLVFPTKDKFQFLQLLLVLLLQLFFDQAAEEEEEPQAPSVVVCVVVCVVVNTHHYDYDYHLPLVRVLVVLQVAAHEYEHEQAGPVRDGHPVVSVLVSCVNSVHAYEYEFQNAQLQPDLRNGVCVVVVNSVSHQKYKYGCVHNVVAGIIMIGHDPVSVVSSCVRRCCSHPGTDRTPSRSSSSVVSVVCSNPVSVSSVVD

Organism: NCBI:txid127549

Sequence (462 aa):
RNQFHVMRLRSLLSESQQRQHLLQVRRLSNLLSTSQQRQHQLSQLLENEHPYNERSYLAKLRPLAPEGLPDAALVFLHGVFQRSDTDRNGTLELSEVHSAIREIKEACPLHRAALDELTAFRHFERADVNLDQKLSIDEFISYITTQVLHLSCERLKHKETAARRRRSSLSVNSLLEARVQELVPGIDERGMHANRLLLGHDEHAQADAVKMDSNDYLRLNGHVHIVGVKAEAMLQEGMGESKSRVHTHQLLDRHRALELRLSTLLAAEDAVLTMSGHHACLGLLRTLCAAGTRVYTDTFSWCGSSLFGTGSAAGVGEWRQFAHNSTVELRKLACAAPGIIAVDALYTDGSLAPLREIVEIAEESGSVLVVDETHSFGCAAGGLGVCEELGISERVHFRTIGFSKALASRGGIVVGPSRVLEAFRFNDPQSIFSTKPLLYEIIGFDATLDVLLEEGWRRERL

pLDDT: mean 73.92, std 21.02, range [27.97, 98.62]

Secondary structure (DSSP, 8-state):
-HHHHHHHHTTTS-HHHHHHHHHHHHHHHHHHHHHHHHHHHHHHHHHSS----HHHHHHHHGGGSPTT--HHHHHHHHHHHHHH-SS-SSEEEHHHHHHHHHHHHHH-GGGHHHHHHHHHSTTTTTS---TT-EEEHHHHHHHHHHHHHHHHHHHHHHHHHHHHTT---S---HHHHHHHHHHSTT--TTS--S-GGGS-------TT--------TT--TT-HHHHHHHHHHHHHHTT----BGGGGTTS--HHHHHHHHHHHHTT-SEEEEESSHHHHHHHHHHHH--TT-EEEEETT-HHHHHHHHHHHHTT-SEEEEE-TT-HHHHHHHHHHS--EEEEESB-TTSPBP-HHHHHHHHHHHT-EEEEE-TTTTTTSGGGT-HHHHTT-GGG-SEEEEETTSTT-SS-EEEEE-HHHHHHHHHH-HHHHHSBPPPHHHHHHHHHHHHHHHH-GGGGGG-